Protein AF-Q4UBQ5-F1 (afdb_monomer)

Solvent-accessible surface area (backbone atoms only — not comparable to full-atom values): 33338 Å² total; per-residue (Å²): 111,71,70,69,58,44,54,59,48,46,43,50,42,51,54,50,47,61,62,54,50,38,52,46,79,70,47,57,80,75,54,29,54,58,49,48,63,65,44,46,60,53,50,52,50,40,49,52,53,52,52,53,50,48,53,51,49,54,51,48,48,61,56,44,58,67,47,55,79,75,51,99,67,92,69,70,68,85,67,97,66,90,63,73,48,82,46,76,47,86,49,82,57,59,68,60,49,52,52,36,54,78,65,44,68,40,85,83,70,77,50,64,59,63,55,51,54,50,33,51,55,45,49,49,44,37,62,67,40,49,91,51,44,47,53,35,33,31,62,78,92,48,93,88,54,70,97,55,51,46,35,43,36,41,39,43,70,68,67,48,69,69,46,53,54,34,38,51,52,40,54,48,43,49,49,52,21,48,25,67,76,72,67,48,68,88,84,73,72,75,85,62,82,67,49,80,83,36,41,87,58,29,54,59,56,60,50,48,50,54,43,70,61,68,42,59,76,62,93,77,67,82,68,86,74,79,72,89,68,94,63,95,60,73,65,72,42,66,73,50,63,68,57,42,29,53,50,37,53,49,53,67,70,47,91,63,55,53,62,63,45,51,50,52,46,49,42,47,38,38,30,50,48,53,52,60,72,75,40,96,82,75,56,68,72,58,54,51,50,51,53,55,46,48,52,50,46,52,72,56,38,73,67,75,56,48,67,52,53,40,51,39,50,40,46,69,74,60,63,84,43,71,62,57,57,46,48,50,50,51,47,68,70,63,69,61,61,73,63,56,48,54,56,52,49,54,37,52,52,34,50,54,42,51,75,67,65,48,99,52,33,69,57,39,47,50,39,31,48,54,47,45,35,70,75,42,51,71,81,43,67,65,48,53,57,55,47,41,56,47,48,57,47,50,58,71,64,67,44,70,71,53,55,48,53,46,51,76,48,45,60,55,29,44,76,50,35,45,72,84,50,69,66,53,46,50,54,50,47,45,48,41,48,54,42,40,43,64,67,41,71,68,47,30,50,51,35,40,50,37,48,36,58,50,57,74,55,48,63,78,80,64,57,78,50,48,64,44,54,53,57,48,50,49,51,49,36,62,49,61,67,50,89,65,89,78,50,68,70,44,56,73,37,49,69,63,31,66,73,52,72,68,34,88,58,73,81,65,74,68,97,76,71,77,77,61,88,69,56,73,67,60,44,50,49,48,53,51,37,56,48,48,36,50,51,53,51,29,70,67,62,34,65,68,54,47,51,52,51,53,49,48,54,53,50,55,48,72,70,35,90,60,57,43,76,70,53,52,53,49,55,51,52,53,53,57,75,69,54,134

Secondary structure (DSSP, 8-state):
-HHHHHHHHHHHHHHHHHHHHHHHTTS-HHHHHHHHHHHHHHHHHHHHHHHHHHHHHHHHHHHHHHHHTT--------------EEEEE----HHHHHHHHHHS-HHHHTS-THHHHHHHHHHHHHHHS-TTEEEEEE----TTS-TT-EEEEEEE----HHHHHHHHHHHHHHHHHHHHHHT--TT-----TTHHHHHHHHHHHHHHHHHHHHSPPPTT-----------SSSSEE---HHHHHHHHHHHTTSSSPPHHHHHHHHHHHHHHHHHHHH-S---HHHHHHHHHHHHHHHHHHTTTTHHHHHHHHHHHHH---HHHHHHHHHHHHTT-HHHHHHHHHHHHHHHHHHHTT-TTHHHHHHHHHHHHHHH--TT-HHHHHHHHHHHHHHHHH--HHHHHHHHHHHHHHHHHS----HHHHHHHHHHHHHHHHT--HHHHHHHHHHHHHHHHTS-GGGGGGHHHHHHHHHHHIIIII---TT-HHHHHHHTTSHHHHT-SSPP---TTPPPP---HHHHHHHHHHHHHHHHHHHHHH-HHHHHHHHHHHHHHHHT-TT--HHHHHHHHHHHHHT--

Sequence (580 aa):
MELQNLIPEINLNLVHLLYTLVEIDTEDSTSNQKLKDRNISIFNNLHENLVILNFHKLRIQNEYYKILKSLDSNEPVINNKNDYITKVINCNYKVLFTEASDRLPEVEFNYNVHAPLYNNIVLFLQYLSPNDFIWHYHTPNNPDYDEKILICCCKFSETSINDLLSHYHVASVIFMSISQLYGYNDDYLLNLGELSRYLEKVVPKINGIITLINLPLKNNMRLDTSKSHNCSLENSKQIDVDLYNKSNSHYNLYPTPSKLALTGCRVICKCYMNLLSLVENISLKLYNHLISTLLIIYNKTCGMILDDIYDLVMYISNNRTEGILRELKNFLALKDNSNLLLFKEVANKMAEDVNNYNSSVLKCLECYIRLTSLVYNDKDIKSYELVETLIDRIILMNKAEINEKFMENYKLYLKNAPLVCAATMLQTMELTFGCIDSLEPKIVMISLKFLEDLFEYLPNDCMYYFQDCYSRFILIYVKYLSNEGNFEDSLNNLEKLNLYNNLIVKLLVTPHQKRHVLDDVQRNQIIYLMKNVLEIIKKQLGESTLNDLIFKINSDVKNDPNSSDRTLAIFEKISILFQP

Structure (mmCIF, N/CA/C/O backbone):
data_AF-Q4UBQ5-F1
#
_entry.id   AF-Q4UBQ5-F1
#
loop_
_atom_site.group_PDB
_atom_site.id
_atom_site.type_symbol
_atom_site.label_atom_id
_atom_site.label_alt_id
_atom_site.label_comp_id
_atom_site.label_asym_id
_atom_site.label_entity_id
_atom_site.label_seq_id
_atom_site.pdbx_PDB_ins_code
_atom_site.Cartn_x
_atom_site.Cartn_y
_atom_site.Cartn_z
_atom_site.occupancy
_atom_site.B_iso_or_equiv
_atom_site.auth_seq_id
_atom_site.auth_comp_id
_atom_site.auth_asym_id
_atom_site.auth_atom_id
_atom_site.pdbx_PDB_model_num
ATOM 1 N N . MET A 1 1 ? 33.548 12.146 -26.052 1.00 43.31 1 MET A N 1
ATOM 2 C CA . MET A 1 1 ? 33.866 10.717 -26.233 1.00 43.31 1 MET A CA 1
ATOM 3 C C . MET A 1 1 ? 33.560 9.879 -24.990 1.00 43.31 1 MET A C 1
ATOM 5 O O . MET A 1 1 ? 32.732 8.994 -25.117 1.00 43.31 1 MET A O 1
ATOM 9 N N . GLU A 1 2 ? 34.101 10.159 -23.793 1.00 59.66 2 GLU A N 1
ATOM 10 C CA . GLU A 1 2 ? 33.831 9.325 -22.589 1.00 59.66 2 GLU A CA 1
ATOM 11 C C . GLU A 1 2 ? 32.352 9.324 -22.142 1.00 59.66 2 GLU A C 1
ATOM 13 O O . GLU A 1 2 ? 31.730 8.268 -22.096 1.00 59.66 2 GLU A O 1
ATOM 18 N N . LEU A 1 3 ? 31.737 10.497 -21.933 1.00 61.09 3 LEU A N 1
ATOM 19 C CA . LEU A 1 3 ? 30.310 10.627 -21.561 1.00 61.09 3 LEU A CA 1
ATOM 20 C C . LEU A 1 3 ? 29.338 10.015 -22.587 1.00 61.09 3 LEU A C 1
ATOM 22 O O . LEU A 1 3 ? 28.284 9.498 -22.230 1.00 61.09 3 LEU A O 1
ATOM 26 N N . GLN A 1 4 ? 29.708 10.075 -23.865 1.00 60.72 4 GLN A N 1
ATOM 27 C CA . GLN A 1 4 ? 28.888 9.608 -24.984 1.00 60.72 4 GLN A CA 1
ATOM 28 C C . GLN A 1 4 ? 28.801 8.078 -25.033 1.00 60.72 4 GLN A C 1
ATOM 30 O O . GLN A 1 4 ? 27.753 7.549 -25.378 1.00 60.72 4 GLN A O 1
ATOM 35 N N . ASN A 1 5 ? 29.859 7.372 -24.618 1.00 69.19 5 ASN A N 1
ATOM 36 C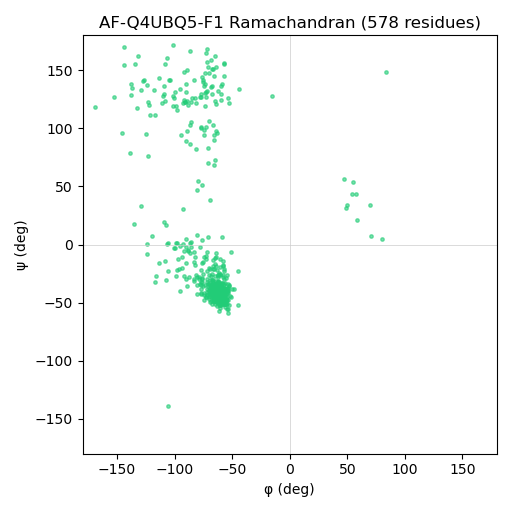 CA . ASN A 1 5 ? 29.857 5.912 -24.460 1.00 69.19 5 ASN A CA 1
ATOM 37 C C . ASN A 1 5 ? 29.173 5.446 -23.173 1.00 69.19 5 ASN A C 1
ATOM 39 O O . ASN A 1 5 ? 28.615 4.344 -23.137 1.00 69.19 5 ASN A O 1
ATOM 43 N N . LEU A 1 6 ? 29.197 6.304 -22.153 1.00 75.00 6 LEU A N 1
ATOM 44 C CA . LEU A 1 6 ? 28.699 6.022 -20.815 1.00 75.00 6 LEU A CA 1
ATOM 45 C C . LEU A 1 6 ? 27.167 5.961 -20.752 1.00 75.00 6 LEU A C 1
ATOM 47 O O . LEU A 1 6 ? 26.620 5.044 -20.153 1.00 75.00 6 LEU A O 1
ATOM 51 N N . ILE A 1 7 ? 26.457 6.886 -21.409 1.00 79.69 7 ILE A N 1
ATOM 52 C CA . ILE A 1 7 ? 24.979 6.940 -21.372 1.00 79.69 7 ILE A CA 1
ATOM 53 C C . ILE A 1 7 ? 24.337 5.699 -22.012 1.00 79.69 7 ILE A C 1
ATOM 55 O O . ILE A 1 7 ? 23.488 5.080 -21.368 1.00 79.69 7 ILE A O 1
ATOM 59 N N . PRO A 1 8 ? 24.738 5.266 -23.229 1.00 80.75 8 PRO A N 1
ATOM 60 C CA . PRO A 1 8 ? 24.271 3.999 -23.771 1.00 80.75 8 PRO A CA 1
ATOM 61 C C . PRO A 1 8 ? 24.594 2.825 -22.848 1.00 80.75 8 PRO A C 1
ATOM 63 O O . PRO A 1 8 ? 23.762 1.942 -22.711 1.00 80.75 8 PRO A O 1
ATOM 66 N N . GLU A 1 9 ? 25.755 2.812 -22.182 1.00 80.56 9 GLU A N 1
ATOM 67 C CA . GLU A 1 9 ? 26.113 1.739 -21.241 1.00 80.56 9 GLU A CA 1
ATOM 68 C C . GLU A 1 9 ? 25.189 1.678 -20.031 1.00 80.56 9 GLU A C 1
ATOM 70 O O . GLU A 1 9 ? 24.690 0.608 -19.696 1.00 80.56 9 GLU A O 1
ATOM 75 N N . ILE A 1 10 ? 24.918 2.831 -19.420 1.00 85.44 10 ILE A N 1
ATOM 76 C CA . ILE A 1 10 ? 24.001 2.954 -18.289 1.00 85.44 10 ILE A CA 1
ATOM 77 C C . ILE A 1 10 ? 22.615 2.454 -18.696 1.00 85.44 10 ILE A C 1
ATOM 79 O O . ILE A 1 10 ? 22.058 1.600 -18.014 1.00 85.44 10 ILE A O 1
ATOM 83 N N . ASN A 1 11 ? 22.079 2.921 -19.828 1.00 87.56 11 ASN A N 1
ATOM 84 C CA . ASN A 1 11 ? 20.763 2.497 -20.313 1.00 87.56 11 ASN A CA 1
ATOM 85 C C . ASN A 1 11 ? 20.701 0.998 -20.598 1.00 87.56 11 ASN A C 1
ATOM 87 O O . ASN A 1 11 ? 19.746 0.338 -20.192 1.00 87.56 11 ASN A O 1
ATOM 91 N N . LEU A 1 12 ? 21.722 0.458 -21.266 1.00 85.81 12 LEU A N 1
ATOM 92 C CA . LEU A 1 12 ? 21.799 -0.963 -21.588 1.00 85.81 12 LEU A CA 1
ATOM 93 C C . LEU A 1 12 ? 21.855 -1.812 -20.330 1.00 85.81 12 LEU A C 1
ATOM 95 O O . LEU A 1 12 ? 21.049 -2.725 -20.200 1.00 85.81 12 LEU A O 1
ATOM 99 N N . ASN A 1 13 ? 22.741 -1.488 -19.390 1.00 86.06 13 ASN A N 1
ATOM 100 C CA . ASN A 1 13 ? 22.872 -2.241 -18.148 1.00 86.06 13 ASN A CA 1
ATOM 101 C C . ASN A 1 13 ? 21.610 -2.139 -17.292 1.00 86.06 13 ASN A C 1
ATOM 103 O O . ASN A 1 13 ? 21.218 -3.122 -16.678 1.00 86.06 13 ASN A O 1
ATOM 107 N N . LEU A 1 14 ? 20.942 -0.986 -17.278 1.00 88.25 14 LEU A N 1
ATOM 108 C CA . LEU A 1 14 ? 19.734 -0.768 -16.489 1.00 88.25 14 LEU A CA 1
ATOM 109 C C . LEU A 1 14 ? 18.527 -1.512 -17.081 1.00 88.25 14 LEU A C 1
ATOM 111 O O . LEU A 1 14 ? 17.825 -2.200 -16.344 1.00 88.25 14 LEU A O 1
ATOM 115 N N . VAL A 1 15 ? 18.316 -1.460 -18.402 1.00 88.38 15 VAL A N 1
ATOM 116 C CA . VAL A 1 15 ? 17.282 -2.272 -19.074 1.00 88.38 15 VAL A CA 1
ATOM 117 C C . VAL A 1 15 ? 17.603 -3.757 -18.961 1.00 88.38 15 VAL A C 1
ATOM 119 O O . VAL A 1 15 ? 16.717 -4.550 -18.654 1.00 88.38 15 VAL A O 1
ATOM 122 N N . HIS A 1 16 ? 18.866 -4.137 -19.154 1.00 84.62 16 HIS A N 1
ATOM 123 C CA . HIS A 1 16 ? 19.290 -5.522 -19.023 1.00 84.62 16 HIS A CA 1
ATOM 124 C C . HIS A 1 16 ? 19.006 -6.053 -17.615 1.00 84.62 16 HIS A C 1
ATOM 126 O O . HIS A 1 16 ? 18.370 -7.095 -17.474 1.00 84.62 16 HIS A O 1
ATOM 132 N N . LEU A 1 17 ? 19.381 -5.288 -16.589 1.00 85.62 17 LEU A N 1
ATOM 133 C CA . LEU A 1 17 ? 19.114 -5.614 -15.197 1.00 85.62 17 LEU A CA 1
ATOM 134 C C . LEU A 1 17 ? 17.608 -5.735 -14.932 1.00 85.62 17 LEU A C 1
ATOM 136 O O . LEU A 1 17 ? 17.177 -6.740 -14.387 1.00 85.62 17 LEU A O 1
ATOM 140 N N . LEU A 1 18 ? 16.780 -4.783 -15.380 1.00 86.31 18 LEU A N 1
ATOM 141 C CA . LEU A 1 18 ? 15.318 -4.877 -15.229 1.00 86.31 18 LEU A CA 1
ATOM 142 C C . LEU A 1 18 ? 14.744 -6.183 -15.797 1.00 86.31 18 LEU A C 1
ATOM 144 O O . LEU A 1 18 ? 13.861 -6.777 -15.186 1.00 86.31 18 LEU A O 1
ATOM 148 N N . TYR A 1 19 ? 15.253 -6.637 -16.942 1.00 85.06 19 TYR A N 1
ATOM 149 C CA . TYR A 1 19 ? 14.770 -7.845 -17.609 1.00 85.06 19 TYR A CA 1
ATOM 150 C C . TYR A 1 19 ? 15.312 -9.134 -16.972 1.00 85.06 19 TYR A C 1
ATOM 152 O O . TYR A 1 19 ? 14.613 -10.144 -16.992 1.00 85.06 19 TYR A O 1
ATOM 160 N N . THR A 1 20 ? 16.510 -9.126 -16.375 1.00 81.31 20 THR A N 1
ATOM 161 C CA . THR A 1 20 ? 17.038 -10.298 -15.648 1.00 81.31 20 THR A CA 1
ATOM 162 C C . THR A 1 20 ? 16.489 -10.421 -14.230 1.00 81.31 20 THR A C 1
ATOM 164 O O . THR A 1 20 ? 16.385 -11.531 -13.713 1.00 81.31 20 THR A O 1
ATOM 167 N N . LEU A 1 21 ? 16.084 -9.316 -13.596 1.00 84.69 21 LEU A N 1
ATOM 168 C CA . LEU A 1 21 ? 15.419 -9.337 -12.286 1.00 84.69 21 LEU A CA 1
ATOM 169 C C . LEU A 1 21 ? 14.084 -10.095 -12.318 1.00 84.69 21 LEU A C 1
ATOM 171 O O . LEU A 1 21 ? 13.696 -10.681 -11.310 1.00 84.69 21 LEU A O 1
ATOM 175 N N . VAL A 1 22 ? 13.428 -10.155 -13.482 1.00 84.56 22 VAL A N 1
ATOM 176 C CA . VAL A 1 22 ? 12.215 -10.959 -13.689 1.00 84.56 22 VAL A CA 1
ATOM 177 C C . VAL A 1 22 ? 12.450 -12.436 -13.359 1.00 84.56 22 VAL A C 1
ATOM 179 O O . VAL A 1 22 ? 11.556 -13.105 -12.847 1.00 84.56 22 VAL A O 1
ATOM 182 N N . GLU A 1 23 ? 13.653 -12.957 -13.616 1.00 76.69 23 GLU A N 1
ATOM 183 C CA . GLU A 1 23 ? 13.987 -14.349 -13.300 1.00 76.69 23 GLU A CA 1
ATOM 184 C C . GLU A 1 23 ? 14.061 -14.563 -11.779 1.00 76.69 23 GLU A C 1
ATOM 186 O O . GLU A 1 23 ? 13.520 -15.545 -11.275 1.00 76.69 23 GLU A O 1
ATOM 191 N N . ILE A 1 24 ? 14.616 -13.595 -11.036 1.00 74.06 24 ILE A N 1
ATOM 192 C CA . ILE A 1 24 ? 14.757 -13.643 -9.568 1.00 74.06 24 ILE A CA 1
ATOM 193 C C . ILE A 1 24 ? 13.397 -13.621 -8.863 1.00 74.06 24 ILE A C 1
ATOM 195 O O . ILE A 1 24 ? 13.212 -14.304 -7.861 1.00 74.06 24 ILE A O 1
ATOM 199 N N . ASP A 1 25 ? 12.431 -12.857 -9.371 1.00 68.81 25 ASP A N 1
ATOM 200 C CA . ASP A 1 25 ? 11.096 -12.778 -8.762 1.00 68.81 25 ASP A CA 1
ATOM 201 C C . ASP A 1 25 ? 10.259 -14.056 -8.959 1.00 68.81 25 ASP A C 1
ATOM 203 O O . ASP A 1 25 ? 9.157 -14.157 -8.419 1.00 68.81 25 ASP A O 1
ATOM 207 N N . THR A 1 26 ? 10.741 -15.022 -9.751 1.00 62.56 26 THR A N 1
ATOM 208 C CA . THR A 1 26 ? 9.931 -16.169 -10.195 1.00 62.56 26 THR A CA 1
ATOM 209 C C . THR A 1 26 ? 10.512 -17.534 -9.859 1.00 62.56 26 THR A C 1
ATOM 211 O O . THR A 1 26 ? 9.817 -18.531 -10.045 1.00 62.56 26 THR A O 1
ATOM 214 N N . GLU A 1 27 ? 11.747 -17.594 -9.362 1.00 60.16 27 GLU A N 1
ATOM 215 C CA . GLU A 1 27 ? 12.402 -18.837 -8.958 1.00 60.16 27 GLU A CA 1
ATOM 216 C C . GLU A 1 27 ? 12.491 -18.976 -7.422 1.00 60.16 27 GLU A C 1
ATOM 218 O O . GLU A 1 27 ? 12.370 -18.009 -6.664 1.00 60.16 27 GLU A O 1
ATOM 223 N N . ASP A 1 28 ? 12.691 -20.210 -6.945 1.00 54.38 28 ASP A N 1
ATOM 224 C CA . ASP A 1 28 ? 12.786 -20.534 -5.517 1.00 54.38 28 ASP A CA 1
ATOM 225 C C . ASP A 1 28 ? 14.019 -19.887 -4.850 1.00 54.38 28 ASP A C 1
ATOM 227 O O . ASP A 1 28 ? 15.005 -19.511 -5.492 1.00 54.38 28 ASP A O 1
ATOM 231 N N . SER A 1 29 ? 14.009 -19.811 -3.517 1.00 55.69 29 SER A N 1
ATOM 232 C CA . SER A 1 29 ? 15.001 -19.078 -2.710 1.00 55.69 29 SER A CA 1
ATOM 233 C C . SER A 1 29 ? 16.474 -19.459 -2.946 1.00 55.69 29 SER A C 1
ATOM 235 O O . SER A 1 29 ? 17.354 -18.612 -2.796 1.00 55.69 29 SER A O 1
ATOM 237 N N . THR A 1 30 ? 16.774 -20.700 -3.346 1.00 57.09 30 THR A N 1
ATOM 238 C CA . THR A 1 30 ? 18.151 -21.161 -3.625 1.00 57.09 30 THR A CA 1
ATOM 239 C C . THR A 1 30 ? 18.640 -20.810 -5.035 1.00 57.09 30 THR A C 1
ATOM 241 O O . THR A 1 30 ? 19.829 -20.543 -5.226 1.00 57.09 30 THR A O 1
ATOM 244 N N . SER A 1 31 ? 17.742 -20.760 -6.018 1.00 60.06 31 SER A N 1
ATOM 245 C CA . SER A 1 31 ? 17.981 -20.226 -7.370 1.00 60.06 31 SER A CA 1
ATOM 246 C C . SER A 1 31 ? 18.230 -18.719 -7.341 1.00 60.06 31 SER A C 1
ATOM 248 O O . SER A 1 31 ? 19.130 -18.227 -8.027 1.00 60.06 31 SER A O 1
ATOM 250 N N . ASN A 1 32 ? 17.521 -18.003 -6.463 1.00 64.81 32 ASN A N 1
ATOM 251 C CA . ASN A 1 32 ? 17.607 -16.547 -6.353 1.00 64.81 32 ASN A CA 1
ATOM 252 C C . ASN A 1 32 ? 19.005 -16.062 -5.985 1.00 64.81 32 ASN A C 1
ATOM 254 O O . ASN A 1 32 ? 19.460 -15.068 -6.543 1.00 64.81 32 ASN A O 1
ATOM 258 N N . GLN A 1 33 ? 19.733 -16.779 -5.123 1.00 67.12 33 GLN A N 1
ATOM 259 C CA . GLN A 1 33 ? 21.105 -16.395 -4.785 1.00 67.12 33 GLN A CA 1
ATOM 260 C C . GLN A 1 33 ? 22.047 -16.518 -5.993 1.00 67.12 33 GLN A C 1
ATOM 262 O O . GLN A 1 33 ? 22.807 -15.599 -6.274 1.00 67.12 33 GLN A O 1
ATOM 267 N N . LYS A 1 34 ? 21.944 -17.603 -6.773 1.00 67.19 34 LYS A N 1
ATOM 268 C CA . LYS A 1 34 ? 22.769 -17.799 -7.979 1.00 67.19 34 LYS A CA 1
ATOM 269 C C . LYS A 1 34 ? 22.458 -16.776 -9.071 1.00 67.19 34 LYS A C 1
ATOM 271 O O . LYS A 1 34 ? 23.362 -16.351 -9.786 1.00 67.19 34 LYS A O 1
ATOM 276 N N . LEU A 1 35 ? 21.188 -16.405 -9.231 1.00 69.69 35 LEU A N 1
ATOM 277 C CA . LEU A 1 35 ? 20.772 -15.368 -10.176 1.00 69.69 35 LEU A CA 1
ATOM 278 C C . LEU A 1 35 ? 21.231 -13.977 -9.727 1.00 69.69 35 LEU A C 1
ATOM 280 O O . LEU A 1 35 ? 21.724 -13.210 -10.553 1.00 69.69 35 LEU A O 1
ATOM 284 N N . LYS A 1 36 ? 21.156 -13.676 -8.423 1.00 71.06 36 LYS A N 1
ATOM 285 C CA . LYS A 1 36 ? 21.761 -12.466 -7.851 1.00 71.06 36 LYS A CA 1
ATOM 286 C C . LYS A 1 36 ? 23.255 -12.420 -8.147 1.00 71.06 36 LYS A C 1
ATOM 288 O O . LYS A 1 36 ? 23.703 -11.447 -8.740 1.00 71.06 36 LYS A O 1
ATOM 293 N N . ASP A 1 37 ? 23.993 -13.492 -7.860 1.00 71.00 37 ASP A N 1
ATOM 294 C CA . ASP A 1 37 ? 25.440 -13.567 -8.105 1.00 71.00 37 ASP A CA 1
ATOM 295 C C . ASP A 1 37 ? 25.801 -13.319 -9.581 1.00 71.00 37 ASP A C 1
ATOM 297 O O . ASP A 1 37 ? 26.778 -12.632 -9.882 1.00 71.00 37 ASP A O 1
ATOM 301 N N . ARG A 1 38 ? 24.983 -13.816 -10.521 1.00 72.44 38 ARG A N 1
ATOM 302 C CA . ARG A 1 38 ? 25.147 -13.552 -11.963 1.00 72.44 38 ARG A CA 1
ATOM 303 C C . ARG A 1 38 ? 24.938 -12.082 -12.326 1.00 72.44 38 ARG A C 1
ATOM 305 O O . ARG A 1 38 ? 25.652 -11.569 -13.185 1.00 72.44 38 ARG A O 1
ATOM 312 N N . ASN A 1 39 ? 23.993 -11.413 -11.670 1.00 80.19 39 ASN A N 1
ATOM 313 C CA . ASN A 1 39 ? 23.652 -10.015 -11.921 1.00 80.19 39 ASN A CA 1
ATOM 314 C C . ASN A 1 39 ? 24.577 -9.015 -11.202 1.00 80.19 39 ASN A C 1
ATOM 316 O O . ASN A 1 39 ? 24.611 -7.849 -11.597 1.00 80.19 39 ASN A O 1
ATOM 320 N N . ILE A 1 40 ? 25.372 -9.445 -10.209 1.00 81.44 40 ILE A N 1
ATOM 321 C CA . ILE A 1 40 ? 26.312 -8.573 -9.474 1.00 81.44 40 ILE A CA 1
ATOM 322 C C . ILE A 1 40 ? 27.291 -7.861 -10.418 1.00 81.44 40 ILE A C 1
ATOM 324 O O . ILE A 1 40 ? 27.594 -6.692 -10.209 1.00 81.44 40 ILE A O 1
ATOM 328 N N . SER A 1 41 ? 27.782 -8.521 -11.471 1.00 80.81 41 SER A N 1
ATOM 329 C CA . SER A 1 41 ? 28.740 -7.901 -12.402 1.00 80.81 41 SER A CA 1
ATOM 330 C C . SER A 1 41 ? 28.124 -6.734 -13.186 1.00 80.81 41 SER A C 1
ATOM 332 O O . SER A 1 41 ? 28.731 -5.669 -13.287 1.00 80.81 41 SER A O 1
ATOM 334 N N . ILE A 1 42 ? 26.894 -6.911 -13.679 1.00 80.44 42 ILE A N 1
ATOM 335 C CA . ILE A 1 42 ? 26.107 -5.880 -14.371 1.00 80.44 42 ILE A CA 1
ATOM 336 C C . ILE A 1 42 ? 25.793 -4.739 -13.405 1.00 80.44 42 ILE A C 1
ATOM 338 O O . ILE A 1 42 ? 25.932 -3.568 -13.756 1.00 80.44 42 ILE A O 1
ATOM 342 N N . PHE A 1 43 ? 25.410 -5.085 -12.175 1.00 83.00 43 PHE A N 1
ATOM 343 C CA . PHE A 1 43 ? 25.109 -4.130 -11.120 1.00 83.00 43 PHE A CA 1
ATOM 344 C C . PHE A 1 43 ? 26.330 -3.270 -10.753 1.00 83.00 43 PHE A C 1
ATOM 346 O O . PHE A 1 43 ? 26.232 -2.044 -10.724 1.00 83.00 43 PHE A O 1
ATOM 353 N N . ASN A 1 44 ? 27.495 -3.888 -10.543 1.00 82.75 44 ASN A N 1
ATOM 354 C CA . ASN A 1 44 ? 28.739 -3.190 -10.212 1.00 82.75 44 ASN A CA 1
ATOM 355 C C . ASN A 1 44 ? 29.206 -2.287 -11.356 1.00 82.75 44 ASN A C 1
ATOM 357 O O . ASN A 1 44 ? 29.570 -1.139 -11.113 1.00 82.75 44 ASN A O 1
ATOM 361 N N . ASN A 1 45 ? 29.132 -2.762 -12.603 1.00 81.94 45 ASN A N 1
ATOM 362 C CA . ASN A 1 45 ? 29.450 -1.942 -13.771 1.00 81.94 45 ASN A CA 1
ATOM 363 C C . ASN A 1 45 ? 28.499 -0.729 -13.865 1.00 81.94 45 ASN A C 1
ATOM 365 O O . ASN A 1 45 ? 28.942 0.404 -14.054 1.00 81.94 45 ASN A O 1
ATOM 369 N N . LEU A 1 46 ? 27.191 -0.932 -13.664 1.00 82.19 46 LEU A N 1
ATOM 370 C CA . LEU A 1 46 ? 26.220 0.162 -13.628 1.00 82.19 46 LEU A CA 1
ATOM 371 C C . LEU A 1 46 ? 26.547 1.180 -12.522 1.00 82.19 46 LEU A C 1
ATOM 373 O O . LEU A 1 46 ? 26.514 2.383 -12.781 1.00 82.19 46 LEU A O 1
ATOM 377 N N . HIS A 1 47 ? 26.909 0.714 -11.325 1.00 83.25 47 HIS A N 1
ATOM 378 C CA . HIS A 1 47 ? 27.334 1.579 -10.227 1.00 83.25 47 HIS A CA 1
ATOM 379 C C . HIS A 1 47 ? 28.570 2.413 -10.593 1.00 83.25 47 HIS A C 1
ATOM 381 O O . HIS A 1 47 ? 28.545 3.636 -10.468 1.00 83.25 47 HIS A O 1
ATOM 387 N N . GLU A 1 48 ? 29.636 1.775 -11.082 1.00 83.44 48 GLU A N 1
ATOM 388 C CA . GLU A 1 48 ? 30.867 2.454 -11.505 1.00 83.44 48 GLU A CA 1
ATOM 389 C C . GLU A 1 48 ? 30.580 3.518 -12.568 1.00 83.44 48 GLU A C 1
ATOM 391 O O . GLU A 1 48 ? 31.031 4.660 -12.449 1.00 83.44 48 GLU A O 1
ATOM 396 N N . ASN A 1 49 ? 29.745 3.187 -13.553 1.00 81.56 49 ASN A N 1
ATOM 397 C CA . ASN A 1 49 ? 29.357 4.117 -14.604 1.00 81.56 49 ASN A CA 1
ATOM 398 C C . ASN A 1 49 ? 28.556 5.314 -14.073 1.00 81.56 49 ASN A C 1
ATOM 400 O O . ASN A 1 49 ? 28.777 6.446 -14.509 1.00 81.56 49 ASN A O 1
ATOM 404 N N . LEU A 1 50 ? 27.666 5.103 -13.099 1.00 79.75 50 LEU A N 1
ATOM 405 C CA . LEU A 1 50 ? 26.943 6.189 -12.431 1.00 79.75 50 LEU A CA 1
ATOM 406 C C . LEU A 1 50 ? 27.877 7.063 -11.581 1.00 79.75 50 LEU A C 1
ATOM 408 O O . LEU A 1 50 ? 27.732 8.286 -11.588 1.00 79.75 50 LEU A O 1
ATOM 412 N N . VAL A 1 51 ? 28.872 6.478 -10.908 1.00 81.06 51 VAL A N 1
ATOM 413 C CA . VAL A 1 51 ? 29.894 7.226 -10.156 1.00 81.06 51 VAL A CA 1
ATOM 414 C C . VAL A 1 51 ? 30.743 8.089 -11.088 1.00 81.06 51 VAL A C 1
ATOM 416 O O . VAL A 1 51 ? 30.948 9.274 -10.809 1.00 81.06 51 VAL A O 1
ATOM 419 N N . ILE A 1 52 ? 31.191 7.537 -12.218 1.00 78.00 52 ILE A N 1
ATOM 420 C CA . ILE A 1 52 ? 31.930 8.283 -13.246 1.00 78.00 52 ILE A CA 1
ATOM 421 C C . ILE A 1 52 ? 31.064 9.432 -13.778 1.00 78.00 52 ILE A C 1
ATOM 423 O O . ILE A 1 52 ? 31.519 10.578 -13.838 1.00 78.00 52 ILE A O 1
ATOM 427 N N . LEU A 1 53 ? 29.792 9.164 -14.093 1.00 74.44 53 LEU A N 1
ATOM 428 C CA . LEU A 1 53 ? 28.854 10.184 -14.563 1.00 74.44 53 LEU A CA 1
ATOM 429 C C . LEU A 1 53 ? 28.660 11.302 -13.523 1.00 74.44 53 LEU A C 1
ATOM 431 O O . LEU A 1 53 ? 28.650 12.480 -13.884 1.00 74.44 53 LEU A O 1
ATOM 435 N N . ASN A 1 54 ? 28.583 10.958 -12.235 1.00 73.00 54 ASN A N 1
ATOM 436 C CA . ASN A 1 54 ? 28.499 11.925 -11.141 1.00 73.00 54 ASN A CA 1
ATOM 437 C C . ASN A 1 54 ? 29.772 12.783 -11.016 1.00 73.00 54 ASN A C 1
ATOM 439 O O . ASN A 1 54 ? 29.694 13.999 -10.839 1.00 73.00 54 ASN A O 1
ATOM 443 N N . PHE A 1 55 ? 30.957 12.183 -11.158 1.00 68.75 55 PHE A N 1
ATOM 444 C CA . PHE A 1 55 ? 32.220 12.926 -11.164 1.00 68.75 55 PHE A CA 1
ATOM 445 C C . PHE A 1 55 ? 32.275 13.936 -12.319 1.00 68.75 55 PHE A C 1
ATOM 447 O O . PHE A 1 55 ? 32.625 15.103 -12.115 1.00 68.75 55 PHE A O 1
ATOM 454 N N . HIS A 1 56 ? 31.862 13.528 -13.524 1.00 67.62 56 HIS A N 1
ATOM 455 C CA . HIS A 1 56 ? 31.748 14.446 -14.656 1.00 67.62 56 HIS A CA 1
ATOM 456 C C . HIS A 1 56 ? 30.703 15.537 -14.409 1.00 67.62 56 HIS A C 1
ATOM 458 O O . HIS A 1 56 ? 30.984 16.693 -14.717 1.00 67.62 56 HIS A O 1
ATOM 464 N N . LYS A 1 57 ? 29.550 15.216 -13.802 1.00 67.88 57 LYS A N 1
ATOM 465 C CA . LYS A 1 57 ? 28.560 16.213 -13.362 1.00 67.88 57 LYS A CA 1
ATOM 466 C C . LYS A 1 57 ? 29.202 17.261 -12.453 1.00 67.88 57 LYS A C 1
ATOM 468 O O . LYS A 1 57 ? 29.073 18.446 -12.737 1.00 67.88 57 LYS A O 1
ATOM 473 N N . LEU A 1 58 ? 29.923 16.849 -11.410 1.00 61.12 58 LEU A N 1
ATOM 474 C CA . LEU A 1 58 ? 30.577 17.769 -10.471 1.00 61.12 58 LEU A CA 1
ATOM 475 C C . LEU A 1 58 ? 31.637 18.637 -11.158 1.00 61.12 58 LEU A C 1
ATOM 477 O O . LEU A 1 58 ? 31.739 19.834 -10.888 1.00 61.12 58 LEU A O 1
ATOM 481 N N . ARG A 1 59 ? 32.413 18.062 -12.082 1.00 63.94 59 ARG A N 1
ATOM 482 C CA . ARG A 1 59 ? 33.406 18.809 -12.862 1.00 63.94 59 ARG A CA 1
ATOM 483 C C . ARG A 1 59 ? 32.751 19.827 -13.794 1.00 63.94 59 ARG A C 1
ATOM 485 O O . ARG A 1 59 ? 33.171 20.982 -13.802 1.00 63.94 59 ARG A O 1
ATOM 492 N N . ILE A 1 60 ? 31.716 19.414 -14.529 1.00 60.97 60 ILE A N 1
ATOM 493 C CA . ILE A 1 60 ? 30.933 20.294 -15.399 1.00 60.97 60 ILE A CA 1
ATOM 494 C C . ILE A 1 60 ? 30.329 21.407 -14.554 1.00 60.97 60 ILE A C 1
ATOM 496 O O . ILE A 1 60 ? 30.538 22.556 -14.889 1.00 60.97 60 ILE A O 1
ATOM 500 N N . GLN A 1 61 ? 29.691 21.112 -13.421 1.00 60.31 61 GLN A N 1
ATOM 501 C CA . GLN A 1 61 ? 29.137 22.127 -12.522 1.00 60.31 61 GLN A CA 1
ATOM 502 C C . GLN A 1 61 ? 30.194 23.111 -12.016 1.00 60.31 61 GLN A C 1
ATOM 504 O O . GLN A 1 61 ? 29.931 24.305 -12.013 1.00 60.31 61 GLN A O 1
ATOM 509 N N . ASN A 1 62 ? 31.395 22.662 -11.650 1.00 58.03 62 ASN A N 1
ATOM 510 C CA . ASN A 1 62 ? 32.468 23.551 -11.192 1.00 58.03 62 ASN A CA 1
ATOM 511 C C . ASN A 1 62 ? 33.016 24.469 -12.299 1.00 58.03 62 ASN A C 1
ATOM 513 O O . ASN A 1 62 ? 33.387 25.614 -12.025 1.00 58.03 62 ASN A O 1
ATOM 517 N N . GLU A 1 63 ? 33.069 23.997 -13.545 1.00 54.38 63 GLU A N 1
ATOM 518 C CA . GLU A 1 63 ? 33.435 24.828 -14.699 1.00 54.38 63 GLU A CA 1
ATOM 519 C C . GLU A 1 63 ? 32.270 25.730 -15.141 1.00 54.38 63 GLU A C 1
ATOM 521 O O . GLU A 1 63 ? 32.471 26.912 -15.412 1.00 54.38 63 GLU A O 1
ATOM 526 N N . TYR A 1 64 ? 31.037 25.229 -15.090 1.00 46.34 64 TYR A N 1
ATOM 527 C CA . TYR A 1 64 ? 29.815 25.963 -15.410 1.00 46.34 64 TYR A CA 1
ATOM 528 C C . TYR A 1 64 ? 29.497 27.027 -14.357 1.00 46.34 64 TYR A C 1
ATOM 530 O O . TYR A 1 64 ? 29.046 28.094 -14.723 1.00 46.34 64 TYR A O 1
ATOM 538 N N . TYR A 1 65 ? 29.809 26.834 -13.071 1.00 49.12 65 TYR A N 1
ATOM 539 C CA . TYR A 1 65 ? 29.684 27.872 -12.034 1.00 49.12 65 TYR A CA 1
ATOM 540 C C . TYR A 1 65 ? 30.633 29.056 -12.278 1.00 49.12 65 TYR A C 1
ATOM 542 O O . TYR A 1 65 ? 30.319 30.187 -11.898 1.00 49.12 65 TYR A O 1
ATOM 550 N N . LYS A 1 66 ? 31.773 28.833 -12.950 1.00 47.81 66 LYS A N 1
ATOM 551 C CA . LYS A 1 66 ? 32.644 29.924 -13.419 1.00 47.81 66 LYS A CA 1
ATOM 552 C C . LYS A 1 66 ? 32.025 30.683 -14.602 1.00 47.81 66 LYS A C 1
ATOM 554 O O . LYS A 1 66 ? 32.259 31.881 -14.713 1.00 47.81 66 LYS A O 1
ATOM 559 N N . ILE A 1 67 ? 31.211 30.015 -15.424 1.00 42.28 67 ILE A N 1
ATOM 560 C CA . ILE A 1 67 ? 30.535 30.564 -16.617 1.00 42.28 67 ILE A CA 1
ATOM 561 C C . ILE A 1 67 ? 29.142 31.154 -16.288 1.00 42.28 67 ILE A C 1
ATOM 563 O O . ILE A 1 67 ? 28.729 32.142 -16.889 1.00 42.28 67 ILE A O 1
ATOM 567 N N . LEU A 1 68 ? 28.436 30.641 -15.277 1.00 39.53 68 LEU A N 1
ATOM 568 C CA . LEU A 1 68 ? 27.128 31.110 -14.786 1.00 39.53 68 LEU A CA 1
ATOM 569 C C . LEU A 1 68 ? 27.219 32.461 -14.076 1.00 39.53 68 LEU A C 1
ATOM 571 O O . LEU A 1 68 ? 26.234 33.187 -14.017 1.00 39.53 68 LEU A O 1
ATOM 575 N N . LYS A 1 69 ? 28.409 32.861 -13.606 1.00 44.41 69 LYS A N 1
ATOM 576 C CA . LYS A 1 69 ? 28.660 34.270 -13.263 1.00 44.41 69 LYS A CA 1
ATOM 577 C C . LYS A 1 69 ? 28.572 35.206 -14.475 1.00 44.41 69 LYS A C 1
ATOM 579 O O . LYS A 1 69 ? 28.566 36.416 -14.273 1.00 44.41 69 LYS A O 1
ATOM 584 N N . SER A 1 70 ? 28.503 34.674 -15.697 1.00 38.28 70 SER A N 1
ATOM 585 C CA . SER A 1 70 ? 28.359 35.461 -16.920 1.00 38.28 70 SER A CA 1
ATOM 586 C C . SER A 1 70 ? 27.073 35.230 -17.717 1.00 38.28 70 SER A C 1
ATOM 588 O O . SER A 1 70 ? 26.624 36.214 -18.291 1.00 38.28 70 SER A O 1
ATOM 590 N N . LEU A 1 71 ? 26.436 34.049 -17.768 1.00 37.12 71 LEU A N 1
ATOM 591 C CA . LEU A 1 71 ? 25.274 33.856 -18.661 1.00 37.12 71 LEU A CA 1
ATOM 592 C C . LEU A 1 71 ? 24.258 32.793 -18.197 1.00 37.12 71 LEU A C 1
ATOM 594 O O . LEU A 1 71 ? 24.587 31.624 -18.010 1.00 37.12 71 LEU A O 1
ATOM 598 N N . ASP A 1 72 ? 22.998 33.221 -18.139 1.00 43.34 72 ASP A N 1
ATOM 599 C CA . ASP A 1 72 ? 21.749 32.481 -17.893 1.00 43.34 72 ASP A CA 1
ATOM 600 C C . ASP A 1 72 ? 21.305 31.680 -19.147 1.00 43.34 72 ASP A C 1
ATOM 602 O O . ASP A 1 72 ? 20.205 31.851 -19.674 1.00 43.34 72 ASP A O 1
ATOM 606 N N . SER A 1 73 ? 22.205 30.884 -19.739 1.00 40.91 73 SER A N 1
ATOM 607 C CA . SER A 1 73 ? 22.045 30.431 -21.131 1.00 40.91 73 SER A CA 1
ATOM 608 C C . SER A 1 73 ? 21.736 28.936 -21.304 1.00 40.91 73 SER A C 1
ATOM 610 O O . SER A 1 73 ? 22.459 28.050 -20.845 1.00 40.91 73 SER A O 1
ATOM 612 N N . ASN A 1 74 ? 20.660 28.676 -22.058 1.00 45.94 74 ASN A N 1
ATOM 613 C CA . ASN A 1 74 ? 20.298 27.415 -22.720 1.00 45.94 74 ASN A CA 1
ATOM 614 C C . ASN A 1 74 ? 21.256 27.079 -23.890 1.00 45.94 74 ASN A C 1
ATOM 616 O O . ASN A 1 74 ? 20.809 26.642 -24.951 1.00 45.94 74 ASN A O 1
ATOM 620 N N . GLU A 1 75 ? 22.557 27.337 -23.755 1.00 42.88 75 GLU A N 1
ATOM 621 C CA . GLU A 1 75 ? 23.490 27.123 -24.861 1.00 42.88 75 GLU A CA 1
ATOM 622 C C . GLU A 1 75 ? 23.829 25.629 -25.035 1.00 42.88 75 GLU A C 1
ATOM 624 O O . GLU A 1 75 ? 24.174 24.944 -24.065 1.00 42.88 75 GLU A O 1
ATOM 629 N N . PRO A 1 76 ? 23.714 25.089 -26.263 1.00 40.09 76 PRO A N 1
ATOM 630 C CA . PRO A 1 76 ? 24.102 23.719 -26.556 1.00 40.09 76 PRO A CA 1
ATOM 631 C C . PRO A 1 76 ? 25.623 23.575 -26.448 1.00 40.09 76 PRO A C 1
ATOM 633 O O . PRO A 1 76 ? 26.386 24.392 -26.966 1.00 40.09 76 PRO A O 1
ATOM 636 N N . VAL A 1 77 ? 26.081 22.501 -25.805 1.00 45.25 77 VAL A N 1
ATOM 637 C CA . VAL A 1 77 ? 27.492 22.108 -25.864 1.00 45.25 77 VAL A CA 1
ATOM 638 C C . VAL A 1 77 ? 27.731 21.499 -27.242 1.00 45.25 77 VAL A C 1
ATOM 640 O O . VAL A 1 77 ? 27.471 20.317 -27.461 1.00 45.25 77 VAL A O 1
ATOM 643 N N . ILE A 1 78 ? 28.188 22.333 -28.176 1.00 38.56 78 ILE A N 1
ATOM 644 C CA . ILE A 1 78 ? 28.490 21.929 -29.550 1.00 38.56 78 ILE A CA 1
ATOM 645 C C . ILE A 1 78 ? 29.646 20.932 -29.532 1.00 38.56 78 ILE A C 1
ATOM 647 O O . ILE A 1 78 ? 30.743 21.241 -29.059 1.00 38.56 78 ILE A O 1
ATOM 651 N N . ASN A 1 79 ? 29.427 19.745 -30.096 1.00 38.41 79 ASN A N 1
ATOM 652 C CA . ASN A 1 79 ? 30.528 18.863 -30.461 1.00 38.41 79 ASN A CA 1
ATOM 653 C C . ASN A 1 79 ? 30.181 18.095 -31.739 1.00 38.41 79 ASN A C 1
ATOM 655 O O . ASN A 1 79 ? 29.515 17.062 -31.731 1.00 38.41 79 ASN A O 1
ATOM 659 N N . ASN A 1 80 ? 30.660 18.641 -32.855 1.00 34.53 80 ASN A N 1
ATOM 660 C CA . ASN A 1 80 ? 30.533 18.079 -34.191 1.00 34.53 80 ASN A CA 1
ATOM 661 C C . ASN A 1 80 ? 31.281 16.743 -34.297 1.00 34.53 80 ASN A C 1
ATOM 663 O O . ASN A 1 80 ? 32.488 16.746 -34.540 1.00 34.53 80 ASN A O 1
ATOM 667 N N . LYS A 1 81 ? 30.567 15.619 -34.163 1.00 44.00 81 LYS A N 1
ATOM 668 C CA . LYS A 1 81 ? 30.863 14.330 -34.817 1.00 44.00 81 LYS A CA 1
ATOM 669 C C . LYS A 1 81 ? 29.683 13.368 -34.629 1.00 44.00 81 LYS A C 1
ATOM 671 O O . LYS A 1 81 ? 29.329 13.024 -33.507 1.00 44.00 81 LYS A O 1
ATOM 676 N N . ASN A 1 82 ? 29.074 12.948 -35.741 1.00 46.56 82 ASN A N 1
ATOM 677 C CA . ASN A 1 82 ? 28.074 11.875 -35.797 1.00 46.56 82 ASN A CA 1
ATOM 678 C C . ASN A 1 82 ? 28.758 10.516 -35.546 1.00 46.56 82 ASN A C 1
ATOM 680 O O . ASN A 1 82 ? 28.912 9.726 -36.479 1.00 46.56 82 ASN A O 1
ATOM 684 N N . ASP A 1 83 ? 29.207 10.259 -34.320 1.00 53.53 83 ASP A N 1
ATOM 685 C CA . ASP A 1 83 ? 29.861 8.999 -33.964 1.00 53.53 83 ASP A CA 1
ATOM 686 C C . ASP A 1 83 ? 28.806 7.974 -33.503 1.00 53.53 83 ASP A C 1
ATOM 688 O O . ASP A 1 83 ? 28.003 8.225 -32.606 1.00 53.53 83 ASP A O 1
ATOM 692 N N . TYR A 1 84 ? 28.777 6.812 -34.160 1.00 52.72 84 TYR A N 1
ATOM 693 C CA . TYR A 1 84 ? 27.898 5.690 -33.820 1.00 52.72 84 TYR A CA 1
ATOM 694 C C . TYR A 1 84 ? 28.507 4.862 -32.690 1.00 52.72 84 TYR A C 1
ATOM 696 O O . TYR A 1 84 ? 29.708 4.589 -32.702 1.00 52.72 84 TYR A O 1
ATOM 704 N N . ILE A 1 85 ? 27.674 4.371 -31.769 1.00 56.97 85 ILE A N 1
ATOM 705 C CA . ILE A 1 85 ? 28.099 3.400 -30.758 1.00 56.97 85 ILE A CA 1
ATOM 706 C C . ILE A 1 85 ? 27.314 2.109 -30.977 1.00 56.97 85 ILE A C 1
ATOM 708 O O . ILE A 1 85 ? 26.101 2.041 -30.772 1.00 56.97 85 ILE A O 1
ATOM 712 N N . THR A 1 86 ? 28.028 1.070 -31.405 1.00 52.19 86 THR A N 1
ATOM 713 C CA . THR A 1 86 ? 27.505 -0.299 -31.498 1.00 52.19 86 THR A CA 1
ATOM 714 C C . THR A 1 86 ? 27.796 -1.013 -30.184 1.00 52.19 86 THR A C 1
ATOM 716 O O . THR A 1 86 ? 28.960 -1.098 -29.791 1.00 52.19 86 THR A O 1
ATOM 719 N N . LYS A 1 87 ? 26.770 -1.536 -29.502 1.00 60.94 87 LYS A N 1
ATOM 720 C CA . LYS A 1 87 ? 26.955 -2.382 -28.316 1.00 60.94 87 LYS A CA 1
ATOM 721 C C . LYS A 1 87 ? 26.153 -3.675 -28.445 1.00 60.94 87 LYS A C 1
ATOM 723 O O . LYS A 1 87 ? 24.985 -3.693 -28.810 1.00 60.94 87 LYS A O 1
ATOM 728 N N . VAL A 1 88 ? 26.799 -4.795 -28.156 1.00 54.75 88 VAL A N 1
ATOM 729 C CA . VAL A 1 88 ? 26.154 -6.110 -28.191 1.00 54.75 88 VAL A CA 1
ATOM 730 C C . VAL A 1 88 ? 25.589 -6.396 -26.805 1.00 54.75 88 VAL A C 1
ATOM 732 O O . VAL A 1 88 ? 26.346 -6.407 -25.838 1.00 54.75 88 VAL A O 1
ATOM 735 N N . ILE A 1 89 ? 24.280 -6.641 -26.706 1.00 55.62 89 ILE A N 1
ATOM 736 C CA . ILE A 1 89 ? 23.665 -7.159 -25.481 1.00 55.62 89 ILE A CA 1
ATOM 737 C C . ILE A 1 89 ? 23.586 -8.682 -25.619 1.00 55.62 89 ILE A C 1
ATOM 739 O O . ILE A 1 89 ? 22.656 -9.228 -26.209 1.00 55.62 89 ILE A O 1
ATOM 743 N N . ASN A 1 90 ? 24.584 -9.396 -25.106 1.00 53.12 90 ASN A N 1
ATOM 744 C CA . ASN A 1 90 ? 24.551 -10.857 -25.130 1.00 53.12 90 ASN A CA 1
ATOM 745 C C . ASN A 1 90 ? 23.803 -11.392 -23.906 1.00 53.12 90 ASN A C 1
ATOM 747 O O . ASN A 1 90 ? 24.420 -11.646 -22.871 1.00 53.12 90 ASN A O 1
ATOM 751 N N . CYS A 1 91 ? 22.479 -11.513 -24.003 1.00 57.12 91 CYS A N 1
ATOM 752 C CA . CYS A 1 91 ? 21.657 -11.814 -22.837 1.00 57.12 91 CYS A CA 1
ATOM 753 C C . CYS A 1 91 ? 20.569 -12.840 -23.146 1.00 57.12 91 CYS A C 1
ATOM 755 O O . CYS A 1 91 ? 19.788 -12.690 -24.079 1.00 57.12 91 CYS A O 1
ATOM 757 N N . ASN A 1 92 ? 20.515 -13.880 -22.315 1.00 61.44 92 ASN A N 1
ATOM 758 C CA . ASN A 1 92 ? 19.571 -14.983 -22.420 1.00 61.44 92 ASN A CA 1
ATOM 759 C C . ASN A 1 92 ? 18.292 -14.665 -21.623 1.00 61.44 92 ASN A C 1
ATOM 761 O O . ASN A 1 92 ? 18.214 -1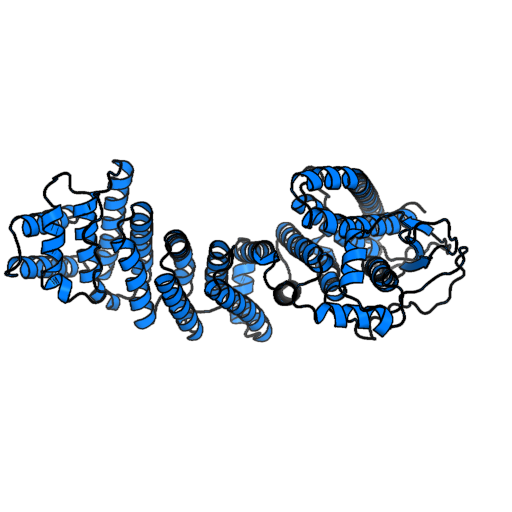4.996 -20.446 1.00 61.44 92 ASN A O 1
ATOM 765 N N . TYR A 1 93 ? 17.298 -14.025 -22.248 1.00 72.56 93 TYR A N 1
ATOM 766 C CA . TYR A 1 93 ? 16.009 -13.664 -21.624 1.00 72.56 93 TYR A CA 1
ATOM 767 C C . TYR A 1 93 ? 15.014 -14.835 -21.576 1.00 72.56 93 TYR A C 1
ATOM 769 O O . TYR A 1 93 ? 13.853 -14.699 -21.969 1.00 72.56 93 TYR A O 1
ATOM 777 N N . LYS A 1 94 ? 15.471 -16.016 -21.148 1.00 73.06 94 LYS A N 1
ATOM 778 C CA . LYS A 1 94 ? 14.731 -17.277 -21.297 1.00 73.06 94 LYS A CA 1
ATOM 779 C C . LYS A 1 94 ? 13.328 -17.205 -20.693 1.00 73.06 94 LYS A C 1
ATOM 781 O O . LYS A 1 94 ? 12.376 -17.597 -21.358 1.00 73.06 94 LYS A O 1
ATOM 786 N N . VAL A 1 95 ? 13.194 -16.687 -19.469 1.00 75.12 95 VAL A N 1
ATOM 787 C CA . VAL A 1 95 ? 11.897 -16.615 -18.770 1.00 75.12 95 VAL A CA 1
ATOM 788 C C . VAL A 1 95 ? 10.891 -15.738 -19.518 1.00 75.12 95 VAL A C 1
ATOM 790 O O . VAL A 1 95 ? 9.727 -16.112 -19.641 1.00 75.12 95 VAL A O 1
ATOM 793 N N . LEU A 1 96 ? 11.342 -14.597 -20.040 1.00 78.12 96 LEU A N 1
ATOM 794 C CA . LEU A 1 96 ? 10.492 -13.653 -20.766 1.00 78.12 96 LEU A CA 1
ATOM 795 C C . LEU A 1 96 ? 10.118 -14.161 -22.156 1.00 78.12 96 LEU A C 1
ATOM 797 O O . LEU A 1 96 ? 9.002 -13.922 -22.605 1.00 78.12 96 LEU A O 1
ATOM 801 N N . PHE A 1 97 ? 11.020 -14.880 -22.826 1.00 79.06 97 PHE A N 1
ATOM 802 C CA . PHE A 1 97 ? 10.688 -15.537 -24.086 1.00 79.06 97 PHE A CA 1
ATOM 803 C C . PHE A 1 97 ? 9.637 -16.623 -23.893 1.00 79.06 97 PHE A C 1
ATOM 805 O O . PHE A 1 97 ? 8.661 -16.623 -24.632 1.00 79.06 97 PHE A O 1
ATOM 812 N N . THR A 1 98 ? 9.782 -17.481 -22.877 1.00 80.38 98 THR A N 1
ATOM 813 C CA . THR A 1 98 ? 8.759 -18.483 -22.549 1.00 80.38 98 THR A CA 1
ATOM 814 C C . THR A 1 98 ? 7.417 -17.819 -22.246 1.00 80.38 98 THR A C 1
ATOM 816 O O . THR A 1 98 ? 6.404 -18.191 -22.824 1.00 80.38 98 THR A O 1
ATOM 819 N N . GLU A 1 99 ? 7.407 -16.787 -21.396 1.00 82.88 99 GLU A N 1
ATOM 820 C CA . GLU A 1 99 ? 6.173 -16.073 -21.062 1.00 82.88 99 GLU A CA 1
ATOM 821 C C . GLU A 1 99 ? 5.523 -15.417 -22.290 1.00 82.88 99 GLU A C 1
ATOM 823 O O . GLU A 1 99 ? 4.299 -15.430 -22.417 1.00 82.88 99 GLU A O 1
ATOM 828 N N . ALA A 1 100 ? 6.322 -14.854 -23.199 1.00 82.06 100 ALA A N 1
ATOM 829 C CA . ALA A 1 100 ? 5.816 -14.289 -24.440 1.00 82.06 100 ALA A CA 1
ATOM 830 C C . ALA A 1 100 ? 5.217 -15.377 -25.344 1.00 82.06 100 ALA A C 1
ATOM 832 O O . ALA A 1 100 ? 4.118 -15.178 -25.853 1.00 82.06 100 ALA A O 1
ATOM 833 N N . SER A 1 101 ? 5.886 -16.526 -25.502 1.00 80.69 101 SER A N 1
ATOM 834 C CA . SER A 1 101 ? 5.383 -17.684 -26.260 1.00 80.69 101 SER A CA 1
ATOM 835 C C . SER A 1 101 ? 4.045 -18.193 -25.732 1.00 80.69 101 SER A C 1
ATOM 837 O O . SER A 1 101 ? 3.147 -18.482 -26.517 1.00 80.69 101 SER A O 1
ATOM 839 N N . ASP A 1 102 ? 3.888 -18.254 -24.410 1.00 81.00 102 ASP A N 1
ATOM 840 C CA . ASP A 1 102 ? 2.655 -18.723 -23.771 1.00 81.00 102 ASP A CA 1
ATOM 841 C C . ASP A 1 102 ? 1.489 -17.737 -23.942 1.00 81.00 102 ASP A C 1
ATOM 843 O O . ASP A 1 102 ? 0.316 -18.119 -23.882 1.00 81.00 102 ASP A O 1
ATOM 847 N N . ARG A 1 103 ? 1.807 -16.449 -24.114 1.00 81.94 103 ARG A N 1
ATOM 848 C CA . ARG A 1 103 ? 0.824 -15.363 -24.098 1.00 81.94 103 ARG A CA 1
ATOM 849 C C . ARG A 1 103 ? 0.540 -14.740 -25.454 1.00 81.94 103 ARG A C 1
ATOM 851 O O . ARG A 1 103 ? -0.407 -13.978 -25.554 1.00 81.94 103 ARG A O 1
ATOM 858 N N . LEU A 1 104 ? 1.354 -14.981 -26.476 1.00 81.88 104 LEU A N 1
ATOM 859 C CA . LEU A 1 104 ? 1.212 -14.347 -27.784 1.00 81.88 104 LEU A CA 1
ATOM 860 C C . LEU A 1 104 ? 1.032 -15.422 -28.864 1.00 81.88 104 LEU A C 1
ATOM 862 O O . LEU A 1 104 ? 1.980 -16.146 -29.167 1.00 81.88 104 LEU A O 1
ATOM 866 N N . PRO A 1 105 ? -0.157 -15.538 -29.482 1.00 71.25 105 PRO A N 1
ATOM 867 C CA . PRO A 1 105 ? -0.397 -16.540 -30.514 1.00 71.25 105 PRO A CA 1
ATOM 868 C C . PRO A 1 105 ? 0.329 -16.166 -31.818 1.00 71.25 105 PRO A C 1
ATOM 870 O O . PRO A 1 105 ? -0.148 -15.347 -32.602 1.00 71.25 105 PRO A O 1
ATOM 873 N N . GLU A 1 106 ? 1.483 -16.793 -32.077 1.00 67.56 106 GLU A N 1
ATOM 874 C CA . GLU A 1 106 ? 2.343 -16.510 -33.245 1.00 67.56 106 GLU A CA 1
ATOM 875 C C . GLU A 1 106 ? 1.597 -16.597 -34.587 1.00 67.56 106 GLU A C 1
ATOM 877 O O . GLU A 1 106 ? 1.772 -15.760 -35.477 1.00 67.56 106 GLU A O 1
ATOM 882 N N . VAL A 1 107 ? 0.712 -17.591 -34.715 1.00 65.94 107 VAL A N 1
ATOM 883 C CA . VAL A 1 107 ? -0.056 -17.873 -35.940 1.00 65.94 107 VAL A CA 1
ATOM 884 C C . VAL A 1 107 ? -1.078 -16.773 -36.245 1.00 65.94 107 VAL A C 1
ATOM 886 O O . VAL A 1 107 ? -1.365 -16.511 -37.410 1.00 65.94 107 VAL A O 1
ATOM 889 N N . GLU A 1 108 ? -1.613 -16.103 -35.221 1.00 64.06 108 GLU A N 1
ATOM 890 C CA . GLU A 1 108 ? -2.657 -15.082 -35.383 1.00 64.06 108 GLU A CA 1
ATOM 891 C C . GLU A 1 108 ? -2.097 -13.764 -35.941 1.00 64.06 108 GLU A C 1
ATOM 893 O O . GLU A 1 108 ? -2.803 -13.011 -36.612 1.00 64.06 108 GLU A O 1
ATOM 898 N N . PHE A 1 109 ? -0.807 -13.498 -35.721 1.00 62.19 109 PHE A N 1
ATOM 899 C CA . PHE A 1 109 ? -0.204 -12.202 -36.028 1.00 62.19 109 PHE A CA 1
ATOM 900 C C . PHE A 1 109 ? 1.006 -12.252 -36.970 1.00 62.19 109 PHE A C 1
ATOM 902 O O . PHE A 1 109 ? 1.548 -11.197 -37.306 1.00 62.19 109 PHE A O 1
ATOM 909 N N . ASN A 1 110 ? 1.395 -13.445 -37.434 1.00 67.94 110 ASN A N 1
ATOM 910 C CA . ASN A 1 110 ? 2.451 -13.664 -38.426 1.00 67.94 110 ASN A CA 1
ATOM 911 C C . ASN A 1 110 ? 3.798 -13.012 -38.047 1.00 67.94 110 ASN A C 1
ATOM 913 O O . ASN A 1 110 ? 4.456 -12.377 -38.874 1.00 67.94 110 ASN A O 1
ATOM 917 N N . TYR A 1 111 ? 4.197 -13.147 -36.779 1.00 70.12 111 TYR A N 1
ATOM 918 C CA . TYR A 1 111 ? 5.497 -12.709 -36.270 1.00 70.12 111 TYR A CA 1
ATOM 919 C C . TYR A 1 111 ? 6.135 -13.790 -35.391 1.00 70.12 111 TYR A C 1
ATOM 921 O O . TYR A 1 111 ? 5.440 -14.597 -34.782 1.00 70.12 111 TYR A O 1
ATOM 929 N N . ASN A 1 112 ? 7.466 -13.765 -35.287 1.00 74.31 112 ASN A N 1
ATOM 930 C CA . ASN A 1 112 ? 8.208 -14.548 -34.295 1.00 74.31 112 ASN A CA 1
ATOM 931 C C . ASN A 1 112 ? 8.024 -13.910 -32.908 1.00 74.31 112 ASN A C 1
ATOM 933 O O . ASN A 1 112 ? 8.225 -12.698 -32.771 1.00 74.31 112 ASN A O 1
ATOM 937 N N . VAL A 1 113 ? 7.668 -14.695 -31.888 1.00 72.31 113 VAL A N 1
ATOM 938 C CA . VAL A 1 113 ? 7.377 -14.207 -30.528 1.00 72.31 113 VAL A CA 1
ATOM 939 C C . VAL A 1 113 ? 8.517 -13.440 -29.844 1.00 72.31 113 VAL A C 1
ATOM 941 O O . VAL A 1 113 ? 8.282 -12.641 -28.934 1.00 72.31 113 VAL A O 1
ATOM 944 N N . HIS A 1 114 ? 9.753 -13.588 -30.321 1.00 78.44 114 HIS A N 1
ATOM 945 C CA . HIS A 1 114 ? 10.896 -12.792 -29.879 1.00 78.44 114 HIS A CA 1
ATOM 946 C C . HIS A 1 114 ? 10.810 -11.325 -30.333 1.00 78.44 114 HIS A C 1
ATOM 948 O O . HIS A 1 114 ? 11.272 -10.431 -29.622 1.00 78.44 114 HIS A O 1
ATOM 954 N N . ALA A 1 115 ? 10.188 -11.043 -31.484 1.00 80.00 115 ALA A N 1
ATOM 955 C CA . ALA A 1 115 ? 10.116 -9.695 -32.048 1.00 80.00 115 ALA A CA 1
ATOM 956 C C . ALA A 1 115 ? 9.343 -8.699 -31.156 1.00 80.00 115 ALA A C 1
ATOM 958 O O . ALA A 1 115 ? 9.858 -7.599 -30.941 1.00 80.00 115 ALA A O 1
ATOM 959 N N . PRO A 1 116 ? 8.170 -9.027 -30.576 1.00 82.56 116 PRO A N 1
ATOM 960 C CA . PRO A 1 116 ? 7.534 -8.183 -29.562 1.00 82.56 116 PRO A CA 1
ATOM 961 C C . PRO A 1 116 ? 8.436 -7.868 -28.362 1.00 82.56 116 PRO A C 1
ATOM 963 O O . PRO A 1 116 ? 8.507 -6.716 -27.934 1.00 82.56 116 PRO A O 1
ATOM 966 N N . LEU A 1 117 ? 9.174 -8.860 -27.845 1.00 83.56 117 LEU A N 1
ATOM 967 C CA . LEU A 1 117 ? 10.069 -8.647 -26.705 1.00 83.56 117 LEU A CA 1
ATOM 968 C C . LEU A 1 117 ? 11.238 -7.722 -27.068 1.00 83.56 117 LEU A C 1
ATOM 970 O O . LEU A 1 117 ? 11.582 -6.829 -26.296 1.00 83.56 117 LEU A O 1
ATOM 974 N N . TYR A 1 118 ? 11.817 -7.879 -28.258 1.00 84.81 118 TYR A N 1
ATOM 975 C CA . TYR A 1 118 ? 12.862 -6.980 -28.746 1.00 84.81 118 TYR A CA 1
ATOM 976 C C . TYR A 1 118 ? 12.358 -5.554 -28.941 1.00 84.81 118 TYR A C 1
ATOM 978 O O . TYR A 1 118 ? 13.037 -4.613 -28.535 1.00 84.81 118 TYR A O 1
ATOM 986 N N . ASN A 1 119 ? 11.148 -5.383 -29.480 1.00 85.06 119 ASN A N 1
ATOM 987 C CA . ASN A 1 119 ? 10.514 -4.070 -29.567 1.00 85.06 119 ASN A CA 1
ATOM 988 C C . ASN A 1 119 ? 10.341 -3.437 -28.181 1.00 85.06 119 ASN A C 1
ATOM 990 O O . ASN A 1 119 ? 10.682 -2.268 -28.021 1.00 85.06 119 ASN A O 1
ATOM 994 N N . ASN A 1 120 ? 9.907 -4.204 -27.174 1.00 86.25 120 ASN A N 1
ATOM 995 C CA . ASN A 1 120 ? 9.827 -3.727 -25.791 1.00 86.25 120 ASN A CA 1
ATOM 996 C C . ASN A 1 120 ? 11.196 -3.265 -25.265 1.00 86.25 120 ASN A C 1
ATOM 998 O O . ASN A 1 120 ? 11.312 -2.137 -24.792 1.00 86.25 120 ASN A O 1
ATOM 1002 N N . ILE A 1 121 ? 12.248 -4.082 -25.388 1.00 87.12 121 ILE A N 1
ATOM 1003 C CA . ILE A 1 121 ? 13.604 -3.740 -24.912 1.00 87.12 121 ILE A CA 1
ATOM 1004 C C . ILE A 1 121 ? 14.102 -2.442 -25.556 1.00 87.12 121 ILE A C 1
ATOM 1006 O O . ILE A 1 121 ? 14.561 -1.530 -24.868 1.00 87.12 121 ILE A O 1
ATOM 1010 N N . VAL A 1 122 ? 13.997 -2.342 -26.880 1.00 87.19 122 VAL A N 1
ATOM 1011 C CA . VAL A 1 122 ? 14.505 -1.190 -27.635 1.00 87.19 122 VAL A CA 1
ATOM 1012 C C . VAL A 1 122 ? 13.674 0.057 -27.346 1.00 87.19 122 VAL A C 1
ATOM 1014 O O . VAL A 1 122 ? 14.232 1.143 -27.216 1.00 87.19 122 VAL A O 1
ATOM 1017 N N . LEU A 1 123 ? 12.364 -0.087 -27.144 1.00 87.56 123 LEU A N 1
ATOM 1018 C CA . LEU A 1 123 ? 11.494 1.005 -26.724 1.00 87.56 123 LEU A CA 1
ATOM 1019 C C . LEU A 1 123 ? 11.827 1.509 -25.314 1.00 87.56 123 LEU A C 1
ATOM 1021 O O . LEU A 1 123 ? 11.831 2.716 -25.081 1.00 87.56 123 LEU A O 1
ATOM 1025 N N . PHE A 1 124 ? 12.160 0.613 -24.385 1.00 88.19 124 PHE A N 1
ATOM 1026 C CA . PHE A 1 124 ? 12.651 0.979 -23.057 1.00 88.19 124 PHE A CA 1
ATOM 1027 C C . PHE A 1 124 ? 13.980 1.735 -23.120 1.00 88.19 124 PHE A C 1
ATOM 1029 O O . PHE A 1 124 ? 14.126 2.762 -22.456 1.00 88.19 124 PHE A O 1
ATOM 1036 N N . LEU A 1 125 ? 14.928 1.273 -23.944 1.00 88.38 125 LEU A N 1
ATOM 1037 C CA . LEU A 1 125 ? 16.200 1.966 -24.177 1.00 88.38 125 LEU A CA 1
ATOM 1038 C C . LEU A 1 125 ? 15.966 3.363 -24.753 1.00 88.38 125 LEU A C 1
ATOM 1040 O O . LEU A 1 125 ? 16.493 4.350 -24.234 1.00 88.38 125 LEU A O 1
ATOM 1044 N N . GLN A 1 126 ? 15.126 3.450 -25.782 1.00 86.50 126 GLN A N 1
ATOM 1045 C CA . GLN A 1 126 ? 14.732 4.698 -26.419 1.00 86.50 126 GLN A CA 1
ATOM 1046 C C . GLN A 1 126 ? 14.083 5.659 -25.425 1.00 86.50 126 GLN A C 1
ATOM 1048 O O . GLN A 1 126 ? 14.397 6.846 -25.407 1.00 86.50 126 GLN A O 1
ATOM 1053 N N . TYR A 1 127 ? 13.198 5.146 -24.575 1.00 87.56 127 TYR A N 1
ATOM 1054 C CA . TYR A 1 127 ? 12.522 5.953 -23.584 1.00 87.56 127 TYR A CA 1
ATOM 1055 C C . TYR A 1 127 ? 13.464 6.419 -22.482 1.00 87.56 127 TYR A C 1
ATOM 1057 O O . TYR A 1 127 ? 13.439 7.598 -22.176 1.00 87.56 127 TYR A O 1
ATOM 1065 N N . LEU A 1 128 ? 14.303 5.572 -21.884 1.00 87.25 128 LEU A N 1
ATOM 1066 C CA . LEU A 1 128 ? 15.198 5.982 -20.788 1.00 87.25 128 LEU A CA 1
ATOM 1067 C C . LEU A 1 128 ? 16.328 6.920 -21.236 1.00 87.25 128 LEU A C 1
ATOM 1069 O O . LEU A 1 128 ? 16.875 7.672 -20.421 1.00 87.25 128 LEU A O 1
ATOM 1073 N N . SER A 1 129 ? 16.640 6.911 -22.530 1.00 85.06 129 SER A N 1
ATOM 1074 C CA . SER A 1 129 ? 17.660 7.776 -23.107 1.00 85.06 129 SER A CA 1
ATOM 1075 C C . SER A 1 129 ? 17.234 9.251 -23.176 1.00 85.06 129 SER A C 1
ATOM 1077 O O . SER A 1 129 ? 16.037 9.570 -23.188 1.00 85.06 129 SER A O 1
ATOM 1079 N N . PRO A 1 130 ? 18.207 10.179 -23.240 1.00 81.31 130 PRO A N 1
ATOM 1080 C CA . PRO A 1 130 ? 17.949 11.558 -23.653 1.00 81.31 130 PRO A CA 1
ATOM 1081 C C . PRO A 1 130 ? 17.310 11.620 -25.053 1.00 81.31 130 PRO A C 1
ATOM 1083 O O . PRO A 1 130 ? 17.494 10.709 -25.857 1.00 81.31 130 PRO A O 1
ATOM 1086 N N . ASN A 1 131 ? 16.575 12.697 -25.354 1.00 73.88 131 ASN A N 1
ATOM 1087 C CA . ASN A 1 131 ? 15.713 12.791 -26.546 1.00 73.88 131 ASN A CA 1
ATOM 1088 C C . ASN A 1 131 ? 16.439 12.570 -27.887 1.00 73.88 131 ASN A C 1
ATOM 1090 O O . ASN A 1 131 ? 15.829 12.074 -28.828 1.00 73.88 131 ASN A O 1
ATOM 1094 N N . ASP A 1 132 ? 17.725 12.913 -27.966 1.00 74.81 132 ASP A N 1
ATOM 1095 C CA . ASP A 1 132 ? 18.519 12.857 -29.200 1.00 74.81 132 ASP A CA 1
ATOM 1096 C C . ASP A 1 132 ? 19.170 11.490 -29.465 1.00 74.81 132 ASP A C 1
ATOM 1098 O O . ASP A 1 132 ? 19.898 11.324 -30.443 1.00 74.81 132 ASP A O 1
ATOM 1102 N N . PHE A 1 133 ? 18.930 10.506 -28.595 1.00 78.94 133 PHE A N 1
ATOM 1103 C CA . PHE A 1 133 ? 19.417 9.138 -28.750 1.00 78.94 133 PHE A CA 1
ATOM 1104 C C . PHE A 1 133 ? 18.386 8.323 -29.524 1.00 78.94 133 PHE A C 1
ATOM 1106 O O . PHE A 1 133 ? 17.210 8.333 -29.184 1.00 78.94 133 PHE A O 1
ATOM 1113 N N . ILE A 1 134 ? 18.827 7.592 -30.542 1.00 79.69 134 ILE A N 1
ATOM 1114 C CA . ILE A 1 134 ? 17.997 6.750 -31.401 1.00 79.69 134 ILE A CA 1
ATOM 1115 C C . ILE A 1 134 ? 18.530 5.323 -31.342 1.00 79.69 134 ILE A C 1
ATOM 1117 O O . ILE A 1 134 ? 19.678 5.061 -31.722 1.00 79.69 134 ILE A O 1
ATOM 1121 N N . TRP A 1 135 ? 17.677 4.404 -30.899 1.00 83.62 135 TRP A N 1
ATOM 1122 C CA . TRP A 1 135 ? 17.994 2.988 -30.764 1.00 83.62 135 TRP A CA 1
ATOM 1123 C C . TRP A 1 135 ? 17.366 2.148 -31.867 1.00 83.62 135 TRP A C 1
ATOM 1125 O O . TRP A 1 135 ? 16.223 2.352 -32.264 1.00 83.62 135 TRP A O 1
ATOM 1135 N N . HIS A 1 136 ? 18.119 1.157 -32.323 1.00 82.69 136 HIS A N 1
ATOM 1136 C CA . HIS A 1 136 ? 17.639 0.094 -33.197 1.00 82.69 136 HIS A CA 1
ATOM 1137 C C . HIS A 1 136 ? 18.338 -1.213 -32.838 1.00 82.69 136 HIS A C 1
ATOM 1139 O O . HIS A 1 136 ? 19.296 -1.220 -32.058 1.00 82.69 136 HIS A O 1
ATOM 1145 N N . TYR A 1 137 ? 17.867 -2.322 -33.399 1.00 82.88 137 TYR A N 1
ATOM 1146 C CA . TYR A 1 137 ? 18.442 -3.630 -33.118 1.00 82.88 137 TYR A CA 1
ATOM 1147 C C . TYR A 1 137 ? 18.715 -4.437 -34.378 1.00 82.88 137 TYR A C 1
ATOM 1149 O O . TYR A 1 137 ? 18.185 -4.152 -35.449 1.00 82.88 137 TYR A O 1
ATOM 1157 N N . HIS A 1 138 ? 19.552 -5.456 -34.237 1.00 78.88 138 HIS A N 1
ATOM 1158 C CA . HIS A 1 138 ? 19.860 -6.415 -35.286 1.00 78.88 138 HIS A CA 1
ATOM 1159 C C . HIS A 1 138 ? 19.559 -7.818 -34.778 1.00 78.88 138 HIS A C 1
ATOM 1161 O O . HIS A 1 138 ? 19.905 -8.169 -33.647 1.00 78.88 138 HIS A O 1
ATOM 1167 N N . THR A 1 139 ? 18.935 -8.617 -35.638 1.00 71.69 139 THR A N 1
ATOM 1168 C CA . THR A 1 139 ? 18.811 -10.063 -35.448 1.00 71.69 139 THR A CA 1
ATOM 1169 C C . THR A 1 139 ? 19.867 -10.743 -36.318 1.00 71.69 139 THR A C 1
ATOM 1171 O O . THR A 1 139 ? 19.915 -10.432 -37.512 1.00 71.69 139 THR A O 1
ATOM 1174 N N . PRO A 1 140 ? 20.732 -11.615 -35.773 1.00 61.28 140 PRO A N 1
ATOM 1175 C CA . PRO A 1 140 ? 21.741 -12.289 -36.583 1.00 61.28 140 PRO A CA 1
ATOM 1176 C C . PRO A 1 140 ? 21.074 -13.174 -37.650 1.00 61.28 140 PRO A C 1
ATOM 1178 O O . PRO A 1 140 ? 20.182 -13.954 -37.344 1.00 61.28 140 PRO A O 1
ATOM 1181 N N . ASN A 1 141 ? 21.526 -13.066 -38.904 1.00 54.47 141 ASN A N 1
ATOM 1182 C CA . ASN A 1 141 ? 21.082 -13.914 -40.027 1.00 54.47 141 ASN A CA 1
ATOM 1183 C C . ASN A 1 141 ? 21.779 -15.289 -40.057 1.00 54.47 141 ASN A C 1
ATOM 1185 O O . ASN A 1 141 ? 21.680 -16.012 -41.047 1.00 54.47 141 ASN A O 1
ATOM 1189 N N . ASN A 1 142 ? 22.551 -15.628 -39.023 1.00 48.97 142 ASN A N 1
ATOM 1190 C CA . ASN A 1 142 ? 23.416 -16.797 -39.033 1.00 48.97 142 ASN A CA 1
ATOM 1191 C C . ASN A 1 142 ? 22.735 -17.967 -38.295 1.00 48.97 142 ASN A C 1
ATOM 1193 O O . ASN A 1 142 ? 22.474 -17.815 -37.102 1.00 48.97 142 ASN A O 1
ATOM 1197 N N . PRO A 1 143 ? 22.473 -19.116 -38.951 1.00 45.91 143 PRO A N 1
ATOM 1198 C CA . PRO A 1 143 ? 21.857 -20.290 -38.321 1.00 45.91 143 PRO A CA 1
ATOM 1199 C C . PRO A 1 143 ? 22.664 -20.888 -37.152 1.00 45.91 143 PRO A C 1
ATOM 1201 O O . PRO A 1 143 ? 22.119 -21.688 -36.399 1.00 45.91 143 PRO A O 1
ATOM 1204 N N . ASP A 1 144 ? 23.928 -20.485 -36.971 1.00 42.56 144 ASP A N 1
ATOM 1205 C CA . ASP A 1 144 ? 24.782 -20.904 -35.848 1.00 42.56 144 ASP A CA 1
ATOM 1206 C C . ASP A 1 144 ? 24.668 -20.005 -34.594 1.00 42.56 144 ASP A C 1
ATOM 1208 O O . ASP A 1 144 ? 25.269 -20.303 -33.560 1.00 42.56 144 ASP A O 1
ATOM 1212 N N . TYR A 1 145 ? 23.928 -18.891 -34.658 1.00 50.44 145 TYR A N 1
ATOM 1213 C CA . TYR A 1 145 ? 23.660 -18.039 -33.495 1.00 50.44 145 TYR A CA 1
ATOM 1214 C C . TYR A 1 145 ? 22.357 -18.478 -32.810 1.00 50.44 145 TYR A C 1
ATOM 1216 O O . TYR A 1 145 ? 21.308 -18.513 -33.444 1.00 50.44 145 TYR A O 1
ATOM 1224 N N . ASP A 1 146 ? 22.418 -18.779 -31.505 1.00 53.81 146 ASP A N 1
ATOM 1225 C CA . ASP A 1 146 ? 21.232 -19.046 -30.672 1.00 53.81 146 ASP A CA 1
ATOM 1226 C C . ASP A 1 146 ? 20.273 -17.847 -30.828 1.00 53.81 146 ASP A C 1
ATOM 1228 O O . ASP A 1 146 ? 20.693 -16.702 -30.623 1.00 53.81 146 ASP A O 1
ATOM 1232 N N . GLU A 1 147 ? 19.004 -18.087 -31.193 1.00 55.28 147 GLU A N 1
ATOM 1233 C CA . GLU A 1 147 ? 17.961 -17.080 -31.520 1.00 55.28 147 GLU A CA 1
ATOM 1234 C C . GLU A 1 147 ? 17.662 -16.081 -30.378 1.00 55.28 147 GLU A C 1
ATOM 1236 O O . GLU A 1 147 ? 16.754 -15.263 -30.453 1.00 55.28 147 GLU A O 1
ATOM 1241 N N . LYS A 1 148 ? 18.442 -16.131 -29.300 1.00 59.53 148 LYS A N 1
ATOM 1242 C CA . LYS A 1 148 ? 18.309 -15.381 -28.055 1.00 59.53 148 LYS A CA 1
ATOM 1243 C C . LYS A 1 148 ? 19.255 -14.181 -27.964 1.00 59.53 148 LYS A C 1
ATOM 1245 O O . LYS A 1 148 ? 19.185 -13.456 -26.979 1.00 59.53 148 LYS A O 1
ATOM 1250 N N . ILE A 1 149 ? 20.133 -13.952 -28.945 1.00 67.25 149 ILE A N 1
ATOM 1251 C CA . ILE A 1 149 ? 21.125 -12.862 -28.908 1.00 67.25 149 ILE A CA 1
ATOM 1252 C C . ILE A 1 149 ? 20.579 -11.602 -29.599 1.00 67.25 149 ILE A C 1
ATOM 1254 O O . ILE A 1 149 ? 20.270 -11.621 -30.789 1.00 67.25 149 ILE A O 1
ATOM 1258 N N . LEU A 1 150 ? 20.519 -10.484 -28.862 1.00 74.06 150 LEU A N 1
ATOM 1259 C CA . LEU A 1 150 ? 20.042 -9.184 -29.348 1.00 74.06 150 LEU A CA 1
ATOM 1260 C C . LEU A 1 150 ? 21.190 -8.170 -29.446 1.00 74.06 150 LEU A C 1
ATOM 1262 O O . LEU A 1 150 ? 21.827 -7.825 -28.454 1.00 74.06 150 LEU A O 1
ATOM 1266 N N . ILE A 1 151 ? 21.434 -7.620 -30.633 1.00 77.69 151 ILE A N 1
ATOM 1267 C CA . ILE A 1 151 ? 22.445 -6.568 -30.810 1.00 77.69 151 ILE A CA 1
ATOM 1268 C C . ILE A 1 151 ? 21.739 -5.215 -30.883 1.00 77.69 151 ILE A C 1
ATOM 1270 O O . ILE A 1 151 ? 20.951 -5.003 -31.800 1.00 77.69 151 ILE A O 1
ATOM 1274 N N . CYS A 1 152 ? 22.038 -4.295 -29.960 1.00 80.94 152 CYS A N 1
ATOM 1275 C CA . CYS A 1 152 ? 21.413 -2.971 -29.896 1.00 80.94 152 CYS A CA 1
ATOM 1276 C C . CYS A 1 152 ? 22.396 -1.872 -30.313 1.00 80.94 152 CYS A C 1
ATOM 1278 O O . CYS A 1 152 ? 23.456 -1.685 -29.721 1.00 80.94 152 CYS A O 1
ATOM 1280 N N . CYS A 1 153 ? 22.026 -1.082 -31.309 1.00 77.88 153 CYS A N 1
ATOM 1281 C CA . CYS A 1 153 ? 22.846 0.020 -31.791 1.00 77.88 153 CYS A CA 1
ATOM 1282 C C . CYS A 1 153 ? 22.214 1.356 -31.416 1.00 77.88 153 CYS A C 1
ATOM 1284 O O . CYS A 1 153 ? 21.008 1.550 -31.579 1.00 77.88 153 CYS A O 1
ATOM 1286 N N . CYS A 1 154 ? 23.048 2.285 -30.948 1.00 79.00 154 CYS A N 1
ATOM 1287 C CA . CYS A 1 154 ? 22.627 3.625 -30.580 1.00 79.00 154 CYS A CA 1
ATOM 1288 C C . CYS A 1 154 ? 23.326 4.663 -31.453 1.00 79.00 154 CYS A C 1
ATOM 1290 O O . CYS A 1 154 ? 24.551 4.666 -31.610 1.00 79.00 154 CYS A O 1
ATOM 1292 N N . LYS A 1 155 ? 22.534 5.595 -31.969 1.00 76.38 155 LYS A N 1
ATOM 1293 C CA . LYS A 1 155 ? 23.012 6.828 -32.585 1.00 76.38 155 LYS A CA 1
ATOM 1294 C C . LYS A 1 155 ? 22.568 7.998 -31.725 1.00 76.38 155 LYS A C 1
ATOM 1296 O O . LYS A 1 155 ? 21.465 7.968 -31.201 1.00 76.38 155 LYS A O 1
ATOM 1301 N N . PHE A 1 156 ? 23.388 9.026 -31.596 1.00 71.19 156 PHE A N 1
ATOM 1302 C CA . PHE A 1 156 ? 23.000 10.248 -30.903 1.00 71.19 156 PHE A CA 1
ATOM 1303 C C . PHE A 1 156 ? 23.624 11.458 -31.605 1.00 71.19 156 PHE A C 1
ATOM 1305 O O . PHE A 1 156 ? 24.625 11.322 -32.312 1.00 71.19 156 PHE A O 1
ATOM 1312 N N . SER A 1 157 ? 22.993 12.621 -31.464 1.00 67.00 157 SER A N 1
ATOM 1313 C CA . SER A 1 157 ? 23.521 13.907 -31.937 1.00 67.00 157 SER A CA 1
ATOM 1314 C C . SER A 1 157 ? 24.024 14.751 -30.759 1.00 67.00 157 SER A C 1
ATOM 1316 O O . SER A 1 157 ? 24.667 14.230 -29.850 1.00 67.00 157 SER A O 1
ATOM 1318 N N . GLU A 1 158 ? 23.761 16.056 -30.754 1.00 66.62 158 GLU A N 1
ATOM 1319 C CA . GLU A 1 158 ? 24.017 16.909 -29.592 1.00 66.62 158 GLU A CA 1
ATOM 1320 C C . GLU A 1 158 ? 22.978 16.642 -28.498 1.00 66.62 158 GLU A C 1
ATOM 1322 O O . GLU A 1 158 ? 21.845 16.291 -28.803 1.00 66.62 158 GLU A O 1
ATOM 1327 N N . THR A 1 159 ? 23.361 16.769 -27.225 1.00 68.12 159 THR A N 1
ATOM 1328 C CA . THR A 1 159 ? 22.458 16.589 -26.075 1.00 68.12 159 THR A CA 1
ATOM 1329 C C . THR A 1 159 ? 22.717 17.690 -25.058 1.00 68.12 159 THR A C 1
ATOM 1331 O O . THR A 1 159 ? 23.870 17.986 -24.736 1.00 68.12 159 THR A O 1
ATOM 1334 N N . SER A 1 160 ? 21.653 18.301 -24.535 1.00 71.25 160 SER A N 1
ATOM 1335 C CA . SER A 1 160 ? 21.782 19.385 -23.559 1.00 71.25 160 SER A CA 1
ATOM 1336 C C . SER A 1 160 ? 22.294 18.880 -22.203 1.00 71.25 160 SER A C 1
ATOM 1338 O O . SER A 1 160 ? 21.950 17.779 -21.763 1.00 71.25 160 SER A O 1
ATOM 1340 N N . ILE A 1 161 ? 23.064 19.707 -21.483 1.00 72.88 161 ILE A N 1
ATOM 1341 C CA . ILE A 1 161 ? 23.522 19.388 -20.116 1.00 72.88 161 ILE A CA 1
ATOM 1342 C C . ILE A 1 161 ? 22.325 19.084 -19.202 1.00 72.88 161 ILE A C 1
ATOM 1344 O O . ILE A 1 161 ? 22.366 18.138 -18.419 1.00 72.88 161 ILE A O 1
ATOM 1348 N N . ASN A 1 162 ? 21.232 19.839 -19.331 1.00 74.12 162 ASN A N 1
ATOM 1349 C CA . ASN A 1 162 ? 20.030 19.639 -18.523 1.00 74.12 162 ASN A CA 1
ATOM 1350 C C . ASN A 1 162 ? 19.392 18.261 -18.746 1.00 74.12 162 ASN A C 1
ATOM 1352 O O . ASN A 1 162 ? 18.859 17.676 -17.799 1.00 74.12 162 ASN A O 1
ATOM 1356 N N . ASP A 1 163 ? 19.437 17.729 -19.966 1.00 76.56 163 ASP A N 1
ATOM 1357 C CA . ASP A 1 163 ? 18.895 16.402 -20.266 1.00 76.56 163 ASP A CA 1
ATOM 1358 C C . ASP A 1 163 ? 19.837 15.289 -19.799 1.00 76.56 163 ASP A C 1
ATOM 1360 O O . ASP A 1 163 ? 19.364 14.279 -19.278 1.00 76.56 163 ASP A O 1
ATOM 1364 N N . LEU A 1 164 ? 21.155 15.511 -19.854 1.00 77.44 164 LEU A N 1
ATOM 1365 C CA . LEU A 1 164 ? 22.150 14.614 -19.254 1.00 77.44 164 LEU A CA 1
ATOM 1366 C C . LEU A 1 164 ? 21.996 14.509 -17.732 1.00 77.44 164 LEU A C 1
ATOM 1368 O O . LEU A 1 164 ? 21.996 13.408 -17.181 1.00 77.44 164 LEU A O 1
ATOM 1372 N N . LEU A 1 165 ? 21.822 15.643 -17.049 1.00 77.56 165 LEU A N 1
ATOM 1373 C CA . LEU A 1 165 ? 21.621 15.680 -15.599 1.00 77.56 165 LEU A CA 1
ATOM 1374 C C . LEU A 1 165 ? 20.291 15.037 -15.201 1.00 77.56 165 LEU A C 1
ATOM 1376 O O . LEU A 1 165 ? 20.241 14.265 -14.243 1.00 77.56 165 LEU A O 1
ATOM 1380 N N . SER A 1 166 ? 19.230 15.282 -15.972 1.00 82.81 166 SER A N 1
ATOM 1381 C CA . SER A 1 166 ? 17.938 14.617 -15.765 1.00 82.81 166 SER A CA 1
ATOM 1382 C C . SER A 1 166 ? 18.058 13.101 -15.937 1.00 82.81 166 SER A C 1
ATOM 1384 O O . SER A 1 166 ? 17.546 12.354 -15.106 1.00 82.81 166 SER A O 1
ATOM 1386 N N . HIS A 1 167 ? 18.774 12.641 -16.969 1.00 86.38 167 HIS A N 1
ATOM 1387 C CA . HIS A 1 167 ? 19.041 11.223 -17.196 1.00 86.38 167 HIS A CA 1
ATOM 1388 C C . HIS A 1 167 ? 19.833 10.593 -16.038 1.00 86.38 167 HIS A C 1
ATOM 1390 O O . HIS A 1 167 ? 19.411 9.559 -15.526 1.00 86.38 167 HIS A O 1
ATOM 1396 N N . TYR A 1 168 ? 20.903 11.242 -15.557 1.00 85.19 168 TYR A N 1
ATOM 1397 C CA . TYR A 1 168 ? 21.653 10.787 -14.376 1.00 85.19 168 TYR A CA 1
ATOM 1398 C C . TYR A 1 168 ? 20.733 10.581 -13.170 1.00 85.19 168 TYR A C 1
ATOM 1400 O O . TYR A 1 168 ? 20.780 9.531 -12.532 1.00 85.19 168 TYR A O 1
ATOM 1408 N N . HIS A 1 169 ? 19.864 11.552 -12.874 1.00 87.50 169 HIS A N 1
ATOM 1409 C CA . HIS A 1 169 ? 18.938 11.449 -11.748 1.00 87.50 169 HIS A CA 1
ATOM 1410 C C . HIS A 1 169 ? 17.912 10.321 -11.934 1.00 87.50 169 HIS A C 1
ATOM 1412 O O . HIS A 1 169 ? 17.680 9.568 -10.992 1.00 87.50 169 HIS A O 1
ATOM 1418 N N . VAL A 1 170 ? 17.347 10.148 -13.136 1.00 91.00 170 VAL A N 1
ATOM 1419 C CA . VAL A 1 170 ? 16.430 9.031 -13.437 1.00 91.00 170 VAL A CA 1
ATOM 1420 C C . VAL A 1 170 ? 17.129 7.683 -13.258 1.00 91.00 170 VAL A C 1
ATOM 1422 O O . VAL A 1 170 ? 16.630 6.831 -12.526 1.00 91.00 170 VAL A O 1
ATOM 1425 N N . ALA A 1 171 ? 18.295 7.500 -13.882 1.00 90.06 171 ALA A N 1
ATOM 1426 C CA . ALA A 1 171 ? 19.043 6.248 -13.822 1.00 90.06 171 ALA A CA 1
ATOM 1427 C C . ALA A 1 171 ? 19.482 5.917 -12.390 1.00 90.06 171 ALA A C 1
ATOM 1429 O O . ALA A 1 171 ? 19.347 4.778 -11.953 1.00 90.06 171 ALA A O 1
ATOM 1430 N N . SER A 1 172 ? 19.927 6.923 -11.634 1.00 89.00 172 SER A N 1
ATOM 1431 C CA . SER A 1 172 ? 20.354 6.744 -10.246 1.00 89.00 172 SER A CA 1
ATOM 1432 C C . SER A 1 172 ? 19.201 6.362 -9.320 1.00 89.00 172 SER A C 1
ATOM 1434 O O . SER A 1 172 ? 19.362 5.479 -8.484 1.00 89.00 172 SER A O 1
ATOM 1436 N N . VAL A 1 173 ? 18.022 6.980 -9.476 1.00 91.00 173 VAL A N 1
ATOM 1437 C CA . VAL A 1 173 ? 16.836 6.627 -8.677 1.00 91.00 173 VAL A CA 1
ATOM 1438 C C . VAL A 1 173 ? 16.391 5.195 -8.973 1.00 91.00 173 VAL A C 1
ATOM 1440 O O . VAL A 1 173 ? 16.083 4.453 -8.039 1.00 91.00 173 VAL A O 1
ATOM 1443 N N . ILE A 1 174 ? 16.398 4.775 -10.243 1.00 91.81 174 ILE A N 1
ATOM 1444 C CA . ILE A 1 174 ? 16.064 3.391 -10.608 1.00 91.81 174 ILE A CA 1
ATOM 1445 C C . ILE A 1 174 ? 17.107 2.419 -10.042 1.00 91.81 174 ILE A C 1
ATOM 1447 O O . ILE A 1 174 ? 16.735 1.428 -9.417 1.00 91.81 174 ILE A O 1
ATOM 1451 N N . PHE A 1 175 ? 18.398 2.728 -10.185 1.00 89.56 175 PHE A N 1
ATOM 1452 C CA . PHE A 1 175 ? 19.495 1.920 -9.652 1.00 89.56 175 PHE A CA 1
ATOM 1453 C C . PHE A 1 175 ? 19.391 1.725 -8.133 1.00 89.56 175 PHE A C 1
ATOM 1455 O O . PHE A 1 175 ? 19.385 0.589 -7.664 1.00 89.56 175 PHE A O 1
ATOM 1462 N N . MET A 1 176 ? 19.224 2.808 -7.365 1.00 87.69 176 MET A N 1
ATOM 1463 C CA . MET A 1 176 ? 19.058 2.738 -5.906 1.00 87.69 176 MET A CA 1
ATOM 1464 C C . MET A 1 176 ? 17.836 1.903 -5.510 1.00 87.69 176 MET A C 1
ATOM 1466 O O . MET A 1 176 ? 17.873 1.147 -4.541 1.00 87.69 176 MET A O 1
ATOM 1470 N N . SER A 1 177 ? 16.752 2.013 -6.277 1.00 90.69 177 SER A N 1
ATOM 1471 C CA . SER A 1 177 ? 15.519 1.267 -6.026 1.00 90.69 177 SER A CA 1
ATOM 1472 C C . SER A 1 177 ? 15.698 -0.230 -6.266 1.00 90.69 177 SER A C 1
ATOM 1474 O O . SER A 1 177 ? 15.267 -1.034 -5.442 1.00 90.69 177 SER A O 1
ATOM 1476 N N . ILE A 1 178 ? 16.405 -0.606 -7.334 1.00 89.06 178 ILE A N 1
ATOM 1477 C CA . ILE A 1 178 ? 16.800 -1.994 -7.592 1.00 89.06 178 ILE A CA 1
ATOM 1478 C C . ILE A 1 178 ? 17.737 -2.508 -6.488 1.00 89.06 178 ILE A C 1
ATOM 1480 O O . ILE A 1 178 ? 17.530 -3.610 -5.983 1.00 89.06 178 ILE A O 1
ATOM 1484 N N . SER A 1 179 ? 18.726 -1.708 -6.077 1.00 85.81 179 SER A N 1
ATOM 1485 C CA . SER A 1 179 ? 19.673 -2.057 -5.008 1.00 85.81 179 SER A CA 1
ATOM 1486 C C . SER A 1 179 ? 18.941 -2.483 -3.738 1.00 85.81 179 SER A C 1
ATOM 1488 O O . SER A 1 179 ? 19.154 -3.580 -3.229 1.00 85.81 179 SER A O 1
ATOM 1490 N N . GLN A 1 180 ? 18.002 -1.647 -3.290 1.00 86.25 180 GLN A N 1
ATOM 1491 C CA . GLN A 1 180 ? 17.243 -1.866 -2.063 1.00 86.25 180 GLN A CA 1
ATOM 1492 C C . GLN A 1 180 ? 16.224 -3.008 -2.171 1.00 86.25 180 GLN A C 1
ATOM 1494 O O . GLN A 1 180 ? 16.003 -3.706 -1.188 1.00 86.25 180 GLN A O 1
ATOM 1499 N N . LEU A 1 181 ? 15.578 -3.201 -3.329 1.00 86.25 181 LEU A N 1
ATOM 1500 C CA . LEU A 1 181 ? 14.613 -4.297 -3.507 1.00 86.25 181 LEU A CA 1
ATOM 1501 C C . LEU A 1 181 ? 15.288 -5.668 -3.478 1.00 86.25 181 LEU A C 1
ATOM 1503 O O . LEU A 1 181 ? 14.746 -6.614 -2.913 1.00 86.25 181 LEU A O 1
ATOM 1507 N N . TYR A 1 182 ? 16.471 -5.779 -4.082 1.00 82.75 182 TYR A N 1
ATOM 1508 C CA . TYR A 1 182 ? 17.136 -7.067 -4.274 1.00 82.75 182 TYR A CA 1
ATOM 1509 C C . TYR A 1 182 ? 18.334 -7.283 -3.340 1.00 82.75 182 TYR A C 1
ATOM 1511 O O . TYR A 1 182 ? 18.937 -8.360 -3.373 1.00 82.75 182 TYR A O 1
ATOM 1519 N N . GLY A 1 183 ? 18.627 -6.327 -2.455 1.00 76.75 183 GLY A N 1
ATOM 1520 C CA . GLY A 1 183 ? 19.678 -6.429 -1.443 1.00 76.75 183 GLY A CA 1
ATOM 1521 C C . GLY A 1 183 ? 21.088 -6.407 -2.033 1.00 76.75 183 GLY A C 1
ATOM 1522 O O . GLY A 1 183 ? 21.967 -7.105 -1.534 1.00 76.75 183 GLY A O 1
ATOM 1523 N N . TYR A 1 184 ? 21.300 -5.653 -3.114 1.00 73.19 184 TYR A N 1
ATOM 1524 C CA . TYR A 1 184 ? 22.653 -5.310 -3.551 1.00 73.19 184 TYR A CA 1
ATOM 1525 C C . TYR A 1 184 ? 23.161 -4.189 -2.627 1.00 73.19 184 TYR A C 1
ATOM 1527 O O . TYR A 1 184 ? 22.437 -3.216 -2.438 1.00 73.19 184 TYR A O 1
ATOM 1535 N N . ASN A 1 185 ? 24.339 -4.380 -2.012 1.00 62.94 185 ASN A N 1
ATOM 1536 C CA . ASN A 1 185 ? 24.954 -3.577 -0.930 1.00 62.94 185 ASN A CA 1
ATOM 1537 C C . ASN A 1 185 ? 24.369 -2.171 -0.669 1.00 62.94 185 ASN A C 1
ATOM 1539 O O . ASN A 1 185 ? 24.380 -1.309 -1.548 1.00 62.94 185 ASN A O 1
ATOM 1543 N N . ASP A 1 186 ? 24.020 -1.897 0.593 1.00 55.31 186 ASP A N 1
ATOM 1544 C CA . ASP A 1 186 ? 23.519 -0.592 1.059 1.00 55.31 186 ASP A CA 1
ATOM 1545 C C . ASP A 1 186 ? 24.565 0.545 0.998 1.00 55.31 186 ASP A C 1
ATOM 1547 O O . ASP A 1 186 ? 24.210 1.722 1.072 1.00 55.31 186 ASP A O 1
ATOM 1551 N N . ASP A 1 187 ? 25.849 0.216 0.812 1.00 55.22 187 ASP A N 1
ATOM 1552 C CA . ASP A 1 187 ? 26.955 1.185 0.753 1.00 55.22 187 ASP A CA 1
ATOM 1553 C C . ASP A 1 187 ? 27.009 1.985 -0.564 1.00 55.22 187 ASP A C 1
ATOM 1555 O O . ASP A 1 187 ? 27.738 2.977 -0.665 1.00 55.22 187 ASP A O 1
ATOM 1559 N N . TYR A 1 188 ? 26.228 1.604 -1.582 1.00 61.88 188 TYR A N 1
ATOM 1560 C CA . TYR A 1 188 ? 26.148 2.306 -2.868 1.00 61.88 188 TYR A CA 1
ATOM 1561 C C . TYR A 1 188 ? 25.241 3.548 -2.809 1.00 61.88 188 TYR A C 1
ATOM 1563 O O . TYR A 1 188 ? 24.300 3.714 -3.591 1.00 61.88 188 TYR A O 1
ATOM 1571 N N . LEU A 1 189 ? 25.528 4.455 -1.872 1.00 61.34 189 LEU A N 1
ATOM 1572 C CA . LEU A 1 189 ? 24.836 5.736 -1.756 1.00 61.34 189 LEU A CA 1
ATOM 1573 C C . LEU A 1 189 ? 25.344 6.716 -2.817 1.00 61.34 189 LEU A C 1
ATOM 1575 O O . LEU A 1 189 ? 26.387 7.358 -2.672 1.00 61.34 189 LEU A O 1
ATOM 1579 N N . LEU A 1 190 ? 24.567 6.876 -3.887 1.00 65.56 190 LEU A N 1
ATOM 1580 C CA . LEU A 1 190 ? 24.797 7.939 -4.858 1.00 65.56 190 LEU A CA 1
ATOM 1581 C C . LEU A 1 190 ? 24.399 9.285 -4.248 1.00 65.56 190 LEU A C 1
ATOM 1583 O O . LEU A 1 190 ? 23.275 9.477 -3.783 1.00 65.56 190 LEU A O 1
ATOM 1587 N N . ASN A 1 191 ? 25.311 10.256 -4.291 1.00 67.44 191 ASN A N 1
ATOM 1588 C CA . ASN A 1 191 ? 24.971 11.627 -3.935 1.00 67.44 191 ASN A CA 1
ATOM 1589 C C . ASN A 1 191 ? 24.063 12.217 -5.027 1.00 67.44 191 ASN A C 1
ATOM 1591 O O . ASN A 1 191 ? 24.510 12.548 -6.129 1.00 67.44 191 ASN A O 1
ATOM 1595 N N . LEU A 1 192 ? 22.776 12.349 -4.707 1.00 72.75 192 LEU A N 1
ATOM 1596 C CA . LEU A 1 192 ? 21.760 12.938 -5.578 1.00 72.75 192 LEU A CA 1
ATOM 1597 C C . LEU A 1 192 ? 21.564 14.438 -5.330 1.00 72.75 192 LEU A C 1
ATOM 1599 O O . LEU A 1 192 ? 20.481 14.967 -5.573 1.00 72.75 192 LEU A O 1
ATOM 1603 N N . GLY A 1 193 ? 22.617 15.143 -4.904 1.00 64.25 193 GLY A N 1
ATOM 1604 C CA . GLY A 1 193 ? 22.624 16.598 -4.776 1.00 64.25 193 GLY A CA 1
ATOM 1605 C C . GLY A 1 193 ? 21.992 17.293 -5.991 1.00 64.25 193 GLY A C 1
ATOM 1606 O O . GLY A 1 193 ? 22.267 16.939 -7.142 1.00 64.25 193 GLY A O 1
ATOM 1607 N N . GLU A 1 194 ? 21.121 18.266 -5.709 1.00 71.19 194 GLU A N 1
ATOM 1608 C CA . GLU A 1 194 ? 20.275 19.009 -6.661 1.00 71.19 194 GLU A CA 1
ATOM 1609 C C . GLU A 1 194 ? 19.110 18.244 -7.317 1.00 71.19 194 GLU A C 1
ATOM 1611 O O . GLU A 1 194 ? 18.433 18.827 -8.164 1.00 71.19 194 GLU A O 1
ATOM 1616 N N . LEU A 1 195 ? 18.800 17.002 -6.912 1.00 80.31 195 LEU A N 1
ATOM 1617 C CA . LEU A 1 195 ? 17.641 16.247 -7.426 1.00 80.31 195 LEU A CA 1
ATOM 1618 C C . LEU A 1 195 ? 16.344 17.071 -7.417 1.00 80.31 195 LEU A C 1
ATOM 1620 O O . LEU A 1 195 ? 15.578 17.013 -8.378 1.00 80.31 195 LEU A O 1
ATOM 1624 N N . SER A 1 196 ? 16.134 17.886 -6.378 1.00 78.94 196 SER A N 1
ATOM 1625 C CA . SER A 1 196 ? 14.963 18.758 -6.233 1.00 78.94 196 SER A CA 1
ATOM 1626 C C . SER A 1 196 ? 14.726 19.684 -7.432 1.00 78.94 196 SER A C 1
ATOM 1628 O O . SER A 1 196 ? 13.576 19.903 -7.804 1.00 78.94 196 SER A O 1
ATOM 1630 N N . ARG A 1 197 ? 15.786 20.164 -8.099 1.00 79.12 197 ARG A N 1
ATOM 1631 C CA . ARG A 1 197 ? 15.682 21.020 -9.297 1.00 79.12 197 ARG A CA 1
ATOM 1632 C C . ARG A 1 197 ? 15.205 20.266 -10.541 1.00 79.12 197 ARG A C 1
ATOM 1634 O O . ARG A 1 197 ? 14.684 20.888 -11.460 1.00 79.12 197 ARG A O 1
ATOM 1641 N N . TYR A 1 198 ? 15.378 18.945 -10.580 1.00 83.31 198 TYR A N 1
ATOM 1642 C CA . TYR A 1 198 ? 15.082 18.107 -11.748 1.00 83.31 198 TYR A CA 1
ATOM 1643 C C . TYR A 1 198 ? 13.821 17.253 -11.585 1.00 83.31 198 TYR A C 1
ATOM 1645 O O . TYR A 1 198 ? 13.456 16.525 -12.510 1.00 83.31 198 TYR A O 1
ATOM 1653 N N . LEU A 1 199 ? 13.120 17.339 -10.451 1.00 83.88 199 LEU A N 1
ATOM 1654 C CA . LEU A 1 199 ? 11.955 16.496 -10.156 1.00 83.88 199 LEU A CA 1
ATOM 1655 C C . LEU A 1 199 ? 10.860 16.557 -11.214 1.00 83.88 199 LEU A C 1
ATOM 1657 O O . LEU A 1 199 ? 10.287 15.523 -11.557 1.00 83.88 199 LEU A O 1
ATOM 1661 N N . GLU A 1 200 ? 10.606 17.741 -11.772 1.00 84.31 200 GLU A N 1
ATOM 1662 C CA . GLU A 1 200 ? 9.598 17.925 -12.818 1.00 84.31 200 GLU A CA 1
ATOM 1663 C C . GLU A 1 200 ? 9.911 17.156 -14.106 1.00 84.31 200 GLU A C 1
ATOM 1665 O O . GLU A 1 200 ? 8.997 16.856 -14.868 1.00 84.31 200 GLU A O 1
ATOM 1670 N N . LYS A 1 201 ? 11.180 16.796 -14.338 1.00 85.62 201 LYS A N 1
ATOM 1671 C CA . LYS A 1 201 ? 11.600 15.917 -15.436 1.00 85.62 201 LYS A CA 1
ATOM 1672 C C . LYS A 1 201 ? 11.713 14.456 -14.989 1.00 85.62 201 LYS A C 1
ATOM 1674 O O . LYS A 1 201 ? 11.303 13.563 -15.726 1.00 85.62 201 LYS A O 1
ATOM 1679 N N . VAL A 1 202 ? 12.232 14.204 -13.786 1.00 88.12 202 VAL A N 1
ATOM 1680 C CA . VAL A 1 202 ? 12.509 12.853 -13.263 1.00 88.12 202 VAL A CA 1
ATOM 1681 C C . VAL A 1 202 ? 11.222 12.070 -12.982 1.00 88.12 202 VAL A C 1
ATOM 1683 O O . VAL A 1 202 ? 11.087 10.932 -13.431 1.00 88.12 202 VAL A O 1
ATOM 1686 N N . VAL A 1 203 ? 10.250 12.672 -12.289 1.00 88.06 203 VAL A N 1
ATOM 1687 C CA . VAL A 1 203 ? 9.004 11.995 -11.883 1.00 88.06 203 VAL A CA 1
ATOM 1688 C C . VAL A 1 203 ? 8.161 11.562 -13.088 1.00 88.06 203 VAL A C 1
ATOM 1690 O O . VAL A 1 203 ? 7.766 10.393 -13.119 1.00 88.06 203 VAL A O 1
ATOM 1693 N N . PRO A 1 204 ? 7.896 12.412 -14.106 1.00 85.81 204 PRO A N 1
ATOM 1694 C CA . PRO A 1 204 ? 7.181 11.960 -15.298 1.00 85.81 204 PRO A CA 1
ATOM 1695 C C . PRO A 1 204 ? 7.938 10.876 -16.061 1.00 85.81 204 PRO A C 1
ATOM 1697 O O . PRO A 1 204 ? 7.308 9.973 -16.607 1.00 85.81 204 PRO A O 1
ATOM 1700 N N . LYS A 1 205 ? 9.279 10.926 -16.068 1.00 87.50 205 LYS A N 1
ATOM 1701 C CA . LYS A 1 205 ? 10.092 9.901 -16.725 1.00 87.50 205 LYS A CA 1
ATOM 1702 C C . LYS A 1 205 ? 9.935 8.544 -16.039 1.00 87.50 205 LYS A C 1
ATOM 1704 O O . LYS A 1 205 ? 9.675 7.561 -16.722 1.00 87.50 205 LYS A O 1
ATOM 1709 N N . ILE A 1 206 ? 9.994 8.490 -14.710 1.00 89.50 206 ILE A N 1
ATOM 1710 C CA . ILE A 1 206 ? 9.733 7.260 -13.945 1.00 89.50 206 ILE A CA 1
ATOM 1711 C C . ILE A 1 206 ? 8.287 6.783 -14.147 1.00 89.50 206 ILE A C 1
ATOM 1713 O O . ILE A 1 206 ? 8.066 5.601 -14.391 1.00 89.50 206 ILE A O 1
ATOM 1717 N N . ASN A 1 207 ? 7.311 7.696 -14.135 1.00 84.81 207 ASN A N 1
ATOM 1718 C CA . ASN A 1 207 ? 5.901 7.375 -14.379 1.00 84.81 207 ASN A CA 1
ATOM 1719 C C . ASN A 1 207 ? 5.686 6.710 -15.750 1.00 84.81 207 ASN A C 1
ATOM 1721 O O . ASN A 1 207 ? 5.074 5.648 -15.846 1.00 84.81 207 ASN A O 1
ATOM 1725 N N . GLY A 1 208 ? 6.222 7.291 -16.827 1.00 83.62 208 GLY A N 1
ATOM 1726 C CA . GLY A 1 208 ? 5.975 6.765 -18.170 1.00 83.62 208 GLY A CA 1
ATOM 1727 C C . GLY A 1 208 ? 6.550 5.365 -18.418 1.00 83.62 208 GLY A C 1
ATOM 1728 O O . GLY A 1 208 ? 6.115 4.720 -19.367 1.00 83.62 208 GLY A O 1
ATOM 1729 N N . ILE A 1 209 ? 7.404 4.829 -17.533 1.00 86.50 209 ILE A N 1
ATOM 1730 C CA . ILE A 1 209 ? 7.777 3.405 -17.551 1.00 86.50 209 ILE A CA 1
ATOM 1731 C C . ILE A 1 209 ? 6.529 2.515 -17.406 1.00 86.50 209 ILE A C 1
ATOM 1733 O O . ILE A 1 209 ? 6.380 1.545 -18.140 1.00 86.50 209 ILE A O 1
ATOM 1737 N N . ILE A 1 210 ? 5.569 2.873 -16.547 1.00 84.50 210 ILE A N 1
ATOM 1738 C CA . ILE A 1 210 ? 4.301 2.129 -16.425 1.00 84.50 210 ILE A CA 1
ATOM 1739 C C . ILE A 1 210 ? 3.457 2.205 -17.680 1.00 84.50 210 ILE A C 1
ATOM 1741 O O . ILE A 1 210 ? 2.783 1.233 -18.015 1.00 84.50 210 ILE A O 1
ATOM 1745 N N . THR A 1 211 ? 3.507 3.331 -18.390 1.00 79.94 211 THR A N 1
ATOM 1746 C CA . THR A 1 211 ? 2.836 3.434 -19.687 1.00 79.94 211 THR A CA 1
ATOM 1747 C C . THR A 1 211 ? 3.447 2.442 -20.674 1.00 79.94 211 THR A C 1
ATOM 1749 O O . THR A 1 211 ? 2.696 1.761 -21.359 1.00 79.94 211 THR A O 1
ATOM 1752 N N . LEU A 1 212 ? 4.776 2.289 -20.694 1.00 84.00 212 LEU A N 1
ATOM 1753 C CA . LEU A 1 212 ? 5.450 1.318 -21.566 1.00 84.00 212 LEU A CA 1
ATOM 1754 C C . LEU A 1 212 ? 5.169 -0.145 -21.202 1.00 84.00 212 LEU A C 1
ATOM 1756 O O . LEU A 1 212 ? 5.162 -1.027 -22.052 1.00 84.00 212 LEU A O 1
ATOM 1760 N N . ILE A 1 213 ? 4.943 -0.419 -19.924 1.00 82.50 213 ILE A N 1
ATOM 1761 C CA . ILE A 1 213 ? 4.680 -1.781 -19.459 1.00 82.50 213 ILE A CA 1
ATOM 1762 C C . ILE A 1 213 ? 3.224 -2.179 -19.702 1.00 82.50 213 ILE A C 1
ATOM 1764 O O . ILE A 1 213 ? 2.945 -3.308 -20.090 1.00 82.50 213 ILE A O 1
ATOM 1768 N N . ASN A 1 214 ? 2.287 -1.269 -19.428 1.00 78.75 214 ASN A N 1
ATOM 1769 C CA . ASN A 1 214 ? 0.882 -1.630 -19.255 1.00 78.75 214 ASN A CA 1
ATOM 1770 C C . ASN A 1 214 ? -0.047 -1.077 -20.335 1.00 78.75 214 ASN A C 1
ATOM 1772 O O . ASN A 1 214 ? -1.200 -1.509 -20.413 1.00 78.75 214 ASN A O 1
ATOM 1776 N N . LEU A 1 215 ? 0.381 -0.087 -21.121 1.00 78.56 215 LEU A N 1
ATOM 1777 C CA . LEU A 1 215 ? -0.512 0.660 -22.002 1.00 78.56 215 LEU A CA 1
ATOM 1778 C C . LEU A 1 215 ? -0.007 0.664 -23.454 1.00 78.56 215 LEU A C 1
ATOM 1780 O O . LEU A 1 215 ? 1.194 0.792 -23.713 1.00 78.56 215 LEU A O 1
ATOM 1784 N N . PRO A 1 216 ? -0.922 0.568 -24.434 1.00 80.25 216 PRO A N 1
ATOM 1785 C CA . PRO A 1 216 ? -0.598 0.904 -25.810 1.00 80.25 216 PRO A CA 1
ATOM 1786 C C . PRO A 1 216 ? -0.128 2.359 -25.907 1.00 80.25 216 PRO A C 1
ATOM 1788 O O . PRO A 1 216 ? -0.703 3.270 -25.299 1.00 80.25 216 PRO A O 1
ATOM 1791 N N . LEU A 1 217 ? 0.907 2.589 -26.705 1.00 80.38 217 LEU A N 1
ATOM 1792 C CA . LEU A 1 217 ? 1.349 3.920 -27.072 1.00 80.38 217 LEU A CA 1
ATOM 1793 C C . LEU A 1 217 ? 0.297 4.586 -27.957 1.00 80.38 217 LEU A C 1
ATOM 1795 O O . LEU A 1 217 ? -0.117 4.049 -28.983 1.00 80.38 217 LEU A O 1
ATOM 1799 N N . LYS A 1 218 ? -0.095 5.811 -27.599 1.00 68.62 218 LYS A N 1
ATOM 1800 C CA . LYS A 1 218 ? -0.825 6.681 -28.527 1.00 68.62 218 LYS A CA 1
ATOM 1801 C C . LYS A 1 218 ? 0.136 7.075 -29.655 1.00 68.62 218 LYS A C 1
ATOM 1803 O O . LYS A 1 218 ? 1.253 7.491 -29.352 1.00 68.62 218 LYS A O 1
ATOM 1808 N N . ASN A 1 219 ? -0.321 7.054 -30.912 1.00 49.78 219 ASN A N 1
ATOM 1809 C CA . ASN A 1 219 ? 0.448 7.391 -32.133 1.00 49.78 219 ASN A CA 1
ATOM 1810 C C . ASN A 1 219 ? 1.194 8.751 -32.109 1.00 49.78 219 ASN A C 1
ATOM 1812 O O . ASN A 1 219 ? 1.946 9.061 -33.025 1.00 49.78 219 ASN A O 1
ATOM 1816 N N . ASN A 1 220 ? 0.998 9.569 -31.069 1.00 35.66 220 ASN A N 1
ATOM 1817 C CA . ASN A 1 220 ? 1.615 10.879 -30.876 1.00 35.66 220 ASN A CA 1
ATOM 1818 C C . ASN A 1 220 ? 2.887 10.868 -30.014 1.00 35.66 220 ASN A C 1
ATOM 1820 O O . ASN A 1 220 ? 3.475 11.938 -29.836 1.00 35.66 220 ASN A O 1
ATOM 1824 N N . MET A 1 221 ? 3.343 9.726 -29.474 1.00 50.03 221 MET A N 1
ATOM 1825 C CA . MET A 1 221 ? 4.753 9.648 -29.079 1.00 50.03 221 MET A CA 1
ATOM 1826 C C . MET A 1 221 ? 5.562 9.745 -30.370 1.00 50.03 221 MET A C 1
ATOM 1828 O O . MET A 1 221 ? 5.746 8.752 -31.066 1.00 50.03 221 MET A O 1
ATOM 1832 N N . ARG A 1 222 ? 5.994 10.964 -30.717 1.00 46.34 222 ARG A N 1
ATOM 1833 C CA . ARG A 1 222 ? 6.981 11.226 -31.767 1.00 46.34 222 ARG A CA 1
ATOM 1834 C C . ARG A 1 222 ? 8.320 10.635 -31.327 1.00 46.34 222 ARG A C 1
ATOM 1836 O O . ARG A 1 222 ? 9.250 11.350 -30.979 1.00 46.34 222 ARG A O 1
ATOM 1843 N N . LEU A 1 223 ? 8.387 9.314 -31.277 1.00 54.34 223 LEU A N 1
ATOM 1844 C CA . LEU A 1 223 ? 9.629 8.587 -31.384 1.00 54.34 223 LEU A CA 1
ATOM 1845 C C . LEU A 1 223 ? 9.969 8.702 -32.863 1.00 54.34 223 LEU A C 1
ATOM 1847 O O . LEU A 1 223 ? 9.355 8.024 -33.687 1.00 54.34 223 LEU A O 1
ATOM 1851 N N . ASP A 1 224 ? 10.844 9.647 -33.200 1.00 50.84 224 ASP A N 1
ATOM 1852 C CA . ASP A 1 224 ? 11.374 9.846 -34.552 1.00 50.84 224 ASP A CA 1
ATOM 1853 C C . ASP A 1 224 ? 12.205 8.601 -34.935 1.00 50.84 224 ASP A C 1
ATOM 1855 O O . ASP A 1 224 ? 13.430 8.587 -34.939 1.00 50.84 224 ASP A O 1
ATOM 1859 N N . THR A 1 225 ? 11.504 7.501 -35.204 1.00 50.41 225 THR A N 1
ATOM 1860 C CA . THR A 1 225 ? 12.015 6.170 -35.575 1.00 50.41 225 THR A CA 1
ATOM 1861 C C . THR A 1 225 ? 12.206 6.046 -37.088 1.00 50.41 225 THR A C 1
ATOM 1863 O O . THR A 1 225 ? 12.706 5.044 -37.589 1.00 50.41 225 THR A O 1
ATOM 1866 N N . SER A 1 226 ? 11.798 7.076 -37.836 1.00 42.94 226 SER A N 1
ATOM 1867 C CA . SER A 1 226 ? 11.562 7.041 -39.281 1.00 42.94 226 SER A CA 1
ATOM 1868 C C . SER A 1 226 ? 12.762 7.432 -40.142 1.00 42.94 226 SER A C 1
ATOM 1870 O O . SER A 1 226 ? 12.696 7.316 -41.366 1.00 42.94 226 SER A O 1
ATOM 1872 N N . LYS A 1 227 ? 13.878 7.886 -39.561 1.00 49.28 227 LYS A N 1
ATOM 1873 C CA . LYS A 1 227 ? 15.054 8.231 -40.364 1.00 49.28 227 LYS A CA 1
ATOM 1874 C C . LYS A 1 227 ? 15.908 6.985 -40.593 1.00 49.28 227 LYS A C 1
ATOM 1876 O O . LYS A 1 227 ? 16.663 6.564 -39.722 1.00 49.28 227 LYS A O 1
ATOM 1881 N N . SER A 1 228 ? 15.811 6.417 -41.796 1.00 45.22 228 SER A N 1
ATOM 1882 C CA . SER A 1 228 ? 16.736 5.390 -42.281 1.00 45.22 228 SER A CA 1
ATOM 1883 C C . SER A 1 228 ? 18.173 5.891 -42.130 1.00 45.22 228 SER A C 1
ATOM 1885 O O . SER A 1 228 ? 18.538 6.949 -42.658 1.00 45.22 228 SER A O 1
ATOM 1887 N N . HIS A 1 229 ? 18.990 5.161 -41.383 1.00 54.50 229 HIS A N 1
ATOM 1888 C CA . HIS A 1 229 ? 20.357 5.553 -41.079 1.00 54.50 229 HIS A CA 1
ATOM 1889 C C . HIS A 1 229 ? 21.317 4.420 -41.429 1.00 54.50 229 HIS A C 1
ATOM 1891 O O . HIS A 1 229 ? 21.012 3.254 -41.200 1.00 54.50 229 HIS A O 1
ATOM 1897 N N . ASN A 1 230 ? 22.477 4.782 -41.982 1.00 54.22 230 ASN A N 1
ATOM 1898 C CA . ASN A 1 230 ? 23.523 3.849 -42.395 1.00 54.22 230 ASN A CA 1
ATOM 1899 C C . ASN A 1 230 ? 24.204 3.234 -41.157 1.00 54.22 230 ASN A C 1
ATOM 1901 O O . ASN A 1 230 ? 25.240 3.729 -40.715 1.00 54.22 230 ASN A O 1
ATOM 1905 N N . CYS A 1 231 ? 23.606 2.190 -40.579 1.00 65.50 231 CYS A N 1
ATOM 1906 C CA . CYS A 1 231 ? 24.296 1.282 -39.665 1.00 65.50 231 CYS A CA 1
ATOM 1907 C C . CYS A 1 231 ? 25.207 0.351 -40.480 1.00 65.50 231 CYS A C 1
ATOM 1909 O O . CYS A 1 231 ? 24.837 -0.070 -41.574 1.00 65.50 231 CYS A O 1
ATOM 1911 N N . SER A 1 232 ? 26.402 0.044 -39.971 1.00 62.69 232 SER A N 1
ATOM 1912 C CA . SER A 1 232 ? 27.356 -0.855 -40.638 1.00 62.69 232 SER A CA 1
ATOM 1913 C C . SER A 1 232 ? 26.975 -2.335 -40.538 1.00 62.69 232 SER A C 1
ATOM 1915 O O . SER A 1 232 ? 27.540 -3.151 -41.261 1.00 62.69 232 SER A O 1
ATOM 1917 N N . LEU A 1 233 ? 26.045 -2.687 -39.646 1.00 67.19 233 LEU A N 1
ATOM 1918 C CA . LEU A 1 233 ? 25.547 -4.048 -39.467 1.00 67.19 233 LEU A CA 1
ATOM 1919 C C . LEU A 1 233 ? 24.327 -4.307 -40.361 1.00 67.19 233 LEU A C 1
ATOM 1921 O O . LEU A 1 233 ? 23.421 -3.478 -40.461 1.00 67.19 233 LEU A O 1
ATOM 1925 N N . GLU A 1 234 ? 24.280 -5.486 -40.979 1.00 67.19 234 GLU A N 1
ATOM 1926 C CA . GLU A 1 234 ? 23.154 -5.914 -41.814 1.00 67.19 234 GLU A CA 1
ATOM 1927 C C . GLU A 1 234 ? 21.874 -6.155 -40.981 1.00 67.19 234 GLU A C 1
ATOM 1929 O O . GLU A 1 234 ? 21.927 -6.387 -39.771 1.00 67.19 234 GLU A O 1
ATOM 1934 N N . ASN A 1 235 ? 20.705 -6.117 -41.632 1.00 72.44 235 ASN A N 1
ATOM 1935 C CA . ASN A 1 235 ? 19.385 -6.419 -41.043 1.00 72.44 235 ASN A CA 1
ATOM 1936 C C . ASN A 1 235 ? 18.994 -5.558 -39.834 1.00 72.44 235 ASN A C 1
ATOM 1938 O O . ASN A 1 235 ? 18.452 -6.061 -38.847 1.00 72.44 235 ASN A O 1
ATOM 1942 N N . SER A 1 236 ? 19.244 -4.250 -39.907 1.00 75.06 236 SER A N 1
ATOM 1943 C CA . SER A 1 236 ? 18.725 -3.315 -38.909 1.00 75.06 236 SER A CA 1
ATOM 1944 C C . SER A 1 236 ? 17.195 -3.365 -38.866 1.00 75.06 236 SER A C 1
ATOM 1946 O O . SER A 1 236 ? 16.535 -3.121 -39.880 1.00 75.06 236 SER A O 1
ATOM 1948 N N . LYS A 1 237 ? 16.636 -3.614 -37.686 1.00 79.44 237 LYS A N 1
ATOM 1949 C CA . LYS A 1 237 ? 15.208 -3.524 -37.391 1.00 79.44 237 LYS A CA 1
ATOM 1950 C C . LYS A 1 237 ? 14.951 -2.314 -36.497 1.00 79.44 237 LYS A C 1
ATOM 1952 O O . LYS A 1 237 ? 15.626 -2.108 -35.488 1.00 79.44 237 LYS A O 1
ATOM 1957 N N . GLN A 1 238 ? 13.984 -1.497 -36.904 1.00 79.00 238 GLN A N 1
ATOM 1958 C CA . GLN A 1 238 ? 13.468 -0.387 -36.102 1.00 79.00 238 GLN A CA 1
ATOM 1959 C C . GLN A 1 238 ? 12.354 -0.881 -35.175 1.00 79.00 238 GLN A C 1
ATOM 1961 O O . GLN A 1 238 ? 11.849 -1.993 -35.345 1.00 79.00 238 GLN A O 1
ATOM 1966 N N . ILE A 1 239 ? 11.979 -0.049 -34.200 1.00 82.06 239 ILE A N 1
ATOM 1967 C CA . ILE A 1 239 ? 10.827 -0.326 -33.340 1.00 82.06 239 ILE A CA 1
ATOM 1968 C C . ILE A 1 239 ? 9.555 -0.330 -34.199 1.00 82.06 239 ILE A C 1
ATOM 1970 O O . ILE A 1 239 ? 9.208 0.681 -34.809 1.00 82.06 239 ILE A O 1
ATOM 1974 N N . ASP A 1 240 ? 8.842 -1.450 -34.204 1.00 83.94 240 ASP A N 1
ATOM 1975 C CA . ASP A 1 240 ? 7.504 -1.576 -34.770 1.00 83.94 240 ASP A CA 1
ATOM 1976 C C . ASP A 1 240 ? 6.463 -1.250 -33.685 1.00 83.94 240 ASP A C 1
ATOM 1978 O O . ASP A 1 240 ? 6.135 -2.072 -32.825 1.00 83.94 240 ASP A O 1
ATOM 1982 N N . VAL A 1 241 ? 5.977 -0.004 -33.703 1.00 83.00 241 VAL A N 1
ATOM 1983 C CA . VAL A 1 241 ? 5.005 0.514 -32.724 1.00 83.00 241 VAL A CA 1
ATOM 1984 C C . VAL A 1 241 ? 3.645 -0.174 -32.857 1.00 83.00 241 VAL A C 1
ATOM 1986 O O . VAL A 1 241 ? 2.970 -0.389 -31.849 1.00 83.00 241 VAL A O 1
ATOM 1989 N N . ASP A 1 242 ? 3.246 -0.555 -34.071 1.00 83.62 242 ASP A N 1
ATOM 1990 C CA . ASP A 1 242 ? 1.978 -1.248 -34.302 1.00 83.62 242 ASP A CA 1
ATOM 1991 C C . ASP A 1 242 ? 2.031 -2.658 -33.718 1.00 83.62 242 ASP A C 1
ATOM 1993 O O . ASP A 1 242 ? 1.098 -3.082 -33.028 1.00 83.62 242 ASP A O 1
ATOM 1997 N N . LEU A 1 243 ? 3.137 -3.371 -33.941 1.00 83.38 243 LEU A N 1
ATOM 1998 C CA . LEU A 1 243 ? 3.382 -4.677 -33.338 1.00 83.38 243 LEU A CA 1
ATOM 1999 C C . LEU A 1 243 ? 3.424 -4.587 -31.810 1.00 83.38 243 LEU A C 1
ATOM 2001 O O . LEU A 1 243 ? 2.736 -5.357 -31.140 1.00 83.38 243 LEU A O 1
ATOM 2005 N N . TYR A 1 244 ? 4.155 -3.614 -31.263 1.00 85.44 244 TYR A N 1
ATOM 2006 C CA . TYR A 1 244 ? 4.191 -3.347 -29.825 1.00 85.44 244 TYR A CA 1
ATOM 2007 C C . TYR A 1 244 ? 2.782 -3.112 -29.250 1.00 85.44 244 TYR A C 1
ATOM 2009 O O . TYR A 1 244 ? 2.390 -3.731 -28.256 1.00 85.44 244 TYR A O 1
ATOM 2017 N N . ASN A 1 245 ? 1.982 -2.258 -29.897 1.00 86.12 245 ASN A N 1
ATOM 2018 C CA . ASN A 1 245 ? 0.632 -1.922 -29.445 1.00 86.12 245 ASN A CA 1
ATOM 2019 C C . ASN A 1 245 ? -0.305 -3.128 -29.495 1.00 86.12 245 ASN A C 1
ATOM 2021 O O . ASN A 1 245 ? -1.104 -3.318 -28.572 1.00 86.12 245 ASN A O 1
ATOM 2025 N N . LYS A 1 246 ? -0.191 -3.962 -30.535 1.00 84.12 246 LYS A N 1
ATOM 2026 C CA . LYS A 1 246 ? -0.916 -5.233 -30.630 1.00 84.12 246 LYS A CA 1
ATOM 2027 C C . LYS A 1 246 ? -0.517 -6.173 -29.494 1.00 84.12 246 LYS 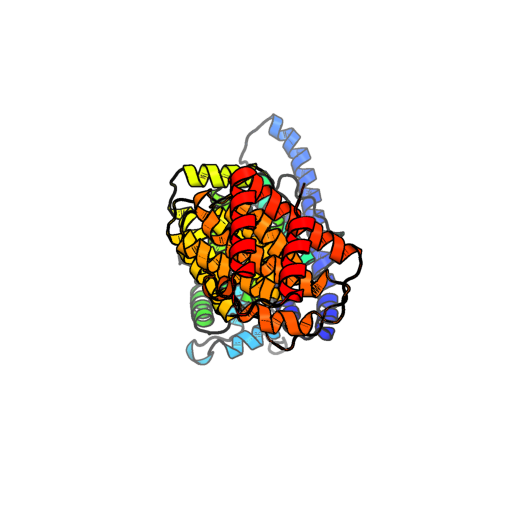A C 1
ATOM 2029 O O . LYS A 1 246 ? -1.404 -6.649 -28.787 1.00 84.12 246 LYS A O 1
ATOM 2034 N N . SER A 1 247 ? 0.784 -6.371 -29.251 1.00 83.12 247 SER A N 1
ATOM 2035 C CA . SER A 1 247 ? 1.252 -7.243 -28.167 1.00 83.12 247 SER A CA 1
ATOM 2036 C C . SER A 1 247 ? 0.805 -6.751 -26.791 1.00 83.12 247 SER A C 1
ATOM 2038 O O . SER A 1 247 ? 0.266 -7.534 -26.018 1.00 83.12 247 SER A O 1
ATOM 2040 N N . ASN A 1 248 ? 0.924 -5.453 -26.494 1.00 82.81 248 ASN A N 1
ATOM 2041 C CA . ASN A 1 248 ? 0.509 -4.903 -25.200 1.00 82.81 248 ASN A CA 1
ATOM 2042 C C . ASN A 1 248 ? -1.004 -4.937 -24.994 1.00 82.81 248 ASN A C 1
ATOM 2044 O O . ASN A 1 248 ? -1.476 -5.162 -23.879 1.00 82.81 248 ASN A O 1
ATOM 2048 N N . SER A 1 249 ? -1.788 -4.731 -26.053 1.00 83.00 249 SER A N 1
ATOM 2049 C CA . SER A 1 249 ? -3.242 -4.898 -25.974 1.00 83.00 249 SER A CA 1
ATOM 2050 C C . SER A 1 249 ? -3.602 -6.340 -25.624 1.00 83.00 249 SER A C 1
ATOM 2052 O O . SER A 1 249 ? -4.488 -6.560 -24.807 1.00 83.00 249 SER A O 1
ATOM 2054 N N . HIS A 1 250 ? -2.873 -7.305 -26.183 1.00 82.25 250 HIS A N 1
ATOM 2055 C CA . HIS A 1 250 ? -3.090 -8.719 -25.921 1.00 82.25 250 HIS A CA 1
ATOM 2056 C C . HIS A 1 250 ? -2.635 -9.136 -24.513 1.00 82.25 250 HIS A C 1
ATOM 2058 O O . HIS A 1 250 ? -3.404 -9.773 -23.802 1.00 82.25 250 HIS A O 1
ATOM 2064 N N . TYR A 1 251 ? -1.465 -8.683 -24.042 1.00 79.69 251 TYR A N 1
ATOM 2065 C CA . TYR A 1 251 ? -1.030 -8.882 -22.649 1.00 79.69 251 TYR A CA 1
ATOM 2066 C C . TYR A 1 251 ? -2.079 -8.405 -21.635 1.00 79.69 251 TYR A C 1
ATOM 2068 O O . TYR A 1 251 ? -2.273 -9.043 -20.605 1.00 79.69 251 TYR A O 1
ATOM 2076 N N . ASN A 1 252 ? -2.792 -7.320 -21.946 1.00 75.88 252 ASN A N 1
ATOM 2077 C CA . ASN A 1 252 ? -3.858 -6.777 -21.106 1.00 75.88 252 ASN A CA 1
ATOM 2078 C C . ASN A 1 252 ? -5.159 -7.600 -21.098 1.00 75.88 252 ASN A C 1
ATOM 2080 O O . ASN A 1 252 ? -6.018 -7.326 -20.263 1.00 75.88 252 ASN A O 1
ATOM 2084 N N . LEU A 1 253 ? -5.330 -8.564 -22.010 1.00 80.88 253 LEU A N 1
ATOM 2085 C CA . LEU A 1 253 ? -6.461 -9.499 -21.997 1.00 80.88 253 LEU A CA 1
ATOM 2086 C C . LEU A 1 253 ? -6.236 -10.668 -21.029 1.00 80.88 253 LEU A C 1
ATOM 2088 O O . LEU A 1 253 ? -7.196 -11.347 -20.665 1.00 80.88 253 LEU A O 1
ATOM 2092 N N . TYR A 1 254 ? -4.991 -10.913 -20.609 1.00 80.00 254 TYR A N 1
ATOM 2093 C CA . TYR A 1 254 ? -4.686 -11.993 -19.678 1.00 80.00 254 TYR A CA 1
ATOM 2094 C C . TYR A 1 254 ? -5.149 -11.641 -18.258 1.00 80.00 254 TYR A C 1
ATOM 2096 O O . TYR A 1 254 ? -4.917 -10.522 -17.798 1.00 80.00 254 TYR A O 1
ATOM 2104 N N . PRO A 1 255 ? -5.752 -12.599 -17.527 1.00 79.31 255 PRO A N 1
ATOM 2105 C CA . PRO A 1 255 ? -6.209 -12.374 -16.155 1.00 79.31 255 PRO A CA 1
ATOM 2106 C C . PRO A 1 255 ? -5.043 -12.191 -15.176 1.00 79.31 255 PRO A C 1
ATOM 2108 O O . PRO A 1 255 ? -5.188 -11.529 -14.154 1.00 79.31 255 PRO A O 1
ATOM 2111 N N . THR A 1 256 ? -3.886 -12.778 -15.485 1.00 84.19 256 THR A N 1
ATOM 2112 C CA . THR A 1 256 ? -2.655 -12.637 -14.708 1.00 84.19 256 THR A CA 1
ATOM 2113 C C . THR A 1 256 ? -1.715 -11.643 -15.395 1.00 84.19 256 THR A C 1
ATOM 2115 O O . THR A 1 256 ? -1.398 -11.848 -16.572 1.00 84.19 256 THR A O 1
ATOM 2118 N N . PRO A 1 257 ? -1.199 -10.620 -14.696 1.00 87.19 257 PRO A N 1
ATOM 2119 C CA . PRO A 1 257 ? -0.205 -9.686 -15.234 1.00 87.19 257 PRO A CA 1
ATOM 2120 C C . PRO A 1 257 ? 1.060 -10.404 -15.725 1.00 87.19 257 PRO A C 1
ATOM 2122 O O . PRO A 1 257 ? 1.350 -11.521 -15.289 1.00 87.19 257 PRO A O 1
ATOM 2125 N N . SER A 1 258 ? 1.816 -9.798 -16.647 1.00 86.56 258 SER A N 1
ATOM 2126 C CA . SER A 1 258 ? 3.113 -10.354 -17.064 1.00 86.56 258 SER A CA 1
ATOM 2127 C C . SER A 1 258 ? 4.160 -10.210 -15.959 1.00 86.56 258 SER A C 1
ATOM 2129 O O . SER A 1 258 ? 4.098 -9.276 -15.155 1.00 86.56 258 SER A O 1
ATOM 2131 N N . LYS A 1 259 ? 5.152 -11.103 -15.920 1.00 87.69 259 LYS A N 1
ATOM 2132 C CA . LYS A 1 259 ? 6.220 -11.050 -14.912 1.00 87.69 259 LYS A CA 1
ATOM 2133 C C . LYS A 1 259 ? 7.017 -9.746 -15.014 1.00 87.69 259 LYS A C 1
ATOM 2135 O O . LYS A 1 259 ? 7.288 -9.115 -13.996 1.00 87.69 259 LYS A O 1
ATOM 2140 N N . LEU A 1 260 ? 7.286 -9.276 -16.239 1.00 87.25 260 LEU A N 1
ATOM 2141 C CA . LEU A 1 260 ? 7.885 -7.955 -16.479 1.00 87.25 260 LEU A CA 1
ATOM 2142 C C . LEU A 1 260 ? 7.045 -6.822 -15.874 1.00 87.25 260 LEU A C 1
ATOM 2144 O O . LEU A 1 260 ? 7.602 -5.878 -15.311 1.00 87.25 260 LEU A O 1
ATOM 2148 N N . ALA A 1 261 ? 5.713 -6.910 -15.969 1.00 88.50 261 ALA A N 1
ATOM 2149 C CA . ALA A 1 261 ? 4.835 -5.898 -15.403 1.00 88.50 261 ALA A CA 1
ATOM 2150 C C . ALA A 1 261 ? 4.869 -5.877 -13.878 1.00 88.50 261 ALA A C 1
ATOM 2152 O O . ALA A 1 261 ? 4.940 -4.793 -13.297 1.00 88.50 261 ALA A O 1
ATOM 2153 N N . LEU A 1 262 ? 4.889 -7.047 -13.239 1.00 90.00 262 LEU A N 1
ATOM 2154 C CA . LEU A 1 262 ? 5.035 -7.153 -11.789 1.00 90.00 262 LEU A CA 1
ATOM 2155 C C . LEU A 1 262 ? 6.370 -6.551 -11.332 1.00 90.00 262 LEU A C 1
ATOM 2157 O O . LEU A 1 262 ? 6.362 -5.585 -10.570 1.00 90.00 262 LEU A O 1
ATOM 2161 N N . THR A 1 263 ? 7.500 -7.036 -11.855 1.00 89.75 263 THR A N 1
ATOM 2162 C CA . THR A 1 263 ? 8.844 -6.546 -11.496 1.00 89.75 263 THR A CA 1
ATOM 2163 C C . THR A 1 263 ? 8.985 -5.041 -11.744 1.00 89.75 263 THR A C 1
ATOM 2165 O O . THR A 1 263 ? 9.427 -4.299 -10.865 1.00 89.75 263 THR A O 1
ATOM 2168 N N . GLY A 1 264 ? 8.543 -4.546 -12.905 1.00 90.75 264 GLY A N 1
ATOM 2169 C CA . GLY A 1 264 ? 8.613 -3.122 -13.229 1.00 90.75 264 GLY A CA 1
ATOM 2170 C C . GLY A 1 264 ? 7.761 -2.243 -12.307 1.00 90.75 264 GLY A C 1
ATOM 2171 O O . GLY A 1 264 ? 8.217 -1.181 -11.883 1.00 90.75 264 GLY A O 1
ATOM 2172 N N . CYS A 1 265 ? 6.558 -2.688 -11.932 1.00 92.81 265 CYS A N 1
ATOM 2173 C CA . CYS A 1 265 ? 5.716 -1.954 -10.987 1.00 92.81 265 CYS A CA 1
ATOM 2174 C C . CYS A 1 265 ? 6.337 -1.887 -9.582 1.00 92.81 265 CYS A C 1
ATOM 2176 O O . CYS A 1 265 ? 6.305 -0.822 -8.966 1.00 92.81 265 CYS A O 1
ATOM 2178 N N . ARG A 1 266 ? 6.966 -2.972 -9.103 1.00 92.38 266 ARG A N 1
ATOM 2179 C CA . ARG A 1 266 ? 7.681 -2.990 -7.810 1.00 92.38 266 ARG A CA 1
ATOM 2180 C C . ARG A 1 266 ? 8.834 -1.993 -7.794 1.00 92.38 266 ARG A C 1
ATOM 2182 O O . ARG A 1 266 ? 8.935 -1.176 -6.876 1.00 92.38 266 ARG A O 1
ATOM 2189 N N . VAL A 1 267 ? 9.649 -1.987 -8.854 1.00 92.00 267 VAL A N 1
ATOM 2190 C CA . VAL A 1 267 ? 10.741 -1.013 -9.020 1.00 92.00 267 VAL A CA 1
ATOM 2191 C C . VAL A 1 267 ? 10.205 0.416 -8.984 1.00 92.00 267 VAL A C 1
ATOM 2193 O O . VAL A 1 267 ? 10.788 1.261 -8.312 1.00 92.00 267 VAL A O 1
ATOM 2196 N N . ILE A 1 268 ? 9.075 0.700 -9.636 1.00 93.44 268 ILE A N 1
ATOM 2197 C CA . ILE A 1 268 ? 8.502 2.052 -9.654 1.00 93.44 268 ILE A CA 1
ATOM 2198 C C . ILE A 1 268 ? 7.938 2.462 -8.293 1.00 93.44 268 ILE A C 1
ATOM 2200 O O . ILE A 1 268 ? 8.180 3.596 -7.873 1.00 93.44 268 ILE A O 1
ATOM 2204 N N . CYS A 1 269 ? 7.254 1.566 -7.572 1.00 92.38 269 CYS A N 1
ATOM 2205 C CA . CYS A 1 269 ? 6.845 1.845 -6.194 1.00 92.38 269 CYS A CA 1
ATOM 2206 C C . CYS A 1 269 ? 8.060 2.236 -5.343 1.00 92.38 269 CYS A C 1
ATOM 2208 O O . CYS A 1 269 ? 8.040 3.259 -4.656 1.00 92.38 269 CYS A O 1
ATOM 2210 N N . LYS A 1 270 ? 9.163 1.490 -5.466 1.00 92.06 270 LYS A N 1
ATOM 2211 C CA . LYS A 1 270 ? 10.406 1.786 -4.749 1.00 92.06 270 LYS A CA 1
ATOM 2212 C C . LYS A 1 270 ? 11.089 3.078 -5.215 1.00 92.06 270 LYS A C 1
ATOM 2214 O O . LYS A 1 270 ? 11.594 3.826 -4.378 1.00 92.06 270 LYS A O 1
ATOM 2219 N N . CYS A 1 271 ? 11.040 3.401 -6.507 1.00 92.06 271 CYS A N 1
ATOM 2220 C CA . CYS A 1 271 ? 11.487 4.696 -7.023 1.00 92.06 271 CYS A CA 1
ATOM 2221 C C . CYS A 1 271 ? 10.737 5.842 -6.349 1.00 92.06 271 CYS A C 1
ATOM 2223 O O . CYS A 1 271 ? 11.364 6.807 -5.920 1.00 92.06 271 CYS A O 1
ATOM 2225 N N . TYR A 1 272 ? 9.413 5.740 -6.209 1.00 90.56 272 TYR A N 1
ATOM 2226 C CA . TYR A 1 272 ? 8.636 6.770 -5.525 1.00 90.56 272 TYR A CA 1
ATOM 2227 C C . TYR A 1 272 ? 8.976 6.882 -4.042 1.00 90.56 272 TYR A C 1
ATOM 2229 O O . TYR A 1 272 ? 9.137 8.000 -3.561 1.00 90.56 272 TYR A O 1
ATOM 2237 N N . MET A 1 273 ? 9.169 5.761 -3.346 1.00 87.44 273 MET A N 1
ATOM 2238 C CA . MET A 1 273 ? 9.659 5.758 -1.962 1.00 87.44 273 MET A CA 1
ATOM 2239 C C . MET A 1 273 ? 10.978 6.527 -1.826 1.00 87.44 273 MET A C 1
ATOM 2241 O O . MET A 1 273 ? 11.108 7.393 -0.966 1.00 87.44 273 MET A O 1
ATOM 2245 N N . ASN A 1 274 ? 11.940 6.249 -2.709 1.00 87.00 274 ASN A N 1
ATOM 2246 C CA . ASN A 1 274 ? 13.248 6.905 -2.704 1.00 87.00 274 ASN A CA 1
ATOM 2247 C C . ASN A 1 274 ? 13.170 8.388 -3.083 1.00 87.00 274 ASN A C 1
ATOM 2249 O O . ASN A 1 274 ? 13.877 9.215 -2.521 1.00 87.00 274 ASN A O 1
ATOM 2253 N N . LEU A 1 275 ? 12.294 8.765 -4.012 1.00 87.00 275 LEU A N 1
ATOM 2254 C CA . LEU A 1 275 ? 12.078 10.175 -4.339 1.00 87.00 275 LEU A CA 1
ATOM 2255 C C . LEU A 1 275 ? 11.469 10.942 -3.162 1.00 87.00 275 LEU A C 1
ATOM 2257 O O . LEU A 1 275 ? 11.916 12.045 -2.856 1.00 87.00 275 LEU A O 1
ATOM 2261 N N . LEU A 1 276 ? 10.472 10.349 -2.501 1.00 80.94 276 LEU A N 1
ATOM 2262 C CA . LEU A 1 276 ? 9.799 10.924 -1.339 1.00 80.94 276 LEU A CA 1
ATOM 2263 C C . LEU A 1 276 ? 10.725 11.011 -0.113 1.00 80.94 276 LEU A C 1
ATOM 2265 O O . LEU A 1 276 ? 10.498 11.856 0.745 1.00 80.94 276 LEU A O 1
ATOM 2269 N N . SER A 1 277 ? 11.753 10.160 -0.017 1.00 80.25 277 SER A N 1
ATOM 2270 C CA . SER A 1 277 ? 12.729 10.193 1.082 1.00 80.25 277 SER A CA 1
ATOM 2271 C C . SER A 1 277 ? 13.816 11.249 0.902 1.00 80.25 277 SER A C 1
ATOM 2273 O O . SER A 1 277 ? 14.357 11.756 1.881 1.00 80.25 277 SER A O 1
ATOM 2275 N N . LEU A 1 278 ? 14.134 11.590 -0.348 1.00 78.25 278 LEU A N 1
ATOM 2276 C CA . LEU A 1 278 ? 15.220 12.505 -0.697 1.00 78.25 278 LEU A CA 1
ATOM 2277 C C . LEU A 1 278 ? 14.768 13.961 -0.865 1.00 78.25 278 LEU A C 1
ATOM 2279 O O . LEU A 1 278 ? 15.612 14.847 -1.010 1.00 78.25 278 LEU A O 1
ATOM 2283 N N . VAL A 1 279 ? 13.459 14.221 -0.899 1.00 74.75 279 VAL A N 1
ATOM 2284 C CA . VAL A 1 279 ? 12.906 15.544 -1.205 1.00 74.75 279 VAL A CA 1
ATOM 2285 C C . VAL A 1 279 ? 11.828 15.921 -0.201 1.00 74.75 279 VAL A C 1
ATOM 2287 O O . VAL A 1 279 ? 10.760 15.322 -0.165 1.00 74.75 279 VAL A O 1
ATOM 2290 N N . GLU A 1 280 ? 12.080 16.994 0.546 1.00 65.06 280 GLU A N 1
ATOM 2291 C CA . GLU A 1 280 ? 11.173 17.470 1.596 1.00 65.06 280 GLU A CA 1
ATOM 2292 C C . GLU A 1 280 ? 9.928 18.202 1.059 1.00 65.06 280 GLU A C 1
ATOM 2294 O O . GLU A 1 280 ? 8.864 18.108 1.662 1.00 65.06 280 GLU A O 1
ATOM 2299 N N . ASN A 1 281 ? 10.034 18.905 -0.078 1.00 67.75 281 ASN A N 1
ATOM 2300 C CA . ASN A 1 281 ? 8.948 19.711 -0.655 1.00 67.75 281 ASN A CA 1
ATOM 2301 C C . ASN A 1 281 ? 8.671 19.296 -2.108 1.00 67.75 281 ASN A C 1
ATOM 2303 O O . ASN A 1 281 ? 9.334 19.760 -3.040 1.00 67.75 281 ASN A O 1
ATOM 2307 N N . ILE A 1 282 ? 7.696 18.410 -2.304 1.00 69.50 282 ILE A N 1
ATOM 2308 C CA . ILE A 1 282 ? 7.258 17.939 -3.625 1.00 69.50 282 ILE A CA 1
ATOM 2309 C C . ILE A 1 282 ? 5.999 18.702 -4.032 1.00 69.50 282 ILE A C 1
ATOM 2311 O O . ILE A 1 282 ? 5.047 18.785 -3.266 1.00 69.50 282 ILE A O 1
ATOM 2315 N N . SER A 1 283 ? 5.971 19.236 -5.254 1.00 72.62 283 SER A N 1
ATOM 2316 C CA . SER A 1 283 ? 4.807 19.982 -5.737 1.00 72.62 283 SER A CA 1
ATOM 2317 C C . SER A 1 283 ? 3.575 19.086 -5.912 1.00 72.62 283 SER A C 1
ATOM 2319 O O . SER A 1 283 ? 3.671 17.909 -6.268 1.00 72.62 283 SER A O 1
ATOM 2321 N N . LEU A 1 284 ? 2.386 19.671 -5.749 1.00 70.31 284 LEU A N 1
ATOM 2322 C CA . LEU A 1 284 ? 1.108 18.963 -5.885 1.00 70.31 284 LEU A CA 1
ATOM 2323 C C . LEU A 1 284 ? 0.965 18.211 -7.219 1.00 70.31 284 LEU A C 1
ATOM 2325 O O . LEU A 1 284 ? 0.479 17.082 -7.264 1.00 70.31 284 LEU A O 1
ATOM 2329 N N . LYS A 1 285 ? 1.434 18.813 -8.317 1.00 76.38 285 LYS A N 1
ATOM 2330 C CA . LYS A 1 285 ? 1.418 18.194 -9.648 1.00 76.38 285 LYS A CA 1
ATOM 2331 C C . LYS A 1 285 ? 2.140 16.840 -9.655 1.00 76.38 285 LYS A C 1
ATOM 2333 O O . LYS A 1 285 ? 1.694 15.909 -10.320 1.00 76.38 285 LYS A O 1
ATOM 2338 N N . LEU A 1 286 ? 3.239 16.720 -8.913 1.00 76.00 286 LEU A N 1
ATOM 2339 C CA . LEU A 1 286 ? 4.032 15.494 -8.834 1.00 76.00 286 LEU A CA 1
ATOM 2340 C C . LEU A 1 286 ? 3.348 14.430 -7.968 1.00 76.00 286 LEU A C 1
ATOM 2342 O O . LEU A 1 286 ? 3.372 13.257 -8.339 1.00 76.00 286 LEU A O 1
ATOM 2346 N N . TYR A 1 287 ? 2.659 14.828 -6.894 1.00 75.88 287 TYR A N 1
ATOM 2347 C CA . TYR A 1 287 ? 1.795 13.919 -6.132 1.00 75.88 287 TYR A CA 1
ATOM 2348 C C . TYR A 1 287 ? 0.653 13.361 -6.983 1.00 75.88 287 TYR A C 1
ATOM 2350 O O . TYR A 1 287 ? 0.409 12.157 -6.963 1.00 75.88 287 TYR A O 1
ATOM 2358 N N . ASN A 1 288 ? 0.007 14.195 -7.802 1.00 75.81 288 ASN A N 1
ATOM 2359 C CA . ASN A 1 288 ? -1.050 13.733 -8.706 1.00 75.81 288 ASN A CA 1
ATOM 2360 C C . ASN A 1 288 ? -0.530 12.699 -9.705 1.00 75.81 288 ASN A C 1
ATOM 2362 O O . ASN A 1 288 ? -1.204 11.703 -9.971 1.00 75.81 288 ASN A O 1
ATOM 2366 N N . HIS A 1 289 ? 0.678 12.914 -10.235 1.00 80.12 289 HIS A N 1
ATOM 2367 C CA . HIS A 1 289 ? 1.332 11.917 -11.072 1.00 80.12 289 HIS A CA 1
ATOM 2368 C C . HIS A 1 289 ? 1.539 10.614 -10.307 1.00 80.12 289 HIS A C 1
ATOM 2370 O O . HIS A 1 289 ? 1.121 9.583 -10.811 1.00 80.12 289 HIS A O 1
ATOM 2376 N N . LEU A 1 290 ? 2.104 10.659 -9.098 1.00 83.69 290 LEU A N 1
ATOM 2377 C CA . LEU A 1 290 ? 2.342 9.472 -8.277 1.00 83.69 290 LEU A CA 1
ATOM 2378 C C . LEU A 1 290 ? 1.054 8.682 -8.016 1.00 83.69 290 LEU A C 1
ATOM 2380 O O . LEU A 1 290 ? 1.018 7.483 -8.273 1.00 83.69 290 LEU A O 1
ATOM 2384 N N . ILE A 1 291 ? -0.011 9.336 -7.550 1.00 80.00 291 ILE A N 1
ATOM 2385 C CA . ILE A 1 291 ? -1.269 8.654 -7.208 1.00 80.00 291 ILE A CA 1
ATOM 2386 C C . ILE A 1 291 ? -1.966 8.098 -8.449 1.00 80.00 291 ILE A C 1
ATOM 2388 O O . ILE A 1 291 ? -2.459 6.973 -8.422 1.00 80.00 291 ILE A O 1
ATOM 2392 N N . SER A 1 292 ? -1.948 8.833 -9.564 1.00 83.50 292 SER A N 1
ATOM 2393 C CA . SER A 1 292 ? -2.470 8.319 -10.837 1.00 83.50 292 SER A CA 1
ATOM 2394 C C . SER A 1 292 ? -1.701 7.073 -11.282 1.00 83.50 292 SER A C 1
ATOM 2396 O O . SER A 1 292 ? -2.299 6.087 -11.706 1.00 83.50 292 SER A O 1
ATOM 2398 N N . THR A 1 293 ? -0.372 7.091 -11.144 1.00 86.56 293 THR A N 1
ATOM 2399 C CA . THR A 1 293 ? 0.480 5.932 -11.414 1.00 86.56 293 THR A CA 1
ATOM 2400 C C . THR A 1 293 ? 0.130 4.764 -10.501 1.00 86.56 293 THR A C 1
ATOM 2402 O O . THR A 1 293 ? -0.007 3.642 -10.979 1.00 86.56 293 THR A O 1
ATOM 2405 N N . LEU A 1 294 ? -0.062 5.020 -9.206 1.00 87.69 294 LEU A N 1
ATOM 2406 C CA . LEU A 1 294 ? -0.408 4.004 -8.218 1.00 87.69 294 LEU A CA 1
ATOM 2407 C C . LEU A 1 294 ? -1.727 3.304 -8.556 1.00 87.69 294 LEU A C 1
ATOM 2409 O O . LEU A 1 294 ? -1.793 2.083 -8.482 1.00 87.69 294 LEU A O 1
ATOM 2413 N N . LEU A 1 295 ? -2.746 4.050 -8.991 1.00 86.81 295 LEU A N 1
ATOM 2414 C CA . LEU A 1 295 ? -4.013 3.478 -9.456 1.00 86.81 295 LEU A CA 1
ATOM 2415 C C . LEU A 1 295 ? -3.827 2.587 -10.690 1.00 86.81 295 LEU A C 1
ATOM 2417 O O . LEU A 1 295 ? -4.436 1.522 -10.780 1.00 86.81 295 LEU A O 1
ATOM 2421 N N . ILE A 1 296 ? -2.960 2.981 -11.631 1.00 87.56 296 ILE A N 1
ATOM 2422 C CA . ILE A 1 296 ? -2.632 2.138 -12.789 1.00 87.56 296 ILE A CA 1
ATOM 2423 C C . ILE A 1 296 ? -1.944 0.850 -12.326 1.00 87.56 296 ILE A C 1
ATOM 2425 O O . ILE A 1 296 ? -2.375 -0.225 -12.734 1.00 87.56 296 ILE A O 1
ATOM 2429 N N . ILE A 1 297 ? -0.923 0.944 -11.464 1.00 90.25 297 ILE A N 1
ATOM 2430 C CA . ILE A 1 297 ? -0.225 -0.224 -10.900 1.00 90.25 297 ILE A CA 1
ATOM 2431 C C . ILE A 1 297 ? -1.226 -1.150 -10.219 1.00 90.25 297 ILE A C 1
ATOM 2433 O O . ILE A 1 297 ? -1.267 -2.343 -10.507 1.00 90.25 297 ILE A O 1
ATOM 2437 N N . TYR A 1 298 ? -2.054 -0.596 -9.342 1.00 87.44 298 TYR A N 1
ATOM 2438 C CA . TYR A 1 298 ? -3.036 -1.346 -8.582 1.00 87.44 298 TYR A CA 1
ATOM 2439 C C . TYR A 1 298 ? -3.972 -2.133 -9.510 1.00 87.44 298 TYR A C 1
ATOM 2441 O O . TYR A 1 298 ? -4.093 -3.352 -9.396 1.00 87.44 298 TYR A O 1
ATOM 2449 N N . ASN A 1 299 ? -4.557 -1.460 -10.505 1.00 85.06 299 ASN A N 1
ATOM 2450 C CA . ASN A 1 299 ? -5.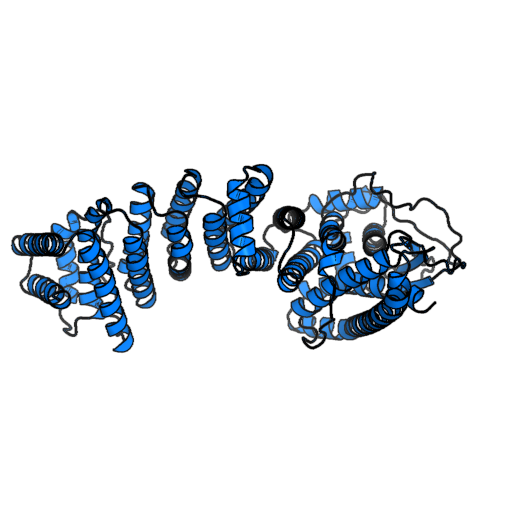481 -2.085 -11.453 1.00 85.06 299 ASN A CA 1
ATOM 2451 C C . ASN A 1 299 ? -4.799 -3.115 -12.366 1.00 85.06 299 ASN A C 1
ATOM 2453 O O . ASN A 1 299 ? -5.433 -4.082 -12.780 1.00 85.06 299 ASN A O 1
ATOM 2457 N N . LYS A 1 300 ? -3.524 -2.907 -12.708 1.00 85.75 300 LYS A N 1
ATOM 2458 C CA . LYS A 1 300 ? -2.785 -3.752 -13.656 1.00 85.75 300 LYS A CA 1
ATOM 2459 C C . LYS A 1 300 ? -2.061 -4.926 -13.021 1.00 85.75 300 LYS A C 1
ATOM 2461 O O . LYS A 1 300 ? -1.676 -5.830 -13.746 1.00 85.75 300 LYS A O 1
ATOM 2466 N N . THR A 1 301 ? -1.871 -4.923 -11.706 1.00 86.75 301 THR A N 1
ATOM 2467 C CA . THR A 1 301 ? -1.158 -5.994 -10.994 1.00 86.75 301 THR A CA 1
ATOM 2468 C C . THR A 1 301 ? -2.089 -7.004 -10.331 1.00 86.75 301 THR A C 1
ATOM 2470 O O . THR A 1 301 ? -1.604 -7.984 -9.773 1.00 86.75 301 THR A O 1
ATOM 2473 N N . CYS A 1 302 ? -3.410 -6.802 -10.405 1.00 80.38 302 CYS A N 1
ATOM 2474 C CA . CYS A 1 302 ? -4.427 -7.740 -9.912 1.00 80.38 302 CYS A CA 1
ATOM 2475 C C . CYS A 1 302 ? -4.179 -8.213 -8.466 1.00 80.38 302 CYS A C 1
ATOM 2477 O O . CYS A 1 302 ? -4.436 -9.364 -8.128 1.00 80.38 302 CYS A O 1
ATOM 2479 N N . GLY A 1 303 ? -3.632 -7.335 -7.623 1.00 80.19 303 GLY A N 1
ATOM 2480 C CA . GLY A 1 303 ? -3.346 -7.640 -6.224 1.00 80.19 303 GLY A CA 1
ATOM 2481 C C . GLY A 1 303 ? -2.060 -8.443 -5.960 1.00 80.19 303 GLY A C 1
ATOM 2482 O O . GLY A 1 303 ? -1.789 -8.794 -4.816 1.00 80.19 303 GLY A O 1
ATOM 2483 N N . MET A 1 304 ? -1.232 -8.728 -6.972 1.00 85.75 304 MET A N 1
ATOM 2484 C CA . MET A 1 304 ? -0.032 -9.567 -6.804 1.00 85.75 304 MET A CA 1
ATOM 2485 C C . MET A 1 304 ? 1.152 -8.860 -6.122 1.00 85.75 304 MET A C 1
ATOM 2487 O O . MET A 1 304 ? 2.079 -9.533 -5.684 1.00 85.75 304 MET A O 1
ATOM 2491 N N . ILE A 1 305 ? 1.143 -7.523 -6.028 1.00 87.50 305 ILE A N 1
ATOM 2492 C CA . ILE A 1 305 ? 2.205 -6.727 -5.373 1.00 87.50 305 ILE A CA 1
ATOM 2493 C C . ILE A 1 305 ? 1.642 -5.732 -4.347 1.00 87.50 305 ILE A C 1
ATOM 2495 O O . ILE A 1 305 ? 2.149 -4.621 -4.181 1.00 87.50 305 ILE A O 1
ATOM 2499 N N . LEU A 1 306 ? 0.549 -6.107 -3.676 1.00 86.81 306 LEU A N 1
ATOM 2500 C CA . LEU A 1 306 ? -0.137 -5.229 -2.723 1.00 86.81 306 LEU A CA 1
ATOM 2501 C C . LEU A 1 306 ? 0.776 -4.743 -1.598 1.00 86.81 306 LEU A C 1
ATOM 2503 O O . LEU A 1 306 ? 0.668 -3.588 -1.206 1.00 86.81 306 LEU A O 1
ATOM 2507 N N . ASP A 1 307 ? 1.723 -5.561 -1.135 1.00 86.31 307 ASP A N 1
ATOM 2508 C CA . ASP A 1 307 ? 2.674 -5.140 -0.104 1.00 86.31 307 ASP A CA 1
ATOM 2509 C C . ASP A 1 307 ? 3.510 -3.927 -0.525 1.00 86.31 307 ASP A C 1
ATOM 2511 O O . ASP A 1 307 ? 3.635 -2.991 0.268 1.00 86.31 307 ASP A O 1
ATOM 2515 N N . ASP A 1 308 ? 4.023 -3.911 -1.761 1.00 89.56 308 ASP A N 1
ATOM 2516 C CA . ASP A 1 308 ? 4.806 -2.799 -2.315 1.00 89.56 308 ASP A CA 1
ATOM 2517 C C . ASP A 1 308 ? 3.940 -1.535 -2.487 1.00 89.56 308 ASP A C 1
ATOM 2519 O O . ASP A 1 308 ? 4.387 -0.411 -2.243 1.00 89.56 308 ASP A O 1
ATOM 2523 N N . ILE A 1 309 ? 2.675 -1.711 -2.887 1.00 89.12 309 ILE A N 1
ATOM 2524 C CA . ILE A 1 309 ? 1.693 -0.623 -3.010 1.00 89.12 309 ILE A CA 1
ATOM 2525 C C . ILE A 1 309 ? 1.384 -0.020 -1.637 1.00 89.12 309 ILE A C 1
ATOM 2527 O O . ILE A 1 309 ? 1.395 1.202 -1.468 1.00 89.12 309 ILE A O 1
ATOM 2531 N N . TYR A 1 310 ? 1.116 -0.871 -0.650 1.00 88.81 310 TYR A N 1
ATOM 2532 C CA . TYR A 1 310 ? 0.803 -0.454 0.707 1.00 88.81 310 TYR A CA 1
ATOM 2533 C C . TYR A 1 310 ? 2.007 0.197 1.385 1.00 88.81 310 TYR A C 1
ATOM 2535 O O . TYR A 1 310 ? 1.819 1.189 2.079 1.00 88.81 310 TYR A O 1
ATOM 2543 N N . ASP A 1 311 ? 3.240 -0.263 1.146 1.00 87.69 311 ASP A N 1
ATOM 2544 C CA . ASP A 1 311 ? 4.442 0.435 1.630 1.00 87.69 311 ASP A CA 1
ATOM 2545 C C . ASP A 1 311 ? 4.522 1.861 1.103 1.00 87.69 311 ASP A C 1
ATOM 2547 O O . ASP A 1 311 ? 4.766 2.788 1.877 1.00 87.69 311 ASP A O 1
ATOM 2551 N N . LEU A 1 312 ? 4.258 2.055 -0.191 1.00 86.81 312 LEU A N 1
ATOM 2552 C CA . LEU A 1 312 ? 4.247 3.385 -0.785 1.00 86.81 312 LEU A CA 1
ATOM 2553 C C . LEU A 1 312 ? 3.177 4.285 -0.168 1.00 86.81 312 LEU A C 1
ATOM 2555 O O . LEU A 1 312 ? 3.454 5.431 0.184 1.00 86.81 312 LEU A O 1
ATOM 2559 N N . VAL A 1 313 ? 1.967 3.766 0.025 1.00 83.81 313 VAL A N 1
ATOM 2560 C CA . VAL A 1 313 ? 0.872 4.518 0.654 1.00 83.81 313 VAL A CA 1
ATOM 2561 C C . VAL A 1 313 ? 1.196 4.842 2.107 1.00 83.81 313 VAL A C 1
ATOM 2563 O O . VAL A 1 313 ? 1.024 5.984 2.537 1.00 83.81 313 VAL A O 1
ATOM 2566 N N . MET A 1 314 ? 1.712 3.866 2.855 1.00 81.06 314 MET A N 1
ATOM 2567 C CA . MET A 1 314 ? 2.163 4.068 4.225 1.00 81.06 314 MET A CA 1
ATOM 2568 C C . MET A 1 314 ? 3.215 5.157 4.285 1.00 81.06 314 MET A C 1
ATOM 2570 O O . MET A 1 314 ? 3.112 6.033 5.134 1.00 81.06 314 MET A O 1
ATOM 2574 N N . TYR A 1 315 ? 4.180 5.155 3.375 1.00 80.31 315 TYR A N 1
ATOM 2575 C CA . TYR A 1 315 ? 5.233 6.159 3.332 1.00 80.31 315 TYR A CA 1
ATOM 2576 C C . TYR A 1 315 ? 4.703 7.559 3.045 1.00 80.31 315 TYR A C 1
ATOM 2578 O O . TYR A 1 315 ? 5.047 8.496 3.760 1.00 80.31 315 TYR A O 1
ATOM 2586 N N . ILE A 1 316 ? 3.793 7.689 2.077 1.00 76.94 316 ILE A N 1
ATOM 2587 C CA . ILE A 1 316 ? 3.091 8.949 1.795 1.00 76.94 316 ILE A CA 1
ATOM 2588 C C . ILE A 1 316 ? 2.335 9.431 3.039 1.00 76.94 316 ILE A C 1
ATOM 2590 O O . ILE A 1 316 ? 2.363 10.618 3.352 1.00 76.94 316 ILE A O 1
ATOM 2594 N N . SER A 1 317 ? 1.698 8.518 3.779 1.00 71.88 317 SER A N 1
ATOM 2595 C CA . SER A 1 317 ? 0.951 8.851 4.998 1.00 71.88 317 SER A CA 1
ATOM 2596 C C . SER A 1 317 ? 1.838 9.127 6.225 1.00 71.88 317 SER A C 1
ATOM 2598 O O . SER A 1 317 ? 1.439 9.874 7.116 1.00 71.88 317 SER A O 1
ATOM 2600 N N . ASN A 1 318 ? 3.029 8.518 6.289 1.00 69.31 318 ASN A N 1
ATOM 2601 C CA . ASN A 1 318 ? 3.929 8.536 7.444 1.00 69.31 318 ASN A CA 1
ATOM 2602 C C . ASN A 1 318 ? 5.018 9.597 7.356 1.00 69.31 318 ASN A C 1
ATOM 2604 O O . ASN A 1 318 ? 5.569 9.925 8.408 1.00 69.31 318 ASN A O 1
ATOM 2608 N N . ASN A 1 319 ? 5.364 10.102 6.165 1.00 61.31 319 ASN A N 1
ATOM 2609 C CA . ASN A 1 319 ? 6.372 11.149 6.031 1.00 61.31 319 ASN A CA 1
ATOM 2610 C C . ASN A 1 319 ? 5.868 12.437 6.694 1.00 61.31 319 ASN A C 1
ATOM 2612 O O . ASN A 1 319 ? 5.188 13.284 6.118 1.00 61.31 319 ASN A O 1
ATOM 2616 N N . ARG A 1 320 ? 6.200 12.512 7.986 1.00 50.16 320 ARG A N 1
ATOM 2617 C CA . ARG A 1 320 ? 5.994 13.606 8.917 1.00 50.16 320 ARG A CA 1
ATOM 2618 C C . ARG A 1 320 ? 6.779 14.817 8.442 1.00 50.16 320 ARG A C 1
ATOM 2620 O O . ARG A 1 320 ? 7.918 15.016 8.843 1.00 50.16 320 ARG A O 1
ATOM 2627 N N . THR A 1 321 ? 6.118 15.708 7.739 1.00 44.56 321 THR A N 1
ATOM 2628 C CA . THR A 1 321 ? 6.307 17.127 8.010 1.00 44.56 321 THR A CA 1
ATOM 2629 C C . THR A 1 321 ? 4.941 17.768 7.973 1.00 44.56 321 THR A C 1
ATOM 2631 O O . THR A 1 321 ? 4.107 17.478 7.114 1.00 44.56 321 THR A O 1
ATOM 2634 N N . GLU A 1 322 ? 4.709 18.671 8.919 1.00 45.75 322 GLU A N 1
ATOM 2635 C CA . GLU A 1 322 ? 3.580 19.591 8.889 1.00 45.75 322 GLU A CA 1
ATOM 2636 C C . GLU A 1 322 ? 3.409 20.219 7.500 1.00 45.75 322 GLU A C 1
ATOM 2638 O O . GLU A 1 322 ? 2.294 20.558 7.170 1.00 45.75 322 GLU A O 1
ATOM 2643 N N . GLY A 1 323 ? 4.446 20.287 6.652 1.00 45.66 323 GLY A N 1
ATOM 2644 C CA . GLY A 1 323 ? 4.377 20.640 5.232 1.00 45.66 323 GLY A CA 1
ATOM 2645 C C . GLY A 1 323 ? 3.394 19.811 4.399 1.00 45.66 323 GLY A C 1
ATOM 2646 O O . GLY A 1 323 ? 2.499 20.408 3.825 1.00 45.66 323 GLY A O 1
ATOM 2647 N N . ILE A 1 324 ? 3.475 18.475 4.366 1.00 49.41 324 ILE A N 1
ATOM 2648 C CA . ILE A 1 324 ? 2.580 17.639 3.533 1.00 49.41 324 ILE A CA 1
ATOM 2649 C C . ILE A 1 324 ? 1.165 17.619 4.104 1.00 49.41 324 ILE A C 1
ATOM 2651 O O . ILE A 1 324 ? 0.204 17.720 3.358 1.00 49.41 324 ILE A O 1
ATOM 2655 N N . LEU A 1 325 ? 1.011 17.535 5.426 1.00 49.34 325 LEU A N 1
ATOM 2656 C CA . LEU A 1 325 ? -0.302 17.571 6.076 1.00 49.34 325 LEU A CA 1
ATOM 2657 C C . LEU A 1 325 ? -0.938 18.963 6.006 1.00 49.34 325 LEU A C 1
ATOM 2659 O O . LEU A 1 325 ? -2.150 19.053 5.885 1.00 49.34 325 LEU A O 1
ATOM 2663 N N . ARG A 1 326 ? -0.155 20.047 6.056 1.00 50.62 326 ARG A N 1
ATOM 2664 C CA . ARG A 1 326 ? -0.622 21.427 5.858 1.00 50.62 326 ARG A CA 1
ATOM 2665 C C . ARG A 1 326 ? -0.849 21.721 4.390 1.00 50.62 326 ARG A C 1
ATOM 2667 O O . ARG A 1 326 ? -1.791 22.432 4.105 1.00 50.62 326 ARG A O 1
ATOM 2674 N N . GLU A 1 327 ? -0.067 21.181 3.463 1.00 54.06 327 GLU A N 1
ATOM 2675 C CA . GLU A 1 327 ? -0.335 21.281 2.029 1.00 54.06 327 GLU A CA 1
ATOM 2676 C C . GLU A 1 327 ? -1.545 20.449 1.651 1.00 54.06 327 GLU A C 1
ATOM 2678 O O . GLU A 1 327 ? -2.404 21.013 1.007 1.00 54.06 327 GLU A O 1
ATOM 2683 N N . LEU A 1 328 ? -1.695 19.207 2.125 1.00 53.50 328 LEU A N 1
ATOM 2684 C CA . LEU A 1 328 ? -2.903 18.388 1.977 1.00 53.50 328 LEU A CA 1
ATOM 2685 C C . LEU A 1 328 ? -4.104 19.039 2.667 1.00 53.50 328 LEU A C 1
ATOM 2687 O O . LEU A 1 328 ? -5.160 19.098 2.063 1.00 53.50 328 LEU A O 1
ATOM 2691 N N . LYS A 1 329 ? -3.984 19.596 3.880 1.00 53.31 329 LYS A N 1
ATOM 2692 C CA . LYS A 1 329 ? -5.086 20.327 4.545 1.00 53.31 329 LYS A CA 1
ATOM 2693 C C . LYS A 1 329 ? -5.408 21.660 3.860 1.00 53.31 329 LYS A C 1
ATOM 2695 O O . LYS A 1 329 ? -6.581 21.981 3.700 1.00 53.31 329 LYS A O 1
ATOM 2700 N N . ASN A 1 330 ? -4.409 22.410 3.393 1.00 50.50 330 ASN A N 1
ATOM 2701 C CA . ASN A 1 330 ? -4.601 23.620 2.582 1.00 50.50 330 ASN A CA 1
ATOM 2702 C C . ASN A 1 330 ? -5.187 23.270 1.204 1.00 50.50 330 ASN A C 1
ATOM 2704 O O . ASN A 1 330 ? -6.013 24.005 0.685 1.00 50.50 330 ASN A O 1
ATOM 2708 N N . PHE A 1 331 ? -4.814 22.128 0.635 1.00 51.31 331 PHE A N 1
ATOM 2709 C CA . PHE A 1 331 ? -5.326 21.543 -0.605 1.00 51.31 331 PHE A CA 1
ATOM 2710 C C . PHE A 1 331 ? -6.777 21.069 -0.452 1.00 51.31 331 PHE A C 1
ATOM 2712 O O . PHE A 1 331 ? -7.610 21.376 -1.300 1.00 51.31 331 PHE A O 1
ATOM 2719 N N . LEU A 1 332 ? -7.108 20.426 0.671 1.00 49.03 332 LEU A N 1
ATOM 2720 C CA . LEU A 1 332 ? -8.471 20.076 1.080 1.00 49.03 332 LEU A CA 1
ATOM 2721 C C . LEU A 1 332 ? -9.326 21.337 1.289 1.00 49.03 332 LEU A C 1
ATOM 2723 O O . LEU A 1 332 ? -10.520 21.326 0.997 1.00 49.03 332 LEU A O 1
ATOM 2727 N N . ALA A 1 333 ? -8.719 22.446 1.724 1.00 46.19 333 ALA A N 1
ATOM 2728 C CA . ALA A 1 333 ? -9.379 23.747 1.834 1.00 46.19 333 ALA A CA 1
ATOM 2729 C C . ALA A 1 333 ? -9.545 24.481 0.483 1.00 46.19 333 ALA A C 1
ATOM 2731 O O . ALA A 1 333 ? -10.429 25.332 0.363 1.00 46.19 333 ALA A O 1
ATOM 2732 N N . LEU A 1 334 ? -8.748 24.153 -0.545 1.00 43.41 334 LEU A N 1
ATOM 2733 C CA . LEU A 1 334 ? -8.705 24.857 -1.839 1.00 43.41 334 LEU A CA 1
ATOM 2734 C C . LEU A 1 334 ? -9.740 24.382 -2.883 1.00 43.41 334 LEU A C 1
ATOM 2736 O O . LEU A 1 334 ? -9.789 24.951 -3.970 1.00 43.41 334 LEU A O 1
ATOM 2740 N N . LYS A 1 335 ? -10.625 23.422 -2.566 1.00 45.53 335 LYS A N 1
ATOM 2741 C CA . LYS A 1 335 ? -11.732 22.957 -3.444 1.00 45.53 335 LYS A CA 1
ATOM 2742 C C . LYS A 1 335 ? -11.319 22.411 -4.825 1.00 45.53 335 LYS A C 1
ATOM 2744 O O . LYS A 1 335 ? -12.163 22.341 -5.720 1.00 45.53 335 LYS A O 1
ATOM 2749 N N . ASP A 1 336 ? -10.072 21.988 -5.031 1.00 47.59 336 ASP A N 1
ATOM 2750 C CA . ASP A 1 336 ? -9.683 21.369 -6.305 1.00 47.59 336 ASP A CA 1
ATOM 2751 C C . ASP A 1 336 ? -10.098 19.880 -6.316 1.00 47.59 336 ASP A C 1
ATOM 2753 O O . ASP A 1 336 ? -9.341 18.973 -5.963 1.00 47.59 336 ASP A O 1
ATOM 2757 N N . ASN A 1 337 ? -11.377 19.644 -6.637 1.00 57.25 337 ASN A N 1
ATOM 2758 C CA . ASN A 1 337 ? -12.090 18.372 -6.450 1.00 57.25 337 ASN A CA 1
ATOM 2759 C C . ASN A 1 337 ? -11.458 17.163 -7.166 1.00 57.25 337 ASN A C 1
ATOM 2761 O O . ASN A 1 337 ? -11.641 16.036 -6.716 1.00 57.25 337 ASN A O 1
ATOM 2765 N N . SER A 1 338 ? -10.741 17.355 -8.274 1.00 59.09 338 SER A N 1
ATOM 2766 C CA . SER A 1 338 ? -10.242 16.254 -9.117 1.00 59.09 338 SER A CA 1
ATOM 2767 C C . SER A 1 338 ? -9.186 15.392 -8.423 1.00 59.09 338 SER A C 1
ATOM 2769 O O . SER A 1 338 ? -9.198 14.170 -8.544 1.00 59.09 338 SER A O 1
ATOM 2771 N N . ASN A 1 339 ? -8.300 16.014 -7.653 1.00 60.75 339 ASN A N 1
ATOM 2772 C CA . ASN A 1 339 ? -7.170 15.329 -7.033 1.00 60.75 339 ASN A CA 1
ATOM 2773 C C . ASN A 1 339 ? -7.600 14.585 -5.759 1.00 60.75 339 ASN A C 1
ATOM 2775 O O . ASN A 1 339 ? -7.129 13.482 -5.490 1.00 60.75 339 ASN A O 1
ATOM 2779 N N . LEU A 1 340 ? -8.561 15.144 -5.013 1.00 68.19 340 LEU A N 1
ATOM 2780 C CA . LEU A 1 340 ? -9.180 14.472 -3.870 1.00 68.19 340 LEU A CA 1
ATOM 2781 C C . LEU A 1 340 ? -9.873 13.166 -4.283 1.00 68.19 340 LEU A C 1
ATOM 2783 O O . LEU A 1 340 ? -9.823 12.177 -3.555 1.00 68.19 340 LEU A O 1
ATOM 2787 N N . LEU A 1 341 ? -10.499 13.154 -5.464 1.00 75.81 341 LEU A N 1
ATOM 2788 C CA . LEU A 1 341 ? -11.172 11.970 -5.994 1.00 75.81 341 LEU A CA 1
ATOM 2789 C C . LEU A 1 341 ? -10.203 10.807 -6.235 1.00 75.81 341 LEU A C 1
ATOM 2791 O O . LEU A 1 341 ? -10.567 9.677 -5.931 1.00 75.81 341 LEU A O 1
ATOM 2795 N N . LEU A 1 342 ? -8.968 11.072 -6.679 1.00 75.88 342 LEU A N 1
ATOM 2796 C CA . LEU A 1 342 ? -7.961 10.025 -6.896 1.00 75.88 342 LEU A CA 1
ATOM 2797 C C . LEU A 1 342 ? -7.551 9.346 -5.583 1.00 75.88 342 LEU A C 1
ATOM 2799 O O . LEU A 1 342 ? -7.488 8.122 -5.505 1.00 75.88 342 LEU A O 1
ATOM 2803 N N . PHE A 1 343 ? -7.330 10.123 -4.521 1.00 76.44 343 PHE A N 1
ATOM 2804 C CA . PHE A 1 343 ? -7.042 9.554 -3.201 1.00 76.44 343 PHE A CA 1
ATOM 2805 C C . PHE A 1 343 ? -8.248 8.798 -2.622 1.00 76.44 343 PHE A C 1
ATOM 2807 O O . PHE A 1 343 ? -8.074 7.733 -2.028 1.00 76.44 343 PHE A O 1
ATOM 2814 N N . LYS A 1 344 ? -9.474 9.305 -2.830 1.00 81.06 344 LYS A N 1
ATOM 2815 C CA . LYS A 1 344 ? -10.708 8.591 -2.456 1.00 81.06 344 LYS A CA 1
ATOM 2816 C C . LYS A 1 344 ? -10.847 7.274 -3.228 1.00 81.06 344 LYS A C 1
ATOM 2818 O O . LYS A 1 344 ? -11.295 6.290 -2.651 1.00 81.06 344 LYS A O 1
ATOM 2823 N N . GLU A 1 345 ? -10.443 7.228 -4.495 1.00 83.88 345 GLU A N 1
ATOM 2824 C CA . GLU A 1 345 ? -10.446 6.011 -5.312 1.00 83.88 345 GLU A CA 1
ATOM 2825 C C . GLU A 1 345 ? -9.461 4.963 -4.780 1.00 83.88 345 GLU A C 1
ATOM 2827 O O . GLU A 1 345 ? -9.855 3.813 -4.590 1.00 83.88 345 GLU A O 1
ATOM 2832 N N . VAL A 1 346 ? -8.230 5.364 -4.433 1.00 83.12 346 VAL A N 1
ATOM 2833 C CA . VAL A 1 346 ? -7.254 4.469 -3.781 1.00 83.12 346 VAL A CA 1
ATOM 2834 C C . VAL A 1 346 ? -7.804 3.928 -2.455 1.00 83.12 346 VAL A C 1
ATOM 2836 O O . VAL A 1 346 ? -7.703 2.731 -2.193 1.00 83.12 346 VAL A O 1
ATOM 2839 N N . ALA A 1 347 ? -8.436 4.775 -1.636 1.00 83.19 347 ALA A N 1
ATOM 2840 C CA . ALA A 1 347 ? -9.051 4.340 -0.381 1.00 83.19 347 ALA A CA 1
ATOM 2841 C C . ALA A 1 347 ? -10.198 3.337 -0.605 1.00 83.19 347 ALA A C 1
ATOM 2843 O O . ALA A 1 347 ? -10.289 2.345 0.114 1.00 83.19 347 ALA A O 1
ATOM 2844 N N . ASN A 1 348 ? -11.043 3.545 -1.622 1.00 84.00 348 ASN A N 1
ATOM 2845 C CA . ASN A 1 348 ? -12.114 2.600 -1.961 1.00 84.00 348 ASN A CA 1
ATOM 2846 C C . ASN A 1 348 ? -11.545 1.249 -2.424 1.00 84.00 348 ASN A C 1
ATOM 2848 O O . ASN A 1 348 ? -12.064 0.208 -2.036 1.00 84.00 348 ASN A O 1
ATOM 2852 N N . LYS A 1 349 ? -10.453 1.256 -3.198 1.00 85.19 349 LYS A N 1
ATOM 2853 C CA . LYS A 1 349 ? -9.742 0.032 -3.592 1.00 85.19 349 LYS A CA 1
ATOM 2854 C C . LYS A 1 349 ? -9.194 -0.740 -2.392 1.00 85.19 349 LYS A C 1
ATOM 2856 O O . LYS A 1 349 ? -9.398 -1.943 -2.289 1.00 85.19 349 LYS A O 1
ATOM 2861 N N . MET A 1 350 ? -8.607 -0.045 -1.421 1.00 85.44 350 MET A N 1
ATOM 2862 C CA . MET A 1 350 ? -8.183 -0.676 -0.165 1.00 85.44 350 MET A CA 1
ATOM 2863 C C . MET A 1 350 ? -9.361 -1.228 0.646 1.00 85.44 350 MET A C 1
ATOM 2865 O O . MET A 1 350 ? -9.227 -2.265 1.285 1.00 85.44 350 MET A O 1
ATOM 2869 N N . ALA A 1 351 ? -10.528 -0.580 0.615 1.00 83.12 351 ALA A N 1
ATOM 2870 C CA . ALA A 1 351 ? -11.726 -1.133 1.247 1.00 83.12 351 ALA A CA 1
ATOM 2871 C C . ALA A 1 351 ? -12.155 -2.457 0.587 1.00 83.12 351 ALA A C 1
ATOM 2873 O O . ALA A 1 351 ? -12.458 -3.424 1.286 1.00 83.12 351 ALA A O 1
ATOM 2874 N N . GLU A 1 352 ? -12.152 -2.519 -0.752 1.00 83.44 352 GLU A N 1
ATOM 2875 C CA . GLU A 1 352 ? -12.404 -3.755 -1.514 1.00 83.44 352 GLU A CA 1
ATOM 2876 C C . GLU A 1 352 ? -11.412 -4.862 -1.116 1.00 83.44 352 GLU A C 1
ATOM 2878 O O . GLU A 1 352 ? -11.813 -5.999 -0.879 1.00 83.44 352 GLU A O 1
ATOM 2883 N N . ASP A 1 353 ? -10.135 -4.522 -0.963 1.00 84.12 353 ASP A N 1
ATOM 2884 C CA . ASP A 1 353 ? -9.084 -5.447 -0.534 1.00 84.12 353 ASP A CA 1
ATOM 2885 C C . ASP A 1 353 ? -9.281 -6.008 0.874 1.00 84.12 353 ASP A C 1
ATOM 2887 O O . ASP A 1 353 ? -9.138 -7.218 1.076 1.00 84.12 353 ASP A O 1
ATOM 2891 N N . VAL A 1 354 ? -9.630 -5.152 1.842 1.00 82.88 354 VAL A N 1
ATOM 2892 C CA . VAL A 1 354 ? -9.958 -5.601 3.203 1.00 82.88 354 VAL A CA 1
ATOM 2893 C C . VAL A 1 354 ? -11.131 -6.579 3.146 1.00 82.88 354 VAL A C 1
ATOM 2895 O O . VAL A 1 354 ? -11.066 -7.651 3.746 1.00 82.88 354 VAL A O 1
ATOM 2898 N N . ASN A 1 355 ? -12.163 -6.265 2.359 1.00 77.81 355 ASN A N 1
ATOM 2899 C CA . ASN A 1 355 ? -13.334 -7.128 2.190 1.00 77.81 355 ASN A CA 1
ATOM 2900 C C . ASN A 1 355 ? -13.001 -8.490 1.567 1.00 77.81 355 ASN A C 1
ATOM 2902 O O . ASN A 1 355 ? -13.649 -9.482 1.900 1.00 77.81 355 ASN A O 1
ATOM 2906 N N . ASN A 1 356 ? -11.996 -8.546 0.693 1.00 78.56 356 ASN A N 1
ATOM 2907 C CA . ASN A 1 356 ? -11.585 -9.762 -0.008 1.00 78.56 356 ASN A CA 1
ATOM 2908 C C . ASN A 1 356 ? -10.602 -10.639 0.784 1.00 78.56 356 ASN A C 1
ATOM 2910 O O . ASN A 1 356 ? -10.251 -11.720 0.314 1.00 78.56 356 ASN A O 1
ATOM 2914 N N . TYR A 1 357 ? -10.177 -10.214 1.979 1.00 73.75 357 TYR A N 1
ATOM 2915 C CA . TYR A 1 357 ? -9.299 -10.985 2.865 1.00 73.75 357 TYR A CA 1
ATOM 2916 C C . TYR A 1 357 ? -7.981 -11.422 2.187 1.00 73.75 357 TYR A C 1
ATOM 2918 O O . TYR A 1 357 ? -7.626 -12.601 2.151 1.00 73.75 357 TYR A O 1
ATOM 2926 N N . ASN A 1 358 ? -7.244 -10.469 1.609 1.00 72.81 358 ASN A N 1
ATOM 2927 C CA . ASN A 1 358 ? -5.955 -10.771 0.981 1.00 72.81 358 ASN A CA 1
ATOM 2928 C C . ASN A 1 358 ? -4.845 -11.098 2.011 1.00 72.81 358 ASN A C 1
ATOM 2930 O O . ASN A 1 358 ? -4.988 -10.873 3.214 1.00 72.81 358 ASN A O 1
ATOM 2934 N N . SER A 1 359 ? -3.707 -11.622 1.541 1.00 74.56 359 SER A N 1
ATOM 2935 C CA . SER A 1 359 ? -2.554 -11.999 2.383 1.00 74.56 359 SER A CA 1
ATOM 2936 C C . SER A 1 359 ? -1.939 -10.839 3.175 1.00 74.56 359 SER A C 1
ATOM 2938 O O . SER A 1 359 ? -1.254 -11.065 4.168 1.00 74.56 359 SER A O 1
ATOM 2940 N N . SER A 1 360 ? -2.207 -9.605 2.759 1.00 81.31 360 SER A N 1
ATOM 2941 C CA . SER A 1 360 ? -1.651 -8.368 3.303 1.00 81.31 360 SER A CA 1
ATOM 2942 C C . SER A 1 360 ? -2.696 -7.564 4.088 1.00 81.31 360 SER A C 1
ATOM 2944 O O . SER A 1 360 ? -2.513 -6.366 4.317 1.00 81.31 360 SER A O 1
ATOM 2946 N N . VAL A 1 361 ? -3.794 -8.205 4.521 1.00 85.75 361 VAL A N 1
ATOM 2947 C CA . VAL A 1 361 ? -4.976 -7.548 5.108 1.00 85.75 361 VAL A CA 1
ATOM 2948 C C . VAL A 1 361 ? -4.645 -6.628 6.286 1.00 85.75 361 VAL A C 1
ATOM 2950 O O . VAL A 1 361 ? -5.205 -5.541 6.377 1.00 85.75 361 VAL A O 1
ATOM 2953 N N . LEU A 1 362 ? -3.689 -6.990 7.150 1.00 87.75 362 LEU A N 1
ATOM 2954 C CA . LEU A 1 362 ? -3.286 -6.154 8.292 1.00 87.75 362 LEU A CA 1
ATOM 2955 C C . LEU A 1 362 ? -2.643 -4.834 7.852 1.00 87.75 362 LEU A C 1
ATOM 2957 O O . LEU A 1 362 ? -2.891 -3.780 8.439 1.00 87.75 362 LEU A O 1
ATOM 2961 N N . LYS A 1 363 ? -1.816 -4.890 6.807 1.00 87.81 363 LYS A N 1
ATOM 2962 C CA . LYS A 1 363 ? -1.149 -3.721 6.232 1.00 87.81 363 LYS A CA 1
ATOM 2963 C C . LYS A 1 363 ? -2.138 -2.881 5.430 1.00 87.81 363 LYS A C 1
ATOM 2965 O O . LYS A 1 363 ? -2.166 -1.666 5.589 1.00 87.81 363 LYS A O 1
ATOM 2970 N N . CYS A 1 364 ? -3.006 -3.538 4.659 1.00 88.44 364 CYS A N 1
ATOM 2971 C CA . CYS A 1 364 ? -4.113 -2.901 3.951 1.00 88.44 364 CYS A CA 1
ATOM 2972 C C . CYS A 1 364 ? -5.014 -2.116 4.907 1.00 88.44 364 CYS A C 1
ATOM 2974 O O . CYS A 1 364 ? -5.363 -0.972 4.633 1.00 88.44 364 CYS A O 1
ATOM 2976 N N . LEU A 1 365 ? -5.367 -2.718 6.044 1.00 88.19 365 LEU A N 1
ATOM 2977 C CA . LEU A 1 365 ? -6.199 -2.104 7.069 1.00 88.19 365 LEU A CA 1
ATOM 2978 C C . LEU A 1 365 ? -5.547 -0.847 7.650 1.00 88.19 365 LEU A C 1
ATOM 2980 O O . LEU A 1 365 ? -6.200 0.187 7.779 1.00 88.19 365 LEU A O 1
ATOM 2984 N N . GLU A 1 366 ? -4.250 -0.912 7.954 1.00 86.81 366 GLU A N 1
ATOM 2985 C CA . GLU A 1 366 ? -3.499 0.253 8.421 1.00 86.81 366 GLU A CA 1
ATOM 2986 C C . GLU A 1 366 ? -3.470 1.371 7.367 1.00 86.81 366 GLU A C 1
ATOM 2988 O O . GLU A 1 366 ? -3.764 2.526 7.692 1.00 86.81 366 GLU A O 1
ATOM 2993 N N . CYS A 1 367 ? -3.173 1.036 6.104 1.00 86.06 367 CYS A N 1
ATOM 2994 C CA . CYS A 1 367 ? -3.212 1.988 4.994 1.00 86.06 367 CYS A CA 1
ATOM 2995 C C . CYS A 1 367 ? -4.588 2.625 4.848 1.00 86.06 367 CYS A C 1
ATOM 2997 O O . CYS A 1 367 ? -4.688 3.842 4.712 1.00 86.06 367 CYS A O 1
ATOM 2999 N N . TYR A 1 368 ? -5.638 1.807 4.893 1.00 87.00 368 TYR A N 1
ATOM 3000 C CA . TYR A 1 368 ? -7.009 2.249 4.733 1.00 87.00 368 TYR A CA 1
ATOM 3001 C C . TYR A 1 368 ? -7.395 3.248 5.822 1.00 87.00 368 TYR A C 1
ATOM 3003 O O . TYR A 1 368 ? -7.817 4.347 5.485 1.00 87.00 368 TYR A O 1
ATOM 3011 N N . ILE A 1 369 ? -7.191 2.927 7.106 1.00 83.00 369 ILE A N 1
ATOM 3012 C CA . ILE A 1 369 ? -7.533 3.821 8.232 1.00 83.00 369 ILE A CA 1
ATOM 3013 C C . ILE A 1 369 ? -6.759 5.144 8.139 1.00 83.00 369 ILE A C 1
ATOM 3015 O O . ILE A 1 369 ? -7.305 6.231 8.351 1.00 83.00 369 ILE A O 1
ATOM 3019 N N . ARG A 1 370 ? -5.472 5.080 7.790 1.00 80.50 370 ARG A N 1
ATOM 3020 C CA . ARG A 1 370 ? -4.636 6.277 7.629 1.00 80.50 370 ARG A CA 1
ATOM 3021 C C . ARG A 1 370 ? -5.098 7.133 6.468 1.00 80.50 370 ARG A C 1
ATOM 3023 O O . ARG A 1 370 ? -5.259 8.336 6.624 1.00 80.50 370 ARG A O 1
ATOM 3030 N N . LEU A 1 371 ? -5.329 6.526 5.313 1.00 79.50 371 LEU A N 1
ATOM 3031 C CA . LEU A 1 371 ? -5.716 7.259 4.124 1.00 79.50 371 LEU A CA 1
ATOM 3032 C C . LEU A 1 371 ? -7.127 7.839 4.266 1.00 79.50 371 LEU A C 1
ATOM 3034 O O . LEU A 1 371 ? -7.334 9.006 3.944 1.00 79.50 371 LEU A O 1
ATOM 3038 N N . THR A 1 372 ? -8.083 7.080 4.806 1.00 79.25 372 THR A N 1
ATOM 3039 C CA . THR A 1 372 ? -9.448 7.576 5.032 1.00 79.25 372 THR A CA 1
ATOM 3040 C C . THR A 1 372 ? -9.477 8.729 6.025 1.00 79.25 372 THR A C 1
ATOM 3042 O O . THR A 1 372 ? -10.105 9.743 5.731 1.00 79.25 372 THR A O 1
ATOM 3045 N N . SER A 1 373 ? -8.728 8.638 7.130 1.00 75.06 373 SER A N 1
ATOM 3046 C CA . SER A 1 373 ? -8.624 9.730 8.111 1.00 75.06 373 SER A CA 1
ATOM 3047 C C . SER A 1 373 ? -7.924 10.986 7.580 1.00 75.06 373 SER A C 1
ATOM 3049 O O . SER A 1 373 ? -8.070 12.054 8.171 1.00 75.06 373 SER A O 1
ATOM 3051 N N . LEU A 1 374 ? -7.154 10.884 6.491 1.00 74.19 374 LEU A N 1
ATOM 3052 C CA . LEU A 1 374 ? -6.515 12.027 5.834 1.00 74.19 374 LEU A CA 1
ATOM 3053 C C . LEU A 1 374 ? -7.402 12.667 4.760 1.00 74.19 374 LEU A C 1
ATOM 3055 O O . LEU A 1 374 ? -7.331 13.874 4.545 1.00 74.19 374 LEU A O 1
ATOM 3059 N N . VAL A 1 375 ? -8.181 11.854 4.048 1.00 73.81 375 VAL A N 1
ATOM 3060 C CA . VAL A 1 375 ? -8.854 12.238 2.797 1.00 73.81 375 VAL A CA 1
ATOM 3061 C C . VAL A 1 375 ? -10.317 12.620 3.016 1.00 73.81 375 VAL A C 1
ATOM 3063 O O . VAL A 1 375 ? -10.876 13.397 2.239 1.00 73.81 375 VAL A O 1
ATOM 3066 N N . TYR A 1 376 ? -10.945 12.081 4.056 1.00 72.94 376 TYR A N 1
ATOM 3067 C CA . TYR A 1 376 ? -12.306 12.425 4.437 1.00 72.94 376 TYR A CA 1
ATOM 3068 C C . TYR A 1 376 ? -12.301 13.338 5.666 1.00 72.94 376 TYR A C 1
ATOM 3070 O O . TYR A 1 376 ? -11.477 13.179 6.564 1.00 72.94 376 TYR A O 1
ATOM 3078 N N . ASN A 1 377 ? -13.211 14.313 5.689 1.00 69.06 377 ASN A N 1
ATOM 3079 C CA . ASN A 1 377 ? -13.409 15.197 6.841 1.00 69.06 377 ASN A CA 1
ATOM 3080 C C . ASN A 1 377 ? -14.634 14.778 7.671 1.00 69.06 377 ASN A C 1
ATOM 3082 O O . ASN A 1 377 ? -15.440 13.954 7.245 1.00 69.06 377 ASN A O 1
ATOM 3086 N N . ASP A 1 378 ? -14.794 15.406 8.833 1.00 63.06 378 ASP A N 1
ATOM 3087 C CA . ASP A 1 378 ? -15.901 15.217 9.780 1.00 63.06 378 ASP A CA 1
ATOM 3088 C C . ASP A 1 378 ? -17.306 15.474 9.198 1.00 63.06 378 ASP A C 1
ATOM 3090 O O . ASP A 1 378 ? -18.303 15.023 9.769 1.00 63.06 378 ASP A O 1
ATOM 3094 N N . LYS A 1 379 ? -17.396 16.172 8.058 1.00 67.62 379 LYS A N 1
ATOM 3095 C CA . LYS A 1 379 ? -18.644 16.487 7.341 1.00 67.62 379 LYS A CA 1
ATOM 3096 C C . LYS A 1 379 ? -18.955 15.527 6.193 1.00 67.62 379 LYS A C 1
ATOM 3098 O O . LYS A 1 379 ? -20.069 15.558 5.667 1.00 67.62 379 LYS A O 1
ATOM 3103 N N . ASP A 1 380 ? -18.009 14.689 5.784 1.00 70.38 380 ASP A N 1
ATOM 3104 C CA . ASP A 1 380 ? -18.219 13.713 4.723 1.00 70.38 380 ASP A CA 1
ATOM 3105 C C . ASP A 1 380 ? -19.019 12.527 5.287 1.00 70.38 380 ASP A C 1
ATOM 3107 O O . ASP A 1 380 ? -18.448 11.630 5.896 1.00 70.38 380 ASP A O 1
ATOM 3111 N N . ILE A 1 381 ? -20.334 12.470 5.041 1.00 73.88 381 ILE A N 1
ATOM 3112 C CA . ILE A 1 381 ? -21.208 11.347 5.466 1.00 73.88 381 ILE A CA 1
ATOM 3113 C C . ILE A 1 381 ? -20.624 9.989 5.049 1.00 73.88 381 ILE A C 1
ATOM 3115 O O . ILE A 1 381 ? -20.626 9.032 5.817 1.00 73.88 381 ILE A O 1
ATOM 3119 N N . LYS A 1 382 ? -20.030 9.946 3.853 1.00 75.88 382 LYS A N 1
ATOM 3120 C CA . LYS A 1 382 ? -19.379 8.759 3.296 1.00 75.88 382 LYS A CA 1
ATOM 3121 C C . LYS A 1 382 ? -18.246 8.212 4.175 1.00 75.88 382 LYS A C 1
ATOM 3123 O O . LYS A 1 382 ? -17.951 7.029 4.096 1.00 75.88 382 LYS A O 1
ATOM 3128 N N . SER A 1 383 ? -17.603 9.047 4.994 1.00 74.94 383 SER A N 1
ATOM 3129 C CA . SER A 1 383 ? -16.570 8.595 5.934 1.00 74.94 383 SER A CA 1
ATOM 3130 C C . SER A 1 383 ? -17.142 7.659 6.997 1.00 74.94 383 SER A C 1
ATOM 3132 O O . SER A 1 383 ? -16.580 6.591 7.224 1.00 74.94 383 SER A O 1
ATOM 3134 N N . TYR A 1 384 ? -18.306 8.004 7.554 1.00 76.50 384 TYR A N 1
ATOM 3135 C CA . TYR A 1 384 ? -19.016 7.177 8.520 1.00 76.50 384 TYR A CA 1
ATOM 3136 C C . TYR A 1 384 ? -19.491 5.879 7.868 1.00 76.50 384 TYR A C 1
ATOM 3138 O O . TYR A 1 384 ? -19.144 4.821 8.367 1.00 76.50 384 TYR A O 1
ATOM 3146 N N . GLU A 1 385 ? -20.136 5.926 6.696 1.00 80.44 385 GLU A N 1
ATOM 3147 C CA . GLU A 1 385 ? -20.569 4.710 5.973 1.00 80.44 385 GLU A CA 1
ATOM 3148 C C . GLU A 1 385 ? -19.409 3.727 5.719 1.00 80.44 385 GLU A C 1
ATOM 3150 O O . GLU A 1 385 ? -19.543 2.510 5.867 1.00 80.44 385 GLU A O 1
ATOM 3155 N N . LEU A 1 386 ? -18.245 4.263 5.343 1.00 79.88 386 LEU A N 1
ATOM 3156 C CA . LEU A 1 386 ? -17.026 3.502 5.082 1.00 79.88 386 LEU A CA 1
ATOM 3157 C C . LEU A 1 386 ? -16.419 2.889 6.352 1.00 79.88 386 LEU A C 1
ATOM 3159 O O . LEU A 1 386 ? -15.852 1.796 6.290 1.00 79.88 386 LEU A O 1
ATOM 3163 N N . VAL A 1 387 ? -16.514 3.582 7.488 1.00 81.44 387 VAL A N 1
ATOM 3164 C CA . VAL A 1 387 ? -16.071 3.072 8.791 1.00 81.44 387 VAL A CA 1
ATOM 3165 C C . VAL A 1 387 ? -17.046 2.035 9.336 1.00 81.44 387 VAL A C 1
ATOM 3167 O O . VAL A 1 387 ? -16.599 0.983 9.777 1.00 81.44 387 VAL A O 1
ATOM 3170 N N . GLU A 1 388 ? -18.348 2.285 9.245 1.00 84.19 388 GLU A N 1
ATOM 3171 C CA . GLU A 1 388 ? -19.412 1.356 9.641 1.00 84.19 388 GLU A CA 1
ATOM 3172 C C . GLU A 1 388 ? -19.281 0.029 8.882 1.00 84.19 388 GLU A C 1
ATOM 3174 O O . GLU A 1 388 ? -19.152 -1.035 9.485 1.00 84.19 388 GLU A O 1
ATOM 3179 N N . THR A 1 389 ? -19.151 0.100 7.551 1.00 84.75 389 THR A N 1
ATOM 3180 C CA . THR A 1 389 ? -18.935 -1.083 6.700 1.00 84.75 389 THR A CA 1
ATOM 3181 C C . THR A 1 389 ? -17.661 -1.841 7.082 1.00 84.75 389 THR A C 1
ATOM 3183 O O . THR A 1 389 ? -17.634 -3.074 7.057 1.00 84.75 389 THR A O 1
ATOM 3186 N N . LEU A 1 390 ? -16.587 -1.119 7.424 1.00 85.44 390 LEU A N 1
ATOM 3187 C CA . LEU A 1 390 ? -15.344 -1.743 7.866 1.00 85.44 390 LEU A CA 1
ATOM 3188 C C . LEU A 1 390 ? -15.526 -2.450 9.216 1.00 85.44 390 LEU A C 1
ATOM 3190 O O . LEU A 1 390 ? -15.067 -3.582 9.362 1.00 85.44 390 LEU A O 1
ATOM 3194 N N . ILE A 1 391 ? -16.186 -1.813 10.185 1.00 87.12 391 ILE A N 1
ATOM 3195 C CA . ILE A 1 391 ? -16.435 -2.393 11.508 1.00 87.12 391 ILE A CA 1
ATOM 3196 C C . ILE A 1 391 ? -17.271 -3.665 11.374 1.00 87.12 391 ILE A C 1
ATOM 3198 O O . ILE A 1 391 ? -16.853 -4.706 11.880 1.00 87.12 391 ILE A O 1
ATOM 3202 N N . ASP A 1 392 ? -18.372 -3.624 10.618 1.00 85.75 392 ASP A N 1
ATOM 3203 C CA . ASP A 1 392 ? -19.208 -4.800 10.348 1.00 85.75 392 ASP A CA 1
ATOM 3204 C C . ASP A 1 392 ? -18.373 -5.954 9.784 1.00 85.75 392 ASP A C 1
ATOM 3206 O O . ASP A 1 392 ? -18.511 -7.114 10.175 1.00 85.75 392 ASP A O 1
ATOM 3210 N N . ARG A 1 393 ? -17.447 -5.644 8.874 1.00 85.94 393 ARG A N 1
ATOM 3211 C CA . ARG A 1 393 ? -16.570 -6.644 8.263 1.00 85.94 393 ARG A CA 1
ATOM 3212 C C . ARG A 1 393 ? -15.553 -7.213 9.233 1.00 85.94 393 ARG A C 1
ATOM 3214 O O . ARG A 1 393 ? -15.342 -8.421 9.213 1.00 85.94 393 ARG A O 1
ATOM 3221 N N . ILE A 1 394 ? -14.968 -6.390 10.093 1.00 86.94 394 ILE A N 1
ATOM 3222 C CA . ILE A 1 394 ? -14.037 -6.840 11.131 1.00 86.94 394 ILE A CA 1
ATOM 3223 C C . ILE A 1 394 ? -14.757 -7.740 12.143 1.00 86.94 394 ILE A C 1
ATOM 3225 O O . ILE A 1 394 ? -14.259 -8.826 12.445 1.00 86.94 394 ILE A O 1
ATOM 3229 N N . ILE A 1 395 ? -15.958 -7.347 12.587 1.00 84.06 395 ILE A N 1
ATOM 3230 C CA . ILE A 1 395 ? -16.814 -8.165 13.460 1.00 84.06 395 ILE A CA 1
ATOM 3231 C C . ILE A 1 395 ? -17.089 -9.524 12.800 1.00 84.06 395 ILE A C 1
ATOM 3233 O O . ILE A 1 395 ? -16.903 -10.564 13.430 1.00 84.06 395 ILE A O 1
ATOM 3237 N N . LEU A 1 396 ? -17.467 -9.536 11.515 1.00 84.25 396 LEU A N 1
ATOM 3238 C CA . LEU A 1 396 ? -17.725 -10.770 10.762 1.00 84.25 396 LEU A CA 1
ATOM 3239 C C . LEU A 1 396 ? -16.478 -11.644 10.578 1.00 84.25 396 LEU A C 1
ATOM 3241 O O . LEU A 1 396 ? -16.584 -12.869 10.604 1.00 84.25 396 LEU A O 1
ATOM 3245 N N . MET A 1 397 ? -15.305 -11.041 10.365 1.00 83.31 397 MET A N 1
ATOM 3246 C CA . MET A 1 397 ? -14.045 -11.778 10.232 1.00 83.31 397 MET A CA 1
ATOM 3247 C C . MET A 1 397 ? -13.651 -12.464 11.539 1.00 83.31 397 MET A C 1
ATOM 3249 O O . MET A 1 397 ? -13.079 -13.553 11.485 1.00 83.31 397 MET A O 1
ATOM 3253 N N . ASN A 1 398 ? -13.944 -11.830 12.680 1.00 80.62 398 ASN A N 1
ATOM 3254 C CA . ASN A 1 398 ? -13.686 -12.328 14.029 1.00 80.62 398 ASN A CA 1
ATOM 3255 C C . ASN A 1 398 ? -12.262 -12.894 14.203 1.00 80.62 398 ASN A C 1
ATOM 3257 O O . ASN A 1 398 ? -12.062 -14.059 14.557 1.00 80.62 398 ASN A O 1
ATOM 3261 N N . LYS A 1 399 ? -11.252 -12.068 13.901 1.00 84.25 399 LYS A N 1
ATOM 3262 C CA . LYS A 1 399 ? -9.834 -12.433 14.023 1.00 84.25 399 LYS A CA 1
ATOM 3263 C C . LYS A 1 399 ? -9.094 -11.468 14.934 1.00 84.25 399 LYS A C 1
ATOM 3265 O O . LYS A 1 399 ? -9.011 -10.278 14.643 1.00 84.25 399 LYS A O 1
ATOM 3270 N N . ALA A 1 400 ? -8.492 -12.028 15.981 1.00 81.56 400 ALA A N 1
ATOM 3271 C CA . ALA A 1 400 ? -7.713 -11.326 16.998 1.00 81.56 400 ALA A CA 1
ATOM 3272 C C . ALA A 1 400 ? -6.728 -10.298 16.415 1.00 81.56 400 ALA A C 1
ATOM 3274 O O . ALA A 1 400 ? -6.778 -9.126 16.774 1.00 81.56 400 ALA A O 1
ATOM 3275 N N . GLU A 1 401 ? -5.889 -10.717 15.464 1.00 87.06 401 GLU A N 1
ATOM 3276 C CA . GLU A 1 401 ? -4.852 -9.869 14.857 1.00 87.06 401 GLU A CA 1
ATOM 3277 C C . GLU A 1 401 ? -5.430 -8.661 14.100 1.00 87.06 401 GLU A C 1
ATOM 3279 O O . GLU A 1 401 ? -4.860 -7.571 14.132 1.00 87.06 401 GLU A O 1
ATOM 3284 N N . ILE A 1 402 ? -6.577 -8.837 13.436 1.00 87.25 402 ILE A N 1
ATOM 3285 C CA . ILE A 1 402 ? -7.261 -7.766 12.696 1.00 87.25 402 ILE A CA 1
ATOM 3286 C C . ILE A 1 402 ? -7.898 -6.784 13.673 1.00 87.25 402 ILE A C 1
ATOM 3288 O O . ILE A 1 402 ? -7.741 -5.575 13.508 1.00 87.25 402 ILE A O 1
ATOM 3292 N N . ASN A 1 403 ? -8.575 -7.300 14.701 1.00 86.56 403 ASN A N 1
ATOM 3293 C CA . ASN A 1 403 ? -9.190 -6.490 15.748 1.00 86.56 403 ASN A CA 1
ATOM 3294 C C . ASN A 1 403 ? -8.134 -5.640 16.463 1.00 86.56 403 ASN A C 1
ATOM 3296 O O . ASN A 1 403 ? -8.307 -4.433 16.613 1.00 86.56 403 ASN A O 1
ATOM 3300 N N . GLU A 1 404 ? -7.010 -6.255 16.838 1.00 86.75 404 GLU A N 1
ATOM 3301 C CA . GLU A 1 404 ? -5.853 -5.569 17.412 1.00 86.75 404 GLU A CA 1
ATOM 3302 C C . GLU A 1 404 ? -5.378 -4.436 16.492 1.00 86.75 404 GLU A C 1
ATOM 3304 O O . GLU A 1 404 ? -5.342 -3.272 16.900 1.00 86.75 404 GLU A O 1
ATOM 3309 N N . LYS A 1 405 ? -5.086 -4.754 15.226 1.00 88.12 405 LYS A N 1
ATOM 3310 C CA . LYS A 1 405 ? -4.544 -3.786 14.271 1.00 88.12 405 LYS A CA 1
ATOM 3311 C C . LYS A 1 405 ? -5.504 -2.626 13.996 1.00 88.12 405 LYS A C 1
ATOM 3313 O O . LYS A 1 405 ? -5.055 -1.486 13.847 1.00 88.12 405 LYS A O 1
ATOM 3318 N N . PHE A 1 406 ? -6.806 -2.902 13.931 1.00 88.12 406 PHE A N 1
ATOM 3319 C CA . PHE A 1 406 ? -7.845 -1.886 13.792 1.00 88.12 406 PHE A CA 1
ATOM 3320 C C . PHE A 1 406 ? -7.822 -0.912 14.971 1.00 88.12 406 PHE A C 1
ATOM 3322 O O . PHE A 1 406 ? -7.666 0.292 14.764 1.00 88.12 406 PHE A O 1
ATOM 3329 N N . MET A 1 407 ? -7.911 -1.433 16.199 1.00 86.44 407 MET A N 1
ATOM 3330 C CA . MET A 1 407 ? -8.006 -0.629 17.422 1.00 86.44 407 MET A CA 1
ATOM 3331 C C . MET A 1 407 ? -6.781 0.267 17.623 1.00 86.44 407 MET A C 1
ATOM 3333 O O . MET A 1 407 ? -6.920 1.448 17.938 1.00 86.44 407 MET A O 1
ATOM 3337 N N . GLU A 1 408 ? -5.576 -0.250 17.365 1.00 86.19 408 GLU A N 1
ATOM 3338 C CA . GLU A 1 408 ? -4.333 0.526 17.475 1.00 86.19 408 GLU A CA 1
ATOM 3339 C C . GLU A 1 408 ? -4.298 1.756 16.552 1.00 86.19 408 GLU A C 1
ATOM 3341 O O . GLU A 1 408 ? -3.712 2.793 16.897 1.00 86.19 408 GLU A O 1
ATOM 3346 N N 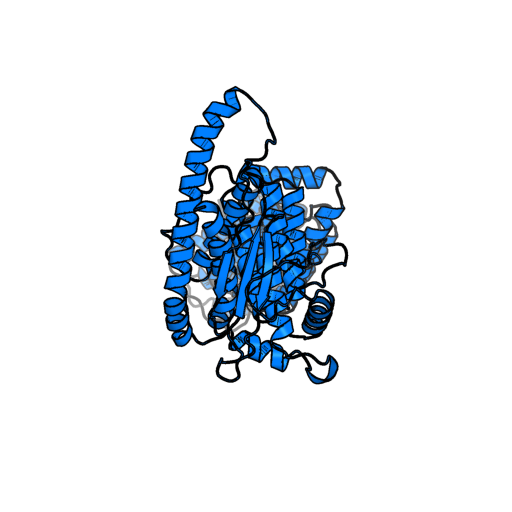. ASN A 1 409 ? -4.911 1.641 15.370 1.00 83.81 409 ASN A N 1
ATOM 3347 C CA . ASN A 1 409 ? -4.877 2.668 14.331 1.00 83.81 409 ASN A CA 1
ATOM 3348 C C . ASN A 1 409 ? -6.115 3.570 14.330 1.00 83.81 409 ASN A C 1
ATOM 3350 O O . ASN A 1 409 ? -6.030 4.703 13.854 1.00 83.81 409 ASN A O 1
ATOM 3354 N N . TYR A 1 410 ? -7.240 3.130 14.895 1.00 82.81 410 TYR A N 1
ATOM 3355 C CA . TYR A 1 410 ? -8.505 3.864 14.847 1.00 82.81 410 TYR A CA 1
ATOM 3356 C C . TYR A 1 410 ? -8.453 5.238 15.527 1.00 82.81 410 TYR A C 1
ATOM 3358 O O . TYR A 1 410 ? -9.132 6.169 15.100 1.00 82.81 410 TYR A O 1
ATOM 3366 N N . LYS A 1 411 ? -7.568 5.445 16.510 1.00 78.88 411 LYS A N 1
ATOM 3367 C CA . LYS A 1 411 ? -7.327 6.781 17.091 1.00 78.88 411 LYS A CA 1
ATOM 3368 C C . LYS A 1 411 ? -6.963 7.853 16.053 1.00 78.88 411 LYS A C 1
ATOM 3370 O O . LYS A 1 411 ? -7.178 9.038 16.290 1.00 78.88 411 LYS A O 1
ATOM 3375 N N . LEU A 1 412 ? -6.383 7.461 14.912 1.00 77.88 412 LEU A N 1
ATOM 3376 C CA . LEU A 1 412 ? -6.089 8.381 13.808 1.00 77.88 412 LEU A CA 1
ATOM 3377 C C . LEU A 1 412 ? -7.375 8.912 13.171 1.00 77.88 412 LEU A C 1
ATOM 3379 O O . LEU A 1 412 ? -7.438 10.094 12.840 1.00 77.88 412 LEU A O 1
ATOM 3383 N N . TYR A 1 413 ? -8.398 8.062 13.064 1.00 75.31 413 TYR A N 1
ATOM 3384 C CA . TYR A 1 413 ? -9.730 8.462 12.632 1.00 75.31 413 TYR A CA 1
ATOM 3385 C C . TYR A 1 413 ? -10.364 9.419 13.648 1.00 75.31 413 TYR A C 1
ATOM 3387 O O . TYR A 1 413 ? -10.712 10.537 13.278 1.00 75.31 413 TYR A O 1
ATOM 3395 N N . LEU A 1 414 ? -10.386 9.050 14.937 1.00 75.62 414 LEU A N 1
ATOM 3396 C CA . LEU A 1 414 ? -10.983 9.865 16.010 1.00 75.62 414 LEU A CA 1
ATOM 3397 C C . LEU A 1 414 ? -10.431 11.298 16.082 1.00 75.62 414 LEU A C 1
ATOM 3399 O O . LEU A 1 414 ? -11.183 12.239 16.316 1.00 75.62 414 LEU A O 1
ATOM 3403 N N . LYS A 1 415 ? -9.129 11.480 15.828 1.00 74.31 415 LYS A N 1
ATOM 3404 C CA . LYS A 1 415 ? -8.483 12.804 15.832 1.00 74.31 415 LYS A CA 1
ATOM 3405 C C . LYS A 1 415 ? -8.953 13.738 14.718 1.00 74.31 415 LYS A C 1
ATOM 3407 O O . LYS A 1 415 ? -8.885 14.953 14.893 1.00 74.31 415 LYS A O 1
ATOM 3412 N N . ASN A 1 416 ? -9.348 13.193 13.570 1.00 67.06 416 ASN A N 1
ATOM 3413 C CA . ASN A 1 416 ? -9.670 13.976 12.373 1.00 67.06 416 ASN A CA 1
ATOM 3414 C C . ASN A 1 416 ? -11.178 14.022 12.083 1.00 67.06 416 ASN A C 1
ATOM 3416 O O . ASN A 1 416 ? -11.658 15.014 11.538 1.00 67.06 416 ASN A O 1
ATOM 3420 N N . ALA A 1 417 ? -11.907 12.971 12.454 1.00 68.56 417 ALA A N 1
ATOM 3421 C CA . ALA A 1 417 ? -13.349 12.830 12.315 1.00 68.56 417 ALA A CA 1
ATOM 3422 C C . ALA A 1 417 ? -13.902 12.171 13.596 1.00 68.56 417 ALA A C 1
ATOM 3424 O O . ALA A 1 417 ? -14.126 10.958 13.618 1.00 68.56 417 ALA A O 1
ATOM 3425 N N . PRO A 1 418 ? -14.067 12.936 14.695 1.00 65.62 418 PRO A N 1
ATOM 3426 C CA . PRO A 1 418 ? -14.657 12.403 15.918 1.00 65.62 418 PRO A CA 1
ATOM 3427 C C . PRO A 1 418 ? -16.046 11.836 15.615 1.00 65.62 418 PRO A C 1
ATOM 3429 O O . PRO A 1 418 ? -16.762 12.343 14.754 1.00 65.62 418 PRO A O 1
ATOM 3432 N N . LEU A 1 419 ? -16.424 10.753 16.289 1.00 64.25 419 LEU A N 1
ATOM 3433 C CA . LEU A 1 419 ? -17.675 10.050 16.017 1.00 64.25 419 LEU A CA 1
ATOM 3434 C C . LEU A 1 419 ? -18.883 10.925 16.372 1.00 64.25 419 LEU A C 1
ATOM 3436 O O . LEU A 1 419 ? -19.235 11.057 17.541 1.00 64.25 419 LEU A O 1
ATOM 3440 N N . VAL A 1 420 ? -19.530 11.509 15.358 1.00 59.88 420 VAL A N 1
ATOM 3441 C CA . VAL A 1 420 ? -20.737 12.337 15.543 1.00 59.88 420 VAL A CA 1
ATOM 3442 C C . VAL A 1 420 ? -22.031 11.520 15.380 1.00 59.88 420 VAL A C 1
ATOM 3444 O O . VAL A 1 420 ? -23.081 11.923 15.877 1.00 59.88 420 VAL A O 1
ATOM 3447 N N . CYS A 1 421 ? -21.984 10.357 14.717 1.00 71.75 421 CYS A N 1
ATOM 3448 C CA . CYS A 1 421 ? -23.163 9.520 14.467 1.00 71.75 421 CYS A CA 1
ATOM 3449 C C . CYS A 1 421 ? -23.338 8.408 15.517 1.00 71.75 421 CYS A C 1
ATOM 3451 O O . CYS A 1 421 ? -22.407 7.662 15.823 1.00 71.75 421 CYS A O 1
ATOM 3453 N N . ALA A 1 422 ? -24.569 8.246 16.017 1.00 74.69 422 ALA A N 1
ATOM 3454 C CA . ALA A 1 422 ? -24.925 7.206 16.984 1.00 74.69 422 ALA A CA 1
ATOM 3455 C C . ALA A 1 422 ? -24.785 5.772 16.431 1.00 74.69 422 ALA A C 1
ATOM 3457 O O . ALA A 1 422 ? -24.467 4.866 17.196 1.00 74.69 422 ALA A O 1
ATOM 3458 N N . ALA A 1 423 ? -24.992 5.561 15.125 1.00 79.69 423 ALA A N 1
ATOM 3459 C CA . ALA A 1 423 ? -24.863 4.242 14.497 1.00 79.69 423 ALA A CA 1
ATOM 3460 C C . ALA A 1 423 ? -23.403 3.766 14.493 1.00 79.69 423 ALA A C 1
ATOM 3462 O O . ALA A 1 423 ? -23.098 2.706 15.039 1.00 79.69 423 ALA A O 1
ATOM 3463 N N . THR A 1 424 ? -22.489 4.609 14.004 1.00 80.12 424 THR A N 1
ATOM 3464 C CA . THR A 1 424 ? -21.047 4.335 14.039 1.00 80.12 424 THR A CA 1
ATOM 3465 C C . THR A 1 424 ? -20.546 4.127 15.469 1.00 80.12 424 THR A C 1
ATOM 3467 O O . THR A 1 424 ? -19.693 3.273 15.707 1.00 80.12 424 THR A O 1
ATOM 3470 N N . MET A 1 425 ? -21.094 4.870 16.441 1.00 82.19 425 MET A N 1
ATOM 3471 C CA . MET A 1 425 ? -20.791 4.679 17.862 1.00 82.19 425 MET A CA 1
ATOM 3472 C C . MET A 1 425 ? -21.189 3.289 18.356 1.00 82.19 425 MET A C 1
ATOM 3474 O O . MET A 1 425 ? -20.378 2.610 18.979 1.00 82.19 425 MET A O 1
ATOM 3478 N N . LEU A 1 426 ? -22.425 2.872 18.077 1.00 85.62 426 LEU A N 1
ATOM 3479 C CA . LEU A 1 426 ? -22.945 1.582 18.516 1.00 85.62 426 LEU A CA 1
ATOM 3480 C C . LEU A 1 426 ? -22.097 0.437 17.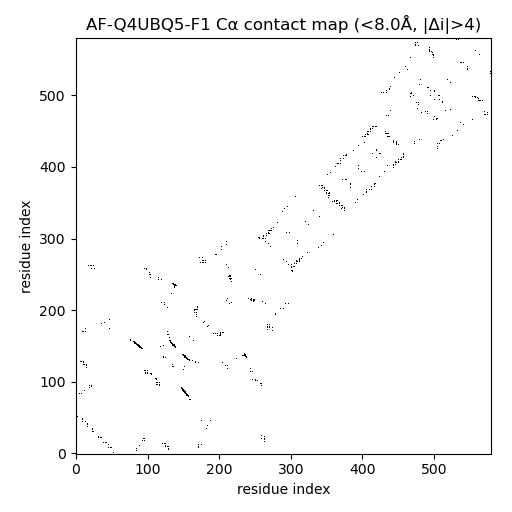963 1.00 85.62 426 LEU A C 1
ATOM 3482 O O . LEU A 1 426 ? -21.639 -0.393 18.737 1.00 85.62 426 LEU A O 1
ATOM 3486 N N . GLN A 1 427 ? -21.803 0.447 16.662 1.00 87.31 427 GLN A N 1
ATOM 3487 C CA . GLN A 1 427 ? -20.953 -0.568 16.032 1.00 87.31 427 GLN A CA 1
ATOM 3488 C C . GLN A 1 427 ? -19.523 -0.564 16.588 1.00 87.31 427 GLN A C 1
ATOM 3490 O O . GLN A 1 427 ? -18.935 -1.620 16.822 1.00 87.31 427 GLN A O 1
ATOM 3495 N N . THR A 1 428 ? -18.954 0.620 16.838 1.00 88.12 428 THR A N 1
ATOM 3496 C CA . THR A 1 428 ? -17.622 0.735 17.453 1.00 88.12 428 THR A CA 1
ATOM 3497 C C . THR A 1 428 ? -17.626 0.121 18.852 1.00 88.12 428 THR A C 1
ATOM 3499 O O . THR A 1 428 ? -16.758 -0.691 19.166 1.00 88.12 428 THR A 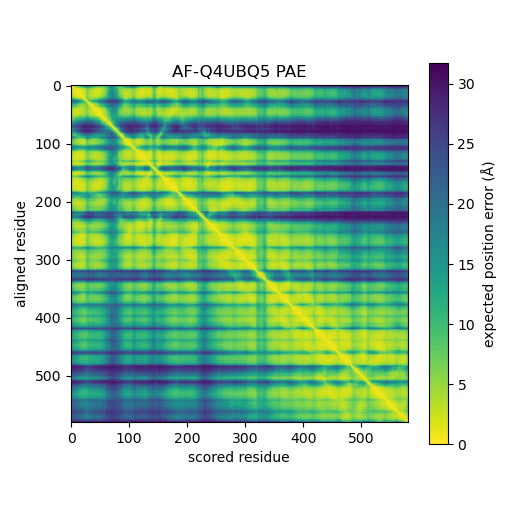O 1
ATOM 3502 N N . MET A 1 429 ? -18.635 0.446 19.667 1.00 88.62 429 MET A N 1
ATOM 3503 C CA . MET A 1 429 ? -18.818 -0.136 20.996 1.00 88.62 429 MET A CA 1
ATOM 3504 C C . MET A 1 429 ? -19.041 -1.650 20.922 1.00 88.62 429 MET A C 1
ATOM 3506 O O . MET A 1 429 ? -18.417 -2.373 21.688 1.00 88.62 429 MET A O 1
ATOM 3510 N N . GLU A 1 430 ? -19.850 -2.150 19.984 1.00 89.31 430 GLU A N 1
ATOM 3511 C CA . GLU A 1 430 ? -20.050 -3.586 19.736 1.00 89.31 430 GLU A CA 1
ATOM 3512 C C . GLU A 1 430 ? -18.733 -4.312 19.464 1.00 89.31 430 GLU A C 1
ATOM 3514 O O . GLU A 1 430 ? -18.443 -5.322 20.109 1.00 89.31 430 GLU A O 1
ATOM 3519 N N . LEU A 1 431 ? -17.894 -3.772 18.577 1.00 90.50 431 LEU A N 1
ATOM 3520 C CA . LEU A 1 431 ? -16.588 -4.351 18.287 1.00 90.50 431 LEU A CA 1
ATOM 3521 C C . LEU A 1 431 ? -15.668 -4.313 19.515 1.00 90.50 431 LEU A C 1
ATOM 3523 O O . LEU A 1 431 ? -15.080 -5.335 19.870 1.00 90.50 431 LEU A O 1
ATOM 3527 N N . THR A 1 432 ? -15.532 -3.160 20.177 1.00 90.81 432 THR A N 1
ATOM 3528 C CA . THR A 1 432 ? -14.651 -3.005 21.346 1.00 90.81 432 THR A CA 1
ATOM 3529 C C . THR A 1 432 ? -15.066 -3.919 22.485 1.00 90.81 432 THR A C 1
ATOM 3531 O O . THR A 1 432 ? -14.234 -4.578 23.104 1.00 90.81 432 THR A O 1
ATOM 3534 N N . PHE A 1 433 ? -16.360 -3.994 22.754 1.00 91.56 433 PHE A N 1
ATOM 3535 C CA . PHE A 1 433 ? -16.900 -4.831 23.804 1.00 91.56 433 PHE A CA 1
ATOM 3536 C C . PHE A 1 433 ? -16.833 -6.315 23.464 1.00 91.56 433 PHE A C 1
ATOM 3538 O O . PHE A 1 433 ? -16.439 -7.084 24.332 1.00 91.56 433 PHE A O 1
ATOM 3545 N N . GLY A 1 434 ? -17.075 -6.715 22.213 1.00 88.69 434 GLY A N 1
ATOM 3546 C CA . GLY A 1 434 ? -16.817 -8.086 21.767 1.00 88.69 434 GLY A CA 1
ATOM 3547 C C . GLY A 1 434 ? -15.344 -8.486 21.928 1.00 88.69 434 GLY A C 1
ATOM 3548 O O . GLY A 1 434 ? -15.035 -9.599 22.352 1.00 88.69 434 GLY A O 1
ATOM 3549 N N . CYS A 1 435 ? -14.418 -7.554 21.678 1.00 88.69 435 CYS A N 1
ATOM 3550 C CA . CYS A 1 435 ? -12.991 -7.758 21.933 1.00 88.69 435 CYS A CA 1
ATOM 3551 C C . CYS A 1 435 ? -12.683 -7.935 23.428 1.00 88.69 435 CYS A C 1
ATOM 3553 O O . CYS A 1 435 ? -11.884 -8.801 23.782 1.00 88.69 435 CYS A O 1
ATOM 3555 N N . ILE A 1 436 ? -13.323 -7.169 24.317 1.00 90.19 436 ILE A N 1
ATOM 3556 C CA . ILE A 1 436 ? -13.168 -7.343 25.770 1.00 90.19 436 ILE A CA 1
ATOM 3557 C C . ILE A 1 436 ? -13.750 -8.684 26.228 1.00 90.19 436 ILE A C 1
ATOM 3559 O O . ILE A 1 436 ? -13.116 -9.395 27.008 1.00 90.19 436 ILE A O 1
ATOM 3563 N N . ASP A 1 437 ? -14.918 -9.048 25.707 1.00 86.25 437 ASP A N 1
ATOM 3564 C CA . ASP A 1 437 ? -15.632 -10.278 26.042 1.00 86.25 437 ASP A CA 1
ATOM 3565 C C . ASP A 1 437 ? -14.859 -11.539 25.595 1.00 86.25 437 ASP A C 1
ATOM 3567 O O . ASP A 1 437 ? -15.041 -12.611 26.173 1.00 86.25 437 ASP A O 1
ATOM 3571 N N . SER A 1 438 ? -13.924 -11.413 24.637 1.00 82.50 438 SER A N 1
ATOM 3572 C CA . SER A 1 438 ? -12.982 -12.486 24.274 1.00 82.50 438 SER A CA 1
ATOM 3573 C C . SER A 1 438 ? -12.081 -12.923 25.434 1.00 82.50 438 SER A C 1
ATOM 3575 O O . SER A 1 438 ? -11.588 -14.051 25.424 1.00 82.50 438 SER A O 1
ATOM 3577 N N . LEU A 1 439 ? -11.852 -12.034 26.410 1.00 81.06 439 LEU A N 1
ATOM 3578 C CA . LEU A 1 439 ? -10.950 -12.213 27.547 1.00 81.06 439 LEU A CA 1
ATOM 3579 C C . LEU A 1 439 ? -9.546 -12.718 27.150 1.00 81.06 439 LEU A C 1
ATOM 3581 O O . LEU A 1 439 ? -8.853 -13.364 27.949 1.00 81.06 439 LEU A O 1
ATOM 3585 N N . GLU A 1 440 ? -9.062 -12.352 25.964 1.00 84.44 440 GLU A N 1
ATOM 3586 C CA . GLU A 1 440 ? -7.654 -12.501 25.610 1.00 84.44 440 GLU A CA 1
ATOM 3587 C C . GLU A 1 440 ? -6.843 -11.320 26.184 1.00 84.44 440 GLU A C 1
ATOM 3589 O O . GLU A 1 440 ? -7.125 -10.168 25.842 1.00 84.44 440 GLU A O 1
ATOM 3594 N N . PRO A 1 441 ? -5.815 -11.553 27.030 1.00 84.81 441 PRO A N 1
ATOM 3595 C CA . PRO A 1 441 ? -5.143 -10.486 27.780 1.00 84.81 441 PRO A CA 1
ATOM 3596 C C . PRO A 1 441 ? -4.672 -9.297 26.939 1.00 84.81 441 PRO A C 1
ATOM 3598 O O . PRO A 1 441 ? -4.880 -8.141 27.309 1.00 84.81 441 PRO A O 1
ATOM 3601 N N . LYS A 1 442 ? -4.039 -9.581 25.797 1.00 86.69 442 LYS A N 1
ATOM 3602 C CA . LYS A 1 442 ? -3.486 -8.561 24.905 1.00 86.69 442 LYS A CA 1
ATOM 3603 C C . LYS A 1 442 ? -4.596 -7.718 24.274 1.00 86.69 442 LYS A C 1
ATOM 3605 O O . LYS A 1 442 ? -4.529 -6.492 24.322 1.00 86.69 442 LYS A O 1
ATOM 3610 N N . ILE A 1 443 ? -5.639 -8.371 23.764 1.00 86.94 443 ILE A N 1
ATOM 3611 C CA . ILE A 1 443 ? -6.800 -7.713 23.155 1.00 86.94 443 ILE A CA 1
ATOM 3612 C C . ILE A 1 443 ? -7.542 -6.860 24.184 1.00 86.94 443 ILE A C 1
ATOM 3614 O O . ILE A 1 443 ? -7.918 -5.732 23.873 1.00 86.94 443 ILE A O 1
ATOM 3618 N N . VAL A 1 444 ? -7.714 -7.350 25.417 1.00 89.69 444 VAL A N 1
ATOM 3619 C CA . VAL A 1 444 ? -8.362 -6.593 26.500 1.00 89.69 444 VAL A CA 1
ATOM 3620 C C . VAL A 1 444 ? -7.599 -5.307 26.802 1.00 89.69 444 VAL A C 1
ATOM 3622 O O . VAL A 1 444 ? -8.210 -4.243 26.859 1.00 89.69 444 VAL A O 1
ATOM 3625 N N . MET A 1 445 ? -6.273 -5.368 26.950 1.00 90.25 445 MET A N 1
ATOM 3626 C CA . MET A 1 445 ? -5.465 -4.168 27.199 1.00 90.25 445 MET A CA 1
ATOM 3627 C C . MET A 1 445 ? -5.588 -3.149 26.060 1.00 90.25 445 MET A C 1
ATOM 3629 O O . MET A 1 445 ? -5.791 -1.962 26.317 1.00 90.25 445 MET A O 1
ATOM 3633 N N . ILE A 1 446 ? -5.525 -3.607 24.807 1.00 90.56 446 ILE A N 1
ATOM 3634 C CA . ILE A 1 446 ? -5.673 -2.742 23.629 1.00 90.56 446 ILE A CA 1
ATOM 3635 C C . ILE A 1 446 ? -7.079 -2.135 23.570 1.00 90.56 446 ILE A C 1
ATOM 3637 O O . ILE A 1 446 ? -7.216 -0.942 23.324 1.00 90.56 446 ILE A O 1
ATOM 3641 N N . SER A 1 447 ? -8.115 -2.917 23.877 1.00 92.00 447 SER A N 1
ATOM 3642 C CA . SER A 1 447 ? -9.513 -2.465 23.884 1.00 92.00 447 SER A CA 1
ATOM 3643 C C . SER A 1 447 ? -9.791 -1.453 24.997 1.00 92.00 447 SER A C 1
ATOM 3645 O O . SER A 1 447 ? -10.507 -0.482 24.780 1.00 92.00 447 SER A O 1
ATOM 3647 N N . LEU A 1 448 ? -9.196 -1.627 26.182 1.00 92.50 448 LEU A N 1
ATOM 3648 C CA . LEU A 1 448 ? -9.291 -0.653 27.274 1.00 92.50 448 LEU A CA 1
ATOM 3649 C C . LEU A 1 448 ? -8.592 0.661 26.924 1.00 92.50 448 LEU A C 1
ATOM 3651 O O . LEU A 1 448 ? -9.147 1.732 27.162 1.00 92.50 448 LEU A O 1
ATOM 3655 N N . LYS A 1 449 ? -7.398 0.586 26.325 1.00 91.25 449 LYS A N 1
ATOM 3656 C CA . LYS A 1 449 ? -6.705 1.778 25.827 1.00 91.25 449 LYS A CA 1
ATOM 3657 C C . LYS A 1 449 ? -7.506 2.463 24.719 1.00 91.25 449 LYS A C 1
ATOM 3659 O O . LYS A 1 449 ? -7.569 3.685 24.675 1.00 91.25 449 LYS A O 1
ATOM 3664 N N . PHE A 1 450 ? -8.146 1.678 23.860 1.00 90.31 450 PHE A N 1
ATOM 3665 C CA . PHE A 1 450 ? -9.032 2.190 22.831 1.00 90.31 450 PHE A CA 1
ATOM 3666 C C . PHE A 1 450 ? -10.265 2.890 23.412 1.00 90.31 450 PHE A C 1
ATOM 3668 O O . PHE A 1 450 ? -10.615 3.957 22.929 1.00 90.31 450 PHE A O 1
ATOM 3675 N N . LEU A 1 451 ? -10.895 2.348 24.463 1.00 90.31 451 LEU A N 1
ATOM 3676 C CA . LEU A 1 451 ? -11.995 3.023 25.164 1.00 90.31 451 LEU A CA 1
ATOM 3677 C C . LEU A 1 451 ? -11.552 4.360 25.763 1.00 90.31 451 LEU A C 1
ATOM 3679 O O . LEU A 1 451 ? -12.302 5.327 25.684 1.00 90.31 451 LEU A O 1
ATOM 3683 N N . GLU A 1 452 ? -10.353 4.417 26.349 1.00 87.81 452 GLU A N 1
ATOM 3684 C CA . GLU A 1 452 ? -9.776 5.661 26.875 1.00 87.81 452 GLU A CA 1
ATOM 3685 C C . GLU A 1 452 ? -9.702 6.723 25.773 1.00 87.81 452 GLU A C 1
ATOM 3687 O O . GLU A 1 452 ? -10.261 7.809 25.930 1.00 87.81 452 GLU A O 1
ATOM 3692 N N . ASP A 1 453 ? -9.079 6.371 24.643 1.00 86.19 453 ASP A N 1
ATOM 3693 C CA . ASP A 1 453 ? -8.977 7.255 23.484 1.00 86.19 453 ASP A CA 1
ATOM 3694 C C . ASP A 1 453 ? -10.379 7.617 22.969 1.00 86.19 453 ASP A C 1
ATOM 3696 O O . ASP A 1 453 ? -10.660 8.786 22.757 1.00 86.19 453 ASP A O 1
ATOM 3700 N N . LEU A 1 454 ? -11.283 6.645 22.813 1.00 86.81 454 LEU A N 1
ATOM 3701 C CA . LEU A 1 454 ? -12.643 6.847 22.320 1.00 86.81 454 LEU A CA 1
ATOM 3702 C C . LEU A 1 454 ? -13.369 7.912 23.142 1.00 86.81 454 LEU A C 1
ATOM 3704 O O . LEU A 1 454 ? -13.748 8.935 22.574 1.00 86.81 454 LEU A O 1
ATOM 3708 N N . PHE A 1 455 ? -13.501 7.708 24.458 1.00 83.56 455 PHE A N 1
ATOM 3709 C CA . PHE A 1 455 ? -14.219 8.623 25.344 1.00 83.56 455 PHE A CA 1
ATOM 3710 C C . PHE A 1 455 ? -13.635 10.036 25.333 1.00 83.56 455 PHE A C 1
ATOM 3712 O O . PHE A 1 455 ? -14.415 10.977 25.405 1.00 83.56 455 PHE A O 1
ATOM 3719 N N . GLU A 1 456 ? -12.321 10.223 25.162 1.00 82.62 456 GLU A N 1
ATOM 3720 C CA . GLU A 1 456 ? -11.715 11.561 25.061 1.00 82.62 456 GLU A CA 1
ATOM 3721 C C . GLU A 1 456 ? -12.328 12.415 23.931 1.00 82.62 456 GLU A C 1
ATOM 3723 O O . GLU A 1 456 ? -12.460 13.631 24.085 1.00 82.62 456 GLU A O 1
ATOM 3728 N N . TYR A 1 457 ? -12.746 11.789 22.823 1.00 79.06 457 TYR A N 1
ATOM 3729 C CA . TYR A 1 457 ? -13.310 12.475 21.652 1.00 79.06 457 TYR A CA 1
ATOM 3730 C C . TYR A 1 457 ? -14.849 12.455 21.592 1.00 79.06 457 TYR A C 1
ATOM 3732 O O . TYR A 1 457 ? -15.407 12.978 20.624 1.00 79.06 457 TYR A O 1
ATOM 3740 N N . LEU A 1 458 ? -15.552 11.866 22.573 1.00 73.06 458 LEU A N 1
ATOM 3741 C CA . LEU A 1 458 ? -17.017 11.735 22.519 1.00 73.06 458 LEU A CA 1
ATOM 3742 C C . LEU A 1 458 ? -17.775 12.896 23.176 1.00 73.06 458 LEU A C 1
ATOM 3744 O O . LEU A 1 458 ? -17.319 13.450 24.177 1.00 73.06 458 LEU A O 1
ATOM 3748 N N . PRO A 1 459 ? -18.977 13.233 22.666 1.00 68.62 459 PRO A N 1
ATOM 3749 C CA . PRO A 1 459 ? -19.911 14.114 23.357 1.00 68.62 459 PRO A CA 1
ATOM 3750 C C . PRO A 1 459 ? -20.408 13.518 24.682 1.00 68.62 459 PRO A C 1
ATOM 3752 O O . PRO A 1 459 ? -20.590 12.306 24.807 1.00 68.62 459 PRO A O 1
ATOM 3755 N N . ASN A 1 460 ? -20.777 14.394 25.622 1.00 67.94 460 ASN A N 1
ATOM 3756 C CA . ASN A 1 460 ? -21.389 14.026 26.909 1.00 67.94 460 ASN A CA 1
ATOM 3757 C C . ASN A 1 460 ? -22.700 13.223 26.776 1.00 67.94 460 ASN A C 1
ATOM 3759 O O . ASN A 1 460 ? -23.160 12.629 27.746 1.00 67.94 460 ASN A O 1
ATOM 3763 N N . ASP A 1 461 ? -23.316 13.183 25.595 1.00 65.06 461 ASP A N 1
ATOM 3764 C CA . ASP A 1 461 ? -24.550 12.431 25.365 1.00 65.06 461 ASP A CA 1
ATOM 3765 C C . ASP A 1 461 ? -24.293 10.936 25.106 1.00 65.06 461 ASP A C 1
ATOM 3767 O O . ASP A 1 461 ? -25.226 10.143 25.163 1.00 65.06 461 ASP A O 1
ATOM 3771 N N . CYS A 1 462 ? -23.040 10.506 24.897 1.00 70.38 462 CYS A N 1
ATOM 3772 C CA . CYS A 1 462 ? -22.660 9.089 24.758 1.00 70.38 462 CYS A CA 1
ATOM 3773 C C . CYS A 1 462 ? -22.618 8.331 26.101 1.00 70.38 462 CYS A C 1
ATOM 3775 O O . CYS A 1 462 ? -22.263 7.154 26.161 1.00 70.38 462 CYS A O 1
ATOM 3777 N N . MET A 1 463 ? -23.001 8.986 27.196 1.00 69.12 463 MET A N 1
ATOM 3778 C CA . MET A 1 463 ? -22.856 8.475 28.559 1.00 69.12 463 MET A CA 1
ATOM 3779 C C . MET A 1 463 ? -23.818 7.343 28.923 1.00 69.12 463 MET A C 1
ATOM 3781 O O . MET A 1 463 ? -23.622 6.666 29.932 1.00 69.12 463 MET A O 1
ATOM 3785 N N . TYR A 1 464 ? -24.815 7.067 28.082 1.00 78.00 464 TYR A N 1
ATOM 3786 C CA . TYR A 1 464 ? -25.683 5.902 28.236 1.00 78.00 464 TYR A CA 1
ATOM 3787 C C . TYR A 1 464 ? -24.932 4.562 28.090 1.00 78.00 464 TYR A C 1
ATOM 3789 O O . TYR A 1 464 ? -25.406 3.555 28.607 1.00 78.00 464 TYR A O 1
ATOM 3797 N N . TYR A 1 465 ? -23.731 4.545 27.489 1.00 85.06 465 TYR A N 1
ATOM 3798 C CA . TYR A 1 465 ? -22.850 3.365 27.457 1.00 85.06 465 TYR A CA 1
ATOM 3799 C C . TYR A 1 465 ? -22.091 3.121 28.775 1.00 85.06 465 TYR A C 1
ATOM 3801 O O . TYR A 1 465 ? -21.367 2.133 28.893 1.00 85.06 465 TYR A O 1
ATOM 3809 N N . PHE A 1 466 ? -22.233 3.976 29.798 1.00 85.31 466 PHE A N 1
ATOM 3810 C CA . PHE A 1 466 ? -21.519 3.786 31.068 1.00 85.31 466 PHE A CA 1
ATOM 3811 C C . PHE A 1 466 ? -21.834 2.433 31.721 1.00 85.31 466 PHE A C 1
ATOM 3813 O O . PHE A 1 466 ? -20.932 1.749 32.205 1.00 85.31 466 PHE A O 1
ATOM 3820 N N . GLN A 1 467 ? -23.103 2.019 31.692 1.00 85.94 467 GLN A N 1
ATOM 3821 C CA . GLN A 1 467 ? -23.534 0.734 32.241 1.00 85.94 467 GLN A CA 1
ATOM 3822 C C . GLN A 1 467 ? -22.861 -0.446 31.518 1.00 85.94 467 GLN A C 1
ATOM 3824 O O . GLN A 1 467 ? -22.438 -1.409 32.161 1.00 85.94 467 GLN A O 1
ATOM 3829 N N . ASP A 1 468 ? -22.698 -0.341 30.198 1.00 89.75 468 ASP A N 1
ATOM 3830 C CA . ASP A 1 468 ? -21.980 -1.293 29.352 1.00 89.75 468 ASP A CA 1
ATOM 3831 C C . ASP A 1 468 ? -20.489 -1.388 29.696 1.00 89.75 468 ASP A C 1
ATOM 3833 O O . ASP A 1 468 ? -19.969 -2.500 29.835 1.00 89.75 468 ASP A O 1
ATOM 3837 N N . CYS A 1 469 ? -19.810 -0.252 29.886 1.00 89.19 469 CYS A N 1
ATOM 3838 C CA . CYS A 1 469 ? -18.411 -0.219 30.319 1.00 89.19 469 CYS A CA 1
ATOM 3839 C C . CYS A 1 469 ? -18.237 -0.831 31.713 1.00 89.19 469 CYS A C 1
ATOM 3841 O O . CYS A 1 469 ? -17.393 -1.707 31.912 1.00 89.19 469 CYS A O 1
ATOM 3843 N N . TYR A 1 470 ? -19.064 -0.406 32.671 1.00 87.00 470 TYR A N 1
ATOM 3844 C CA . TYR A 1 470 ? -18.993 -0.865 34.057 1.00 87.00 470 TYR A CA 1
ATOM 3845 C C . TYR A 1 470 ? -19.209 -2.383 34.162 1.00 87.00 470 TYR A C 1
ATOM 3847 O O . TYR A 1 470 ? -18.465 -3.082 34.851 1.00 87.00 470 TYR A O 1
ATOM 3855 N N . SER A 1 471 ? -20.152 -2.918 33.383 1.00 85.62 471 SER A N 1
ATOM 3856 C CA . SER A 1 471 ? -20.431 -4.358 33.288 1.00 85.62 471 SER A CA 1
ATOM 3857 C C . SER A 1 471 ? -19.229 -5.181 32.816 1.00 85.62 471 SER A C 1
ATOM 3859 O O . SER A 1 471 ? -19.013 -6.295 33.296 1.00 85.62 471 SER A O 1
ATOM 3861 N N . ARG A 1 472 ? -18.404 -4.631 31.921 1.00 89.25 472 ARG A N 1
ATOM 3862 C CA . ARG A 1 472 ? -17.191 -5.285 31.402 1.00 89.25 472 ARG A CA 1
ATOM 3863 C C . ARG A 1 472 ? -15.988 -5.113 32.317 1.00 89.25 472 ARG A C 1
ATOM 3865 O O . ARG A 1 472 ? -15.178 -6.030 32.437 1.00 89.25 472 ARG A O 1
ATOM 3872 N N . PHE A 1 473 ? -15.914 -4.012 33.063 1.00 89.38 473 PHE A N 1
ATOM 3873 C CA . PHE A 1 473 ? -14.951 -3.884 34.158 1.00 89.38 473 PHE A CA 1
ATOM 3874 C C . PHE A 1 473 ? -15.148 -4.958 35.229 1.00 89.38 473 PHE A C 1
ATOM 3876 O O . PHE A 1 473 ? -14.166 -5.473 35.764 1.00 89.38 473 PHE A O 1
ATOM 3883 N N . ILE A 1 474 ? -16.396 -5.364 35.476 1.00 84.19 474 ILE A N 1
ATOM 3884 C CA . ILE A 1 474 ? -16.710 -6.497 36.350 1.00 84.19 474 ILE A CA 1
ATOM 3885 C C . ILE A 1 474 ? -16.152 -7.809 35.805 1.00 84.19 474 ILE A C 1
ATOM 3887 O O . ILE A 1 474 ? -15.492 -8.540 36.548 1.00 84.19 474 ILE A O 1
ATOM 3891 N N . LEU A 1 475 ? -16.333 -8.079 34.510 1.00 83.62 475 LEU A N 1
ATOM 3892 C CA . LEU A 1 475 ? -15.757 -9.264 33.870 1.00 83.62 475 LEU A CA 1
ATOM 3893 C C . LEU A 1 475 ? -14.232 -9.294 33.994 1.00 83.62 475 LEU A C 1
ATOM 3895 O O . LEU A 1 475 ? -13.664 -10.292 34.440 1.00 83.62 475 LEU A O 1
ATOM 3899 N N . ILE A 1 476 ? -13.577 -8.181 33.662 1.00 87.56 476 ILE A N 1
ATOM 3900 C CA . ILE A 1 476 ? -12.121 -8.029 33.740 1.00 87.56 476 ILE A CA 1
ATOM 3901 C C . ILE A 1 476 ? -11.636 -8.251 35.176 1.00 87.56 476 ILE A C 1
ATOM 3903 O O . ILE A 1 476 ? -10.674 -8.990 35.402 1.00 87.56 476 ILE A O 1
ATOM 3907 N N . TYR A 1 477 ? -12.319 -7.670 36.166 1.00 85.75 477 TYR A N 1
ATOM 3908 C CA . TYR A 1 477 ? -11.961 -7.842 37.569 1.00 85.75 477 TYR A CA 1
ATOM 3909 C C . TYR A 1 477 ? -12.041 -9.307 38.005 1.00 85.75 477 TYR A C 1
ATOM 3911 O O . TYR A 1 477 ? -11.083 -9.856 38.559 1.00 85.75 477 TYR A O 1
ATOM 3919 N N . VAL A 1 478 ? -13.162 -9.973 37.720 1.00 80.19 478 VAL A N 1
ATOM 3920 C CA . VAL A 1 478 ? -13.352 -11.386 38.065 1.00 80.19 478 VAL A CA 1
ATOM 3921 C C . VAL A 1 478 ? -12.302 -12.257 37.371 1.00 80.19 478 VAL A C 1
ATOM 3923 O O . VAL A 1 478 ? -11.713 -13.140 38.005 1.00 80.19 478 VAL A O 1
ATOM 3926 N N . LYS A 1 479 ? -12.010 -11.983 36.096 1.00 80.56 479 LYS A N 1
ATOM 3927 C CA . LYS A 1 479 ? -11.130 -12.833 35.297 1.00 80.56 479 LYS A CA 1
ATOM 3928 C C . LYS A 1 479 ? -9.648 -12.661 35.605 1.00 80.56 479 LYS A C 1
ATOM 3930 O O . LYS A 1 479 ? -8.953 -13.669 35.701 1.00 80.56 479 LYS A O 1
ATOM 3935 N N . TYR A 1 480 ? -9.183 -11.426 35.771 1.00 82.50 480 TYR A N 1
ATOM 3936 C CA . TYR A 1 480 ? -7.753 -11.106 35.827 1.00 82.50 480 TYR A CA 1
ATOM 3937 C C . TYR A 1 480 ? -7.283 -10.539 37.165 1.00 82.50 480 TYR A C 1
ATOM 3939 O O . TYR A 1 480 ? -6.107 -10.659 37.508 1.00 82.50 480 TYR A O 1
ATOM 3947 N N . LEU A 1 481 ? -8.167 -9.880 37.918 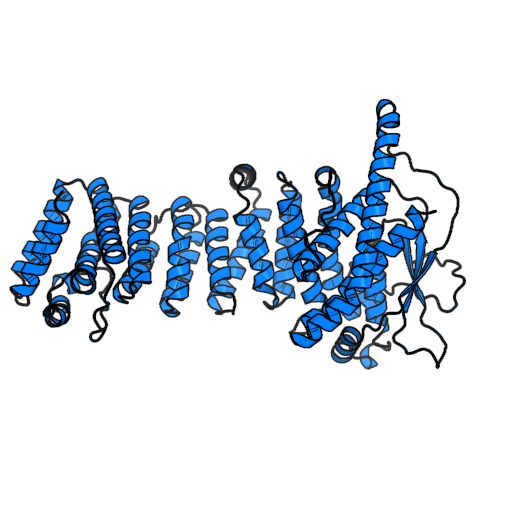1.00 80.19 481 LEU A N 1
ATOM 3948 C CA . LEU A 1 481 ? -7.767 -9.101 39.093 1.00 80.19 481 LEU A CA 1
ATOM 3949 C C . LEU A 1 481 ? -8.127 -9.771 40.418 1.00 80.19 481 LEU A C 1
ATOM 3951 O O . LEU A 1 481 ? -7.481 -9.488 41.425 1.00 80.19 481 LEU A O 1
ATOM 3955 N N . SER A 1 482 ? -9.105 -10.672 40.446 1.00 76.31 482 SER A N 1
ATOM 3956 C CA . SER A 1 482 ? -9.468 -11.383 41.670 1.00 76.31 482 SER A CA 1
ATOM 3957 C C . SER A 1 482 ? -8.547 -12.588 41.925 1.00 76.31 482 SER A C 1
ATOM 3959 O O . SER A 1 482 ? -8.372 -13.462 41.081 1.00 76.31 482 SER A O 1
ATOM 3961 N N . ASN A 1 483 ? -7.954 -12.639 43.123 1.00 64.38 483 ASN A N 1
ATOM 3962 C CA . ASN A 1 483 ? -7.099 -13.750 43.573 1.00 64.38 483 ASN A CA 1
ATOM 3963 C C . ASN A 1 483 ? -7.905 -14.936 44.136 1.00 64.38 483 ASN A C 1
ATOM 3965 O O . ASN A 1 483 ? -7.345 -15.978 44.464 1.00 64.38 483 ASN A O 1
ATOM 3969 N N . GLU A 1 484 ? -9.220 -14.788 44.285 1.00 62.78 484 GLU A N 1
ATOM 3970 C CA . GLU A 1 484 ? -10.079 -15.794 44.906 1.00 62.78 484 GLU A CA 1
ATOM 3971 C C . GLU A 1 484 ? -10.553 -16.782 43.829 1.00 62.78 484 GLU A C 1
ATOM 3973 O O . GLU A 1 484 ? -11.161 -16.392 42.832 1.00 62.78 484 GLU A O 1
ATOM 3978 N N . GLY A 1 485 ? -10.227 -18.069 43.983 1.00 54.28 485 GLY A N 1
ATOM 3979 C CA . GLY A 1 485 ? -10.512 -19.145 43.016 1.00 54.28 485 GLY A CA 1
ATOM 3980 C C . GLY A 1 485 ? -11.995 -19.447 42.760 1.00 54.28 485 GLY A C 1
ATOM 3981 O O . GLY A 1 485 ? -12.300 -20.209 41.855 1.00 54.28 485 GLY A O 1
ATOM 3982 N N . ASN A 1 486 ? -12.915 -18.841 43.517 1.00 57.28 486 ASN A N 1
ATOM 3983 C CA . ASN A 1 486 ? -14.317 -19.271 43.618 1.00 57.28 486 ASN A CA 1
ATOM 3984 C C . ASN A 1 486 ? -15.329 -18.348 42.903 1.00 57.28 486 ASN A C 1
ATOM 3986 O O . ASN A 1 486 ? -16.522 -18.409 43.208 1.00 57.28 486 ASN A O 1
ATOM 3990 N N . PHE A 1 487 ? -14.876 -17.477 41.993 1.00 61.00 487 PHE A N 1
ATOM 3991 C CA . PHE A 1 487 ? -15.741 -16.542 41.253 1.00 61.00 487 PHE A CA 1
ATOM 3992 C C . PHE A 1 487 ? -16.137 -17.018 39.841 1.00 61.00 487 PHE A C 1
ATOM 3994 O O . PHE A 1 487 ? -16.868 -16.311 39.152 1.00 61.00 487 PHE A O 1
ATOM 4001 N N . GLU A 1 488 ? -15.714 -18.207 39.395 1.00 55.81 488 GLU A N 1
ATOM 4002 C CA . GLU A 1 488 ? -16.174 -18.774 38.111 1.00 55.81 488 GLU A CA 1
ATOM 4003 C C . GLU A 1 488 ? -17.693 -19.023 38.103 1.00 55.81 488 GLU A C 1
ATOM 4005 O O . GLU A 1 488 ? -18.366 -18.633 37.151 1.00 55.81 488 GLU A O 1
ATOM 4010 N N . ASP A 1 489 ? -18.261 -19.523 39.208 1.00 56.66 489 ASP A N 1
ATOM 4011 C CA . ASP A 1 489 ? -19.719 -19.630 39.391 1.00 56.66 489 ASP A CA 1
ATOM 4012 C C . ASP A 1 489 ? -20.420 -18.259 39.359 1.00 56.66 489 ASP A C 1
ATOM 4014 O O . ASP A 1 489 ? -21.606 -18.158 39.044 1.00 56.66 489 ASP A O 1
ATOM 4018 N N . SER A 1 490 ? -19.695 -17.182 39.683 1.00 61.09 490 SER A N 1
ATOM 4019 C CA . SER A 1 490 ? -20.230 -15.822 39.692 1.00 61.09 490 SER A CA 1
ATOM 4020 C C . SER A 1 490 ? -20.387 -15.248 38.286 1.00 61.09 490 SER A C 1
ATOM 4022 O O . SER A 1 490 ? -21.335 -14.503 38.087 1.00 61.09 490 SER A O 1
ATOM 4024 N N . LEU A 1 491 ? -19.566 -15.633 37.299 1.00 61.09 491 LEU A N 1
ATOM 4025 C CA . LEU A 1 491 ? -19.760 -15.224 35.895 1.00 61.09 491 LEU A CA 1
ATOM 4026 C C . LEU A 1 491 ? -21.099 -15.729 35.337 1.00 61.09 491 LEU A C 1
ATOM 4028 O O . LEU A 1 491 ? -21.880 -14.940 34.814 1.00 61.09 491 LEU A O 1
ATOM 4032 N N . ASN A 1 492 ? -21.421 -17.004 35.570 1.00 63.16 492 ASN A N 1
ATOM 4033 C CA . ASN A 1 492 ? -22.691 -17.611 35.142 1.00 63.16 492 ASN A CA 1
ATOM 4034 C C . ASN A 1 492 ? -23.924 -17.033 35.868 1.00 63.16 492 ASN A C 1
ATOM 4036 O O . ASN A 1 492 ? -25.055 -17.178 35.403 1.00 63.16 492 ASN A O 1
ATOM 4040 N N . ASN A 1 493 ? -23.727 -16.420 37.040 1.00 65.31 493 ASN A N 1
ATOM 4041 C CA . ASN A 1 493 ? -24.786 -15.732 37.782 1.00 65.31 493 ASN A CA 1
ATOM 4042 C C . ASN A 1 493 ? -24.876 -14.241 37.431 1.00 65.31 493 ASN A C 1
ATOM 4044 O O . ASN A 1 493 ? -25.961 -13.676 37.527 1.00 65.31 493 ASN A O 1
ATOM 4048 N N . LEU A 1 494 ? -23.776 -13.616 36.995 1.00 69.81 494 LEU A N 1
ATOM 4049 C CA . LEU A 1 494 ? -23.758 -12.235 36.511 1.00 69.81 494 LEU A CA 1
ATOM 4050 C C . LEU A 1 494 ? -24.670 -12.095 35.288 1.00 69.81 494 LEU A C 1
ATOM 4052 O O . LEU A 1 494 ? -25.534 -11.228 35.294 1.00 69.81 494 LEU A O 1
ATOM 4056 N N . GLU A 1 495 ? -24.596 -13.012 34.320 1.00 67.50 495 GLU A N 1
ATOM 4057 C CA . GLU A 1 495 ? -25.465 -13.007 33.126 1.00 67.50 495 GLU A CA 1
ATOM 4058 C C . GLU A 1 495 ? -26.973 -13.038 33.438 1.00 67.50 495 GLU A C 1
ATOM 4060 O O . GLU A 1 495 ? -27.784 -12.619 32.616 1.00 67.50 495 GLU A O 1
ATOM 4065 N N . LYS A 1 496 ? -27.366 -13.517 34.626 1.00 73.50 496 LYS A N 1
ATOM 4066 C CA . LYS A 1 496 ? -28.773 -13.611 35.052 1.00 73.50 496 LYS A CA 1
ATOM 4067 C C . LYS A 1 496 ? -29.304 -12.333 35.702 1.00 73.50 496 LYS A C 1
ATOM 4069 O O . LYS A 1 496 ? -30.499 -12.270 35.997 1.00 73.50 496 LYS A O 1
ATOM 4074 N N . LEU A 1 497 ? -28.453 -11.340 35.964 1.00 75.81 497 LEU A N 1
ATOM 4075 C CA . LEU A 1 497 ? -28.889 -10.072 36.546 1.00 75.81 497 LEU A CA 1
ATOM 4076 C C . LEU A 1 497 ? -29.587 -9.207 35.494 1.00 75.81 497 LEU A C 1
ATOM 4078 O O . LEU A 1 497 ? -29.152 -9.106 34.345 1.00 75.81 497 LEU A O 1
ATOM 4082 N N . ASN A 1 498 ? -30.609 -8.471 35.923 1.00 75.38 498 ASN A N 1
ATOM 4083 C CA . ASN A 1 498 ? -31.322 -7.517 35.075 1.00 75.38 498 ASN A CA 1
ATOM 4084 C C . ASN A 1 498 ? -30.417 -6.405 34.529 1.00 75.38 498 ASN A C 1
ATOM 4086 O O . ASN A 1 498 ? -30.676 -5.883 33.445 1.00 75.38 498 ASN A O 1
ATOM 4090 N N . LEU A 1 499 ? -29.329 -6.080 35.239 1.00 79.69 499 LEU A N 1
ATOM 4091 C CA . LEU A 1 499 ? -28.296 -5.155 34.7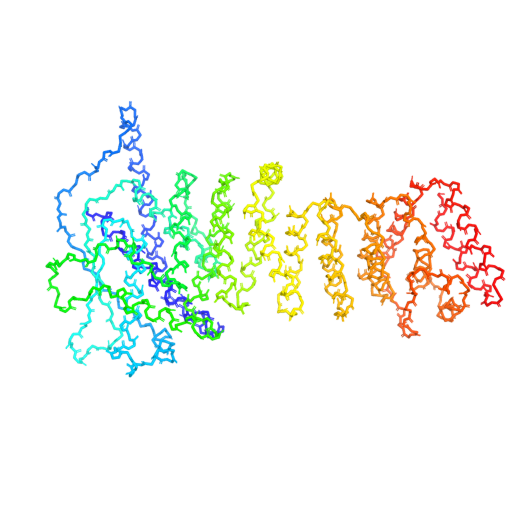70 1.00 79.69 499 LEU A CA 1
ATOM 4092 C C . LEU A 1 499 ? -27.771 -5.542 33.377 1.00 79.69 499 LEU A C 1
ATOM 4094 O O . LEU A 1 499 ? -27.653 -4.674 32.515 1.00 79.69 499 LEU A O 1
ATOM 4098 N N . TYR A 1 500 ? -27.500 -6.833 33.155 1.00 77.12 500 TYR A N 1
ATOM 4099 C CA . TYR A 1 500 ? -26.951 -7.346 31.897 1.00 77.12 500 TYR A CA 1
ATOM 4100 C C . TYR A 1 500 ? -28.013 -7.453 30.795 1.00 77.12 500 TYR A C 1
ATOM 4102 O O . TYR A 1 500 ? -27.731 -7.201 29.622 1.00 77.12 500 TYR A O 1
ATOM 4110 N N . ASN A 1 501 ? -29.266 -7.731 31.170 1.00 74.56 501 ASN A N 1
ATOM 4111 C CA . ASN A 1 501 ? -30.394 -7.722 30.233 1.00 74.56 501 ASN A CA 1
ATOM 4112 C C . ASN A 1 501 ? -30.637 -6.333 29.627 1.00 74.56 501 ASN A C 1
ATOM 4114 O O . ASN A 1 501 ? -31.011 -6.234 28.456 1.00 74.56 501 ASN A O 1
ATOM 4118 N N . ASN A 1 502 ? -30.380 -5.273 30.393 1.00 80.88 502 ASN A N 1
ATOM 4119 C CA . ASN A 1 502 ? -30.622 -3.887 29.991 1.00 80.88 502 ASN A CA 1
ATOM 4120 C C . ASN A 1 502 ? -29.430 -3.215 29.292 1.00 80.88 502 ASN A C 1
ATOM 4122 O O . ASN A 1 502 ? -29.516 -2.030 28.979 1.00 80.88 502 ASN A O 1
ATOM 4126 N N . LEU A 1 503 ? -28.340 -3.945 29.029 1.00 86.50 503 LEU A N 1
ATOM 4127 C CA . LEU A 1 503 ? -27.202 -3.406 28.283 1.00 86.50 503 LEU A CA 1
ATOM 4128 C C . LEU A 1 503 ? -27.580 -3.086 26.845 1.00 86.50 503 LEU A C 1
ATOM 4130 O O . LEU A 1 503 ? -28.367 -3.812 26.215 1.00 86.50 503 LEU A O 1
ATOM 4134 N N . ILE A 1 504 ? -26.974 -2.012 26.349 1.00 87.06 504 ILE A N 1
ATOM 4135 C CA . ILE A 1 504 ? -27.171 -1.519 24.991 1.00 87.06 504 ILE A CA 1
ATOM 4136 C C . ILE A 1 504 ? -26.441 -2.438 24.024 1.00 87.06 504 ILE A C 1
ATOM 4138 O O . ILE A 1 504 ? -27.046 -2.926 23.072 1.00 87.06 504 ILE A O 1
ATOM 4142 N N . VAL A 1 505 ? -25.184 -2.759 24.330 1.00 87.69 505 VAL A N 1
ATOM 4143 C CA . VAL A 1 505 ? -24.422 -3.791 23.638 1.00 87.69 505 VAL A CA 1
ATOM 4144 C C . VAL A 1 505 ? -24.494 -5.067 24.460 1.00 87.69 505 VAL A C 1
ATOM 4146 O O . VAL A 1 505 ? -23.989 -5.140 25.586 1.00 87.69 505 VAL A O 1
ATOM 4149 N N . LYS A 1 506 ? -25.108 -6.107 23.893 1.00 86.75 506 LYS A N 1
ATOM 4150 C CA . LYS A 1 506 ? -25.269 -7.382 24.596 1.00 86.75 506 LYS A CA 1
ATOM 4151 C C . LYS A 1 506 ? -23.920 -7.985 24.969 1.00 86.75 506 LYS A C 1
ATOM 4153 O O . LYS A 1 506 ? -22.977 -7.981 24.185 1.00 86.75 506 LYS A O 1
ATOM 4158 N N . LEU A 1 507 ? -23.854 -8.474 26.202 1.00 82.69 507 LEU A N 1
ATOM 4159 C CA . LEU A 1 507 ? -22.701 -9.186 26.724 1.00 82.69 507 LEU A CA 1
ATOM 4160 C C . LEU A 1 507 ? -22.636 -10.578 26.090 1.00 82.69 507 LEU A C 1
ATOM 4162 O O . LEU A 1 507 ? -23.642 -11.288 26.087 1.00 82.69 507 LEU A O 1
ATOM 4166 N N . LEU A 1 508 ? -21.468 -10.975 25.589 1.00 74.31 508 LEU A N 1
ATOM 4167 C CA . LEU A 1 508 ? -21.252 -12.293 24.992 1.00 74.31 508 LEU A CA 1
ATOM 4168 C C . LEU A 1 508 ? -20.115 -13.016 25.714 1.00 74.31 508 LEU A C 1
ATOM 4170 O O . LEU A 1 508 ? -19.005 -13.120 25.202 1.00 74.31 508 LEU A O 1
ATOM 4174 N N . VAL A 1 509 ? -20.375 -13.545 26.911 1.00 65.38 509 VAL A N 1
ATOM 4175 C CA . VAL A 1 509 ? -19.357 -14.325 27.627 1.00 65.38 509 VAL A CA 1
ATOM 4176 C C . VAL A 1 509 ? -19.421 -15.775 27.166 1.00 65.38 509 VAL A C 1
ATOM 4178 O O . VAL A 1 509 ? -20.442 -16.448 27.270 1.00 65.38 509 VAL A O 1
ATOM 4181 N N . THR A 1 510 ? -18.307 -16.303 26.660 1.00 61.34 510 THR A N 1
ATOM 4182 C CA . THR A 1 510 ? -18.205 -17.750 26.422 1.00 61.34 510 THR A CA 1
ATOM 4183 C C . THR A 1 510 ? -18.042 -18.500 27.755 1.00 61.34 510 THR A C 1
ATOM 4185 O O . THR A 1 510 ? -17.033 -18.301 28.438 1.00 61.34 510 THR A O 1
ATOM 4188 N N . PRO A 1 511 ? -18.965 -19.410 28.126 1.00 50.34 511 PRO A N 1
ATOM 4189 C CA . PRO A 1 511 ? -19.097 -19.935 29.495 1.00 50.34 511 PRO A CA 1
ATOM 4190 C C . PRO A 1 511 ? -17.971 -20.879 29.975 1.00 50.34 511 PRO A C 1
ATOM 4192 O O . PRO A 1 511 ? -18.056 -21.439 31.068 1.00 50.34 511 PRO A O 1
ATOM 4195 N N . HIS A 1 512 ? -16.894 -21.077 29.204 1.00 52.16 512 HIS A N 1
ATOM 4196 C CA . HIS A 1 512 ? -15.851 -22.078 29.492 1.00 52.16 512 HIS A CA 1
ATOM 4197 C C . HIS A 1 512 ? -14.403 -21.596 29.329 1.00 52.16 512 HIS A C 1
ATOM 4199 O O . HIS A 1 512 ? -13.481 -22.410 29.239 1.00 52.16 512 HIS A O 1
ATOM 4205 N N . GLN A 1 513 ? -14.153 -20.289 29.294 1.00 58.84 513 GLN A N 1
ATOM 4206 C CA . GLN A 1 513 ? -12.776 -19.809 29.195 1.00 58.84 513 GLN A CA 1
ATOM 4207 C C . GLN A 1 513 ? -12.034 -20.026 30.517 1.00 58.84 513 GLN A C 1
ATOM 4209 O O . GLN A 1 513 ? -12.540 -19.665 31.577 1.00 58.84 513 GLN A O 1
ATOM 4214 N N . LYS A 1 514 ? -10.818 -20.582 30.482 1.00 61.78 514 LYS A N 1
ATOM 4215 C CA . LYS A 1 514 ? -9.968 -20.724 31.678 1.00 61.78 514 LYS A CA 1
ATOM 4216 C C . LYS A 1 514 ? -9.505 -19.359 32.176 1.00 61.78 514 LYS A C 1
ATOM 4218 O O . LYS A 1 514 ? -9.376 -18.412 31.407 1.00 61.78 514 LYS A O 1
ATOM 4223 N N . ARG A 1 515 ? -9.267 -19.233 33.481 1.00 66.50 515 ARG A N 1
ATOM 4224 C CA . ARG A 1 515 ? -8.635 -18.038 34.054 1.00 66.50 515 ARG A CA 1
ATOM 4225 C C . ARG A 1 515 ? -7.240 -17.842 33.448 1.00 66.50 515 ARG A C 1
ATOM 4227 O O . ARG A 1 515 ? -6.445 -18.780 33.432 1.00 66.50 515 ARG A O 1
ATOM 4234 N N . HIS A 1 516 ? -6.949 -16.638 32.964 1.00 70.06 516 HIS A N 1
ATOM 4235 C CA . HIS A 1 516 ? -5.605 -16.278 32.518 1.00 70.06 516 HIS A CA 1
ATOM 4236 C C . HIS A 1 516 ? -4.789 -15.809 33.721 1.00 70.06 516 HIS A C 1
ATOM 4238 O O . HIS A 1 516 ? -5.215 -14.918 34.454 1.00 70.06 516 HIS A O 1
ATOM 4244 N N . VAL A 1 517 ? -3.620 -16.415 33.927 1.00 71.12 517 VAL A N 1
ATOM 4245 C CA . VAL A 1 517 ? -2.663 -15.961 34.940 1.00 71.12 517 VAL A CA 1
ATOM 4246 C C . VAL A 1 517 ? -1.816 -14.865 34.308 1.00 71.12 517 VAL A C 1
ATOM 4248 O O . VAL A 1 517 ? -0.980 -15.148 33.454 1.00 71.12 517 VAL A O 1
ATOM 4251 N N . LEU A 1 518 ? -2.086 -13.621 34.693 1.00 80.19 518 LEU A N 1
ATOM 4252 C CA . LEU A 1 518 ? -1.286 -12.460 34.313 1.00 80.19 518 LEU A CA 1
ATOM 4253 C C . LEU A 1 518 ? -0.168 -12.235 35.327 1.00 80.19 518 LEU A C 1
ATOM 4255 O O . LEU A 1 518 ? -0.347 -12.517 36.515 1.00 80.19 518 LEU A O 1
ATOM 4259 N N . ASP A 1 519 ? 0.950 -11.681 34.870 1.00 84.62 519 ASP A N 1
ATOM 4260 C CA . ASP A 1 519 ? 1.969 -11.162 35.780 1.00 84.62 519 ASP A CA 1
ATOM 4261 C C . ASP A 1 519 ? 1.507 -9.855 36.460 1.00 84.62 519 ASP A C 1
ATOM 4263 O O . ASP A 1 519 ? 0.533 -9.211 36.053 1.00 84.62 519 ASP A O 1
ATOM 4267 N N . ASP A 1 520 ? 2.199 -9.454 37.528 1.00 84.38 520 ASP A N 1
ATOM 4268 C CA . ASP A 1 520 ? 1.838 -8.254 38.291 1.00 84.38 520 ASP A CA 1
ATOM 4269 C C . ASP A 1 520 ? 1.925 -6.967 37.451 1.00 84.38 520 ASP A C 1
ATOM 4271 O O . ASP A 1 520 ? 1.181 -6.017 37.699 1.00 84.38 520 ASP A O 1
ATOM 4275 N N . VAL A 1 521 ? 2.790 -6.923 36.432 1.00 87.25 521 VAL A N 1
ATOM 4276 C CA . VAL A 1 521 ? 2.935 -5.758 35.546 1.00 87.25 521 VAL A CA 1
ATOM 4277 C C . VAL A 1 521 ? 1.684 -5.602 34.683 1.00 87.25 521 VAL A C 1
ATOM 4279 O O . VAL A 1 521 ? 1.088 -4.526 34.659 1.00 87.25 521 VAL A O 1
ATOM 4282 N N . GLN A 1 522 ? 1.239 -6.678 34.040 1.00 87.44 522 GLN A N 1
ATOM 4283 C CA . GLN A 1 522 ? 0.028 -6.727 33.223 1.00 87.44 522 GLN A CA 1
ATOM 4284 C C . GLN A 1 522 ? -1.225 -6.425 34.052 1.00 87.44 522 GLN A C 1
ATOM 4286 O O . GLN A 1 522 ? -2.085 -5.654 33.625 1.00 87.44 522 GLN A O 1
ATOM 4291 N N . ARG A 1 523 ? -1.323 -6.968 35.273 1.00 85.62 523 ARG A N 1
ATOM 4292 C CA . ARG A 1 523 ? -2.445 -6.670 36.183 1.00 85.62 523 ARG A CA 1
ATOM 4293 C C . ARG A 1 523 ? -2.503 -5.192 36.547 1.00 85.62 523 ARG A C 1
ATOM 4295 O O . ARG A 1 523 ? -3.573 -4.589 36.478 1.00 85.62 523 ARG A O 1
ATOM 4302 N N . ASN A 1 524 ? -1.362 -4.599 36.896 1.00 87.94 524 ASN A N 1
ATOM 4303 C CA . ASN A 1 524 ? -1.278 -3.174 37.210 1.00 87.94 524 ASN A CA 1
ATOM 4304 C C . ASN A 1 524 ? -1.613 -2.297 35.997 1.00 87.94 524 ASN A C 1
ATOM 4306 O O . ASN A 1 524 ? -2.286 -1.281 36.156 1.00 87.94 524 ASN A O 1
ATOM 4310 N N . GLN A 1 525 ? -1.209 -2.701 34.789 1.00 90.38 525 GLN A N 1
ATOM 4311 C CA . GLN A 1 525 ? -1.573 -2.008 33.549 1.00 90.38 525 GLN A CA 1
ATOM 4312 C C . GLN A 1 525 ? -3.083 -2.036 33.290 1.00 90.38 525 GLN A C 1
ATOM 4314 O O . GLN A 1 525 ? -3.659 -0.994 32.988 1.00 90.38 525 GLN A O 1
ATOM 4319 N N . ILE A 1 526 ? -3.743 -3.186 33.461 1.00 90.06 526 ILE A N 1
ATOM 4320 C CA . ILE A 1 526 ? -5.203 -3.292 33.318 1.00 90.06 526 ILE A CA 1
ATOM 4321 C C . ILE A 1 526 ? -5.914 -2.378 34.321 1.00 90.06 526 ILE A C 1
ATOM 4323 O O . ILE A 1 526 ? -6.781 -1.601 33.926 1.00 90.06 526 ILE A O 1
ATOM 4327 N N . ILE A 1 527 ? -5.522 -2.422 35.601 1.00 89.38 527 ILE A N 1
ATOM 4328 C CA . ILE A 1 527 ? -6.096 -1.549 36.639 1.00 89.38 527 ILE A CA 1
ATOM 4329 C C . ILE A 1 527 ? -5.913 -0.077 36.263 1.00 89.38 527 ILE A C 1
ATOM 4331 O O . ILE A 1 527 ? -6.852 0.709 36.374 1.00 89.38 527 ILE A O 1
ATOM 4335 N N . TYR A 1 528 ? -4.715 0.294 35.812 1.00 91.12 528 TYR A N 1
ATOM 4336 C CA . TYR A 1 528 ? -4.402 1.655 35.398 1.00 91.12 528 TYR A CA 1
ATOM 4337 C C . TYR A 1 528 ? -5.283 2.124 34.229 1.00 91.12 528 TYR A C 1
ATOM 4339 O O . TYR A 1 528 ? -5.873 3.198 34.310 1.00 91.12 528 TYR A O 1
ATOM 4347 N N . LEU A 1 529 ? -5.452 1.304 33.186 1.00 91.88 529 LEU A N 1
ATOM 4348 C CA . LEU A 1 529 ? -6.304 1.639 32.040 1.00 91.88 529 LEU A CA 1
ATOM 4349 C C . LEU A 1 529 ? -7.782 1.768 32.434 1.00 91.88 529 LEU A C 1
ATOM 4351 O O . LEU A 1 529 ? -8.438 2.726 32.034 1.00 91.88 529 LEU A O 1
ATOM 4355 N N . MET A 1 530 ? -8.303 0.855 33.263 1.00 91.12 530 MET A N 1
ATOM 4356 C CA . MET A 1 530 ? -9.678 0.947 33.777 1.00 91.12 530 MET A CA 1
ATOM 4357 C C . MET A 1 530 ? -9.898 2.247 34.565 1.00 91.12 530 MET A C 1
ATOM 4359 O O . MET A 1 530 ? -10.914 2.916 34.379 1.00 91.12 530 MET A O 1
ATOM 4363 N N . LYS A 1 531 ? -8.932 2.630 35.412 1.00 89.56 531 LYS A N 1
ATOM 4364 C CA . LYS A 1 531 ? -8.969 3.900 36.151 1.00 89.56 531 LYS A CA 1
ATOM 4365 C C . LYS A 1 531 ? -8.957 5.106 35.215 1.00 89.56 531 LYS A C 1
ATOM 4367 O O . LYS A 1 531 ? -9.761 6.007 35.409 1.00 89.56 531 LYS A O 1
ATOM 4372 N N . ASN A 1 532 ? -8.110 5.111 34.187 1.00 90.88 532 ASN A N 1
ATOM 4373 C CA . ASN A 1 532 ? -8.057 6.213 33.223 1.00 90.88 532 ASN A CA 1
ATOM 4374 C C . ASN A 1 532 ? -9.386 6.407 32.485 1.00 90.88 532 ASN A C 1
ATOM 4376 O O . ASN A 1 532 ? -9.861 7.535 32.383 1.00 90.88 532 ASN A O 1
ATOM 4380 N N . VAL A 1 533 ? -10.010 5.321 32.013 1.00 89.38 533 VAL A N 1
ATOM 4381 C CA . VAL A 1 533 ? -11.328 5.396 31.360 1.00 89.38 533 VAL A CA 1
ATOM 4382 C C . VAL A 1 533 ? -12.356 6.036 32.298 1.00 89.38 533 VAL A C 1
ATOM 4384 O O . VAL A 1 533 ? -13.101 6.925 31.892 1.00 89.38 533 VAL A O 1
ATOM 4387 N N . LEU A 1 534 ? -12.364 5.640 33.574 1.00 86.44 534 LEU A N 1
ATOM 4388 C CA . LEU A 1 534 ? -13.267 6.216 34.570 1.00 86.44 534 LEU A CA 1
ATOM 4389 C C . LEU A 1 534 ? -12.962 7.675 34.889 1.00 86.44 534 LEU A C 1
ATOM 4391 O O . LEU A 1 534 ? -13.900 8.445 35.046 1.00 86.44 534 LEU A O 1
ATOM 4395 N N . GLU A 1 535 ? -11.696 8.077 34.956 1.00 87.44 535 GLU A N 1
ATOM 4396 C CA . GLU A 1 535 ? -11.320 9.478 35.165 1.00 87.44 535 GLU A CA 1
ATOM 4397 C C . GLU A 1 535 ? -11.750 10.367 33.989 1.00 87.44 535 GLU A C 1
ATOM 4399 O O . GLU A 1 535 ? -12.231 11.481 34.202 1.00 87.44 535 GLU A O 1
ATOM 4404 N N . ILE A 1 536 ? -11.662 9.876 32.748 1.00 86.75 536 ILE A N 1
ATOM 4405 C CA . ILE A 1 536 ? -12.189 10.589 31.572 1.00 86.75 536 ILE A CA 1
ATOM 4406 C C . ILE A 1 536 ? -13.709 10.737 31.680 1.00 86.75 536 ILE A C 1
ATOM 4408 O O . ILE A 1 536 ? -14.233 11.844 31.541 1.00 86.75 536 ILE A O 1
ATOM 4412 N N . ILE A 1 537 ? -14.407 9.651 32.016 1.00 84.44 537 ILE A N 1
ATOM 4413 C CA . ILE A 1 537 ? -15.857 9.659 32.241 1.00 84.44 537 ILE A CA 1
ATOM 4414 C C . ILE A 1 537 ? -16.235 10.615 33.387 1.00 84.44 537 ILE A C 1
ATOM 4416 O O . ILE A 1 537 ? -17.162 11.414 33.251 1.00 84.44 537 ILE A O 1
ATOM 4420 N N . LYS A 1 538 ? -15.492 10.594 34.500 1.00 85.12 538 LYS A N 1
ATOM 4421 C CA . LYS A 1 538 ? -15.658 11.489 35.656 1.00 85.12 538 LYS A CA 1
ATOM 4422 C C . LYS A 1 538 ? -15.495 12.945 35.245 1.00 85.12 538 LYS A C 1
ATOM 4424 O O . LYS A 1 538 ? -16.289 13.788 35.653 1.00 85.12 538 LYS A O 1
ATOM 4429 N N . LYS A 1 539 ? -14.485 13.249 34.430 1.00 85.12 539 LYS A N 1
ATOM 4430 C CA . LYS A 1 539 ? -14.233 14.596 33.910 1.00 85.12 539 LYS A CA 1
ATOM 4431 C C . LYS A 1 539 ? -15.367 15.084 33.004 1.00 85.12 539 LYS A C 1
ATOM 4433 O O . LYS A 1 539 ? -15.670 16.273 33.031 1.00 85.12 539 LYS A O 1
ATOM 4438 N N . GLN A 1 540 ? -15.987 14.194 32.229 1.00 80.12 540 GLN A N 1
ATOM 4439 C CA . GLN A 1 540 ? -17.110 14.529 31.344 1.00 80.12 540 GLN A CA 1
ATOM 4440 C C . GLN A 1 540 ? -18.439 14.703 32.091 1.00 80.12 540 GLN A C 1
ATOM 4442 O O . GLN A 1 540 ? -19.177 15.646 31.808 1.00 80.12 540 GLN A O 1
ATOM 4447 N N . LEU A 1 541 ? -18.736 13.830 33.059 1.00 78.12 541 LEU A N 1
ATOM 4448 C CA . LEU A 1 541 ? -19.998 13.831 33.810 1.00 78.12 541 LEU A CA 1
ATOM 4449 C C . LEU A 1 541 ? -20.011 14.727 35.051 1.00 78.12 541 LEU A C 1
ATOM 4451 O O . LEU A 1 541 ? -21.074 15.162 35.488 1.00 78.12 541 LEU A O 1
ATOM 4455 N N . GLY A 1 542 ? -18.850 14.949 35.658 1.00 81.06 542 GLY A N 1
ATOM 4456 C CA . GLY A 1 542 ? -18.748 15.417 37.034 1.00 81.06 542 GLY A CA 1
ATOM 4457 C C . GLY A 1 542 ? -18.840 14.274 38.052 1.00 81.06 542 GLY A C 1
ATOM 4458 O O . GLY A 1 542 ? -19.512 13.259 37.862 1.00 81.06 542 GLY A O 1
ATOM 4459 N N . GLU A 1 543 ? -18.149 14.459 39.176 1.00 84.06 543 GLU A N 1
ATOM 4460 C CA . GLU A 1 543 ? -18.005 13.453 40.233 1.00 84.06 543 GLU A CA 1
ATOM 4461 C C . GLU A 1 543 ? -19.336 13.046 40.875 1.00 84.06 543 GLU A C 1
ATOM 4463 O O . GLU A 1 543 ? -19.560 11.864 41.123 1.00 84.06 543 GLU A O 1
ATOM 4468 N N . SER A 1 544 ? -20.246 13.998 41.098 1.00 83.50 544 SER A N 1
ATOM 4469 C CA . SER A 1 544 ? -21.562 13.716 41.682 1.00 83.50 544 SER A CA 1
ATOM 4470 C C . SER A 1 544 ? -22.381 12.770 40.808 1.00 83.50 544 SER A C 1
ATOM 4472 O O . SER A 1 544 ? -22.899 11.773 41.296 1.00 83.50 544 SER A O 1
ATOM 4474 N N . THR A 1 545 ? -22.438 13.032 39.502 1.00 82.38 545 THR A N 1
ATOM 4475 C CA . THR A 1 545 ? -23.242 12.248 38.559 1.00 82.38 545 THR A CA 1
ATOM 4476 C C . THR A 1 545 ? -22.669 10.851 38.353 1.00 82.38 545 THR A C 1
ATOM 4478 O O . THR A 1 545 ? -23.425 9.884 38.278 1.00 82.38 545 THR A O 1
ATOM 4481 N N . LEU A 1 546 ? -21.339 10.720 38.312 1.00 82.56 546 LEU A N 1
ATOM 4482 C CA . LEU A 1 546 ? -20.692 9.410 38.268 1.00 82.56 546 LEU A CA 1
ATOM 4483 C C . LEU A 1 546 ? -21.011 8.586 39.524 1.00 82.56 546 LEU A C 1
ATOM 4485 O O . LEU A 1 546 ? -21.388 7.419 39.417 1.00 82.56 546 LEU A O 1
ATOM 4489 N N . ASN A 1 547 ? -20.907 9.199 40.705 1.00 83.62 547 ASN A N 1
ATOM 4490 C CA . ASN A 1 547 ? -21.221 8.534 41.967 1.00 83.62 547 ASN A CA 1
ATOM 4491 C C . ASN A 1 547 ? -22.694 8.111 42.037 1.00 83.62 547 ASN A C 1
ATOM 4493 O O . ASN A 1 547 ? -22.976 6.992 42.462 1.00 83.62 547 ASN A O 1
ATOM 4497 N N . ASP A 1 548 ? -23.619 8.950 41.563 1.00 83.62 548 ASP A N 1
ATOM 4498 C CA . ASP A 1 548 ? -25.047 8.626 41.499 1.00 83.62 548 ASP A CA 1
ATOM 4499 C C . ASP A 1 548 ? -25.325 7.441 40.559 1.00 83.62 548 ASP A C 1
ATOM 4501 O O . ASP A 1 548 ? -26.117 6.556 40.890 1.00 83.62 548 ASP A O 1
ATOM 4505 N N . LEU A 1 549 ? -24.649 7.377 39.404 1.00 81.31 549 LEU A N 1
ATOM 4506 C CA . LEU A 1 549 ? -24.767 6.259 38.462 1.00 81.31 549 LEU A CA 1
ATOM 4507 C C . LEU A 1 549 ? -24.227 4.954 39.052 1.00 81.31 549 LEU A C 1
ATOM 4509 O O . LEU A 1 549 ? -24.900 3.926 38.971 1.00 81.31 549 LEU A O 1
ATOM 4513 N N . ILE A 1 550 ? -23.045 4.987 39.675 1.00 82.88 550 ILE A N 1
ATOM 4514 C CA . ILE A 1 550 ? -22.461 3.817 40.346 1.00 82.88 550 ILE A CA 1
ATOM 4515 C C . ILE A 1 550 ? -23.370 3.360 41.491 1.00 82.88 550 ILE A C 1
ATOM 4517 O O . ILE A 1 550 ? -23.658 2.170 41.620 1.00 82.88 550 ILE A O 1
ATOM 4521 N N . PHE A 1 551 ? -23.871 4.298 42.299 1.00 84.00 551 PHE A N 1
ATOM 4522 C CA . PHE A 1 551 ? -24.798 3.999 43.385 1.00 84.00 551 PHE A CA 1
ATOM 4523 C C . PHE A 1 551 ? -26.078 3.342 42.867 1.00 84.00 551 PHE A C 1
ATOM 4525 O O . PHE A 1 551 ? -26.516 2.331 43.419 1.00 84.00 551 PHE A O 1
ATOM 4532 N N . LYS A 1 552 ? -26.651 3.875 41.784 1.00 83.62 552 LYS A N 1
ATOM 4533 C CA . LYS A 1 552 ? -27.838 3.308 41.145 1.00 83.62 552 LYS A CA 1
ATOM 4534 C C . LYS A 1 552 ? -27.583 1.882 40.659 1.00 83.62 552 LYS A C 1
ATOM 4536 O O . LYS A 1 552 ? -28.345 0.994 41.020 1.00 83.62 552 LYS A O 1
ATOM 4541 N N . ILE A 1 553 ? -26.488 1.646 39.933 1.00 81.31 553 ILE A N 1
ATOM 4542 C CA . ILE A 1 553 ? -26.106 0.308 39.454 1.00 81.31 553 ILE A CA 1
ATOM 4543 C C . ILE A 1 553 ? -25.963 -0.670 40.631 1.00 81.31 553 ILE A C 1
ATOM 4545 O O . ILE A 1 553 ? -26.534 -1.759 40.604 1.00 81.31 553 ILE A O 1
ATOM 4549 N N . ASN A 1 554 ? -25.257 -0.273 41.693 1.00 81.06 554 ASN A N 1
ATOM 4550 C CA . ASN A 1 554 ? -25.072 -1.106 42.884 1.00 81.06 554 ASN A CA 1
ATOM 4551 C C . ASN A 1 554 ? -26.397 -1.400 43.605 1.00 81.06 554 ASN A C 1
ATOM 4553 O O . ASN A 1 554 ? -26.623 -2.523 44.057 1.00 81.06 554 ASN A O 1
ATOM 4557 N N . SER A 1 555 ? -27.282 -0.406 43.707 1.00 82.56 555 SER A N 1
ATOM 4558 C CA . SER A 1 555 ? -28.620 -0.566 44.283 1.00 82.56 555 SER A CA 1
ATOM 4559 C C . SER A 1 555 ? -29.480 -1.517 43.450 1.00 82.56 555 SER A C 1
ATOM 4561 O O . SER A 1 555 ? -30.135 -2.396 44.008 1.00 82.56 555 SER A O 1
ATOM 4563 N N . ASP A 1 556 ? -29.464 -1.377 42.125 1.00 80.94 556 ASP A N 1
ATOM 4564 C CA . ASP A 1 556 ? -30.235 -2.222 41.212 1.00 80.94 556 ASP A CA 1
ATOM 4565 C C . ASP A 1 556 ? -29.787 -3.687 41.310 1.00 80.94 556 ASP A C 1
ATOM 4567 O O . ASP A 1 556 ? -30.624 -4.584 41.381 1.00 80.94 556 ASP A O 1
ATOM 4571 N N . VAL A 1 557 ? -28.478 -3.936 41.427 1.00 80.88 557 VAL A N 1
ATOM 4572 C CA . VAL A 1 557 ? -27.933 -5.286 41.642 1.00 80.88 557 VAL A CA 1
ATOM 4573 C C . VAL A 1 557 ? -28.309 -5.833 43.016 1.00 80.88 557 VAL A C 1
ATOM 4575 O O . VAL A 1 557 ? -28.687 -6.995 43.117 1.00 80.88 557 VAL A O 1
ATOM 4578 N N . LYS A 1 558 ? -28.261 -5.014 44.073 1.00 82.25 558 LYS A N 1
ATOM 4579 C CA . LYS A 1 558 ? -28.654 -5.421 45.433 1.00 82.25 558 LYS A CA 1
ATOM 4580 C C . LYS A 1 558 ? -30.123 -5.822 45.544 1.00 82.25 558 LYS A C 1
ATOM 4582 O O . LYS A 1 558 ? -30.465 -6.670 46.363 1.00 82.25 558 LYS A O 1
ATOM 4587 N N . ASN A 1 559 ? -30.980 -5.210 44.734 1.00 82.88 559 ASN A N 1
ATOM 4588 C CA . ASN A 1 559 ? -32.409 -5.500 44.705 1.00 82.88 559 ASN A CA 1
ATOM 4589 C C . ASN A 1 559 ? -32.775 -6.611 43.703 1.00 82.88 559 ASN A C 1
ATOM 4591 O O . ASN A 1 559 ? -33.946 -6.982 43.615 1.00 82.88 559 ASN A O 1
ATOM 4595 N N . ASP A 1 560 ? -31.807 -7.146 42.951 1.00 80.50 560 ASP A N 1
ATOM 4596 C CA . ASP A 1 560 ? -32.044 -8.208 41.979 1.00 80.50 560 ASP A CA 1
ATOM 4597 C C . ASP A 1 560 ? -32.187 -9.573 42.684 1.00 80.50 560 ASP A C 1
ATOM 4599 O O . ASP A 1 560 ? -31.291 -9.967 43.442 1.00 80.50 560 ASP A O 1
ATOM 4603 N N . PRO A 1 561 ? -33.271 -10.335 42.436 1.00 76.62 561 PRO A N 1
ATOM 4604 C CA . PRO A 1 561 ? -33.497 -11.637 43.068 1.00 76.62 561 PRO A CA 1
ATOM 4605 C C . PRO A 1 561 ? -32.466 -12.705 42.671 1.00 76.62 561 PRO A C 1
ATOM 4607 O O . PRO A 1 561 ? -32.353 -13.718 43.358 1.00 76.62 561 PRO A O 1
ATOM 4610 N N . ASN A 1 562 ? -31.716 -12.494 41.585 1.00 74.62 562 ASN A N 1
ATOM 4611 C CA . ASN A 1 562 ? -30.644 -13.380 41.136 1.00 74.62 562 ASN A CA 1
ATOM 4612 C C . ASN A 1 562 ? -29.266 -12.975 41.692 1.00 74.62 562 ASN A C 1
ATOM 4614 O O . ASN A 1 562 ? -28.263 -13.621 41.377 1.00 74.62 562 ASN A O 1
ATOM 4618 N N . SER A 1 563 ? -29.187 -11.913 42.504 1.00 73.75 563 SER A N 1
ATOM 4619 C CA . SER A 1 563 ? -27.933 -11.484 43.123 1.00 73.75 563 SER A CA 1
ATOM 4620 C C . SER A 1 563 ? -27.518 -12.416 44.264 1.00 73.75 563 SER A C 1
ATOM 4622 O O . SER A 1 563 ? -28.322 -12.844 45.089 1.00 73.75 563 SER A O 1
ATOM 4624 N N . SER A 1 564 ? -26.229 -12.756 44.304 1.00 75.38 564 SER A N 1
ATOM 4625 C CA . SER A 1 564 ? -25.628 -13.519 45.403 1.00 75.38 564 SER A CA 1
ATOM 4626 C C . SER A 1 564 ? -24.729 -12.618 46.249 1.00 75.38 564 SER A C 1
ATOM 4628 O O . SER A 1 564 ? -24.163 -11.660 45.721 1.00 75.38 564 SER A O 1
ATOM 4630 N N . ASP A 1 565 ? -24.497 -12.961 47.520 1.00 74.38 565 ASP A N 1
ATOM 4631 C CA . ASP A 1 565 ? -23.559 -12.225 48.390 1.00 74.38 565 ASP A CA 1
ATOM 4632 C C . ASP A 1 565 ? -22.165 -12.074 47.753 1.00 74.38 565 ASP A C 1
ATOM 4634 O O . ASP A 1 565 ? -21.509 -11.041 47.880 1.00 74.38 565 ASP A O 1
ATOM 4638 N N . ARG A 1 566 ? -21.722 -13.087 46.994 1.00 73.31 566 ARG A N 1
ATOM 4639 C CA . ARG A 1 566 ? -20.457 -13.046 46.243 1.00 73.31 566 ARG A CA 1
ATOM 4640 C C . ARG A 1 566 ? -20.494 -12.041 45.096 1.00 73.31 566 ARG A C 1
ATOM 4642 O O . ARG A 1 566 ? -19.503 -11.359 44.856 1.00 73.31 566 ARG A O 1
ATOM 4649 N N . THR A 1 567 ? -21.624 -11.952 44.398 1.00 73.50 567 THR A N 1
ATOM 4650 C CA . THR A 1 567 ? -21.859 -10.955 43.350 1.00 73.50 567 THR A CA 1
ATOM 4651 C C . THR A 1 567 ? -21.780 -9.552 43.946 1.00 73.50 567 THR A C 1
ATOM 4653 O O . THR A 1 567 ? -21.043 -8.721 43.433 1.00 73.50 567 THR A O 1
ATOM 4656 N N . LEU A 1 568 ? -22.443 -9.308 45.078 1.00 76.12 568 LEU A N 1
ATOM 4657 C CA . LEU A 1 568 ? -22.416 -8.009 45.758 1.00 76.12 568 LEU A CA 1
ATOM 4658 C C . LEU A 1 568 ? -21.001 -7.621 46.208 1.00 76.12 568 LEU A C 1
ATOM 4660 O O . LEU A 1 568 ? -20.571 -6.495 45.965 1.00 76.12 568 LEU A O 1
ATOM 4664 N N . ALA A 1 569 ? -20.230 -8.572 46.745 1.00 76.25 569 ALA A N 1
ATOM 4665 C CA . ALA A 1 569 ? -18.837 -8.339 47.126 1.00 76.25 569 ALA A CA 1
ATOM 4666 C C . ALA A 1 569 ? -17.937 -7.944 45.936 1.00 76.25 569 ALA A C 1
ATOM 4668 O O . ALA A 1 569 ? -16.997 -7.169 46.108 1.00 76.25 569 ALA A O 1
ATOM 4669 N N . ILE A 1 570 ? -18.205 -8.449 44.724 1.00 77.62 570 ILE A N 1
ATOM 4670 C CA . ILE A 1 570 ? -17.478 -8.035 43.512 1.00 77.62 570 ILE A CA 1
ATOM 4671 C C . ILE A 1 570 ? -17.778 -6.567 43.183 1.00 77.62 570 ILE A C 1
ATOM 4673 O O . ILE A 1 570 ? -16.845 -5.792 42.968 1.00 77.62 570 ILE A O 1
ATOM 4677 N N . PHE A 1 571 ? -19.055 -6.178 43.180 1.00 78.50 571 PHE A N 1
ATOM 4678 C CA . PHE A 1 571 ? -19.477 -4.801 42.897 1.00 78.50 571 PHE A CA 1
ATOM 4679 C C . PHE A 1 571 ? -18.935 -3.809 43.934 1.00 78.50 571 PHE A C 1
ATOM 4681 O O . PHE A 1 571 ? -18.459 -2.734 43.566 1.00 78.50 571 PHE A O 1
ATOM 4688 N N . GLU A 1 572 ? -18.911 -4.182 45.216 1.00 77.94 572 GLU A N 1
ATOM 4689 C CA . GLU A 1 572 ? -18.282 -3.377 46.268 1.00 77.94 572 GLU A CA 1
ATOM 4690 C C . GLU A 1 572 ? -16.773 -3.225 46.043 1.00 77.94 572 GLU A C 1
ATOM 4692 O O . GLU A 1 572 ? -16.262 -2.107 46.069 1.00 77.94 572 GLU A O 1
ATOM 4697 N N . LYS A 1 573 ? -16.047 -4.315 45.752 1.00 77.06 573 LYS A N 1
ATOM 4698 C CA . LYS A 1 573 ? -14.593 -4.262 45.501 1.00 77.06 573 LYS A CA 1
ATOM 4699 C C . LYS A 1 573 ? -14.236 -3.418 44.278 1.00 77.06 573 LYS A C 1
ATOM 4701 O O . LYS A 1 573 ? -13.242 -2.700 44.304 1.00 77.06 573 LYS A O 1
ATOM 4706 N N . ILE A 1 574 ? -15.039 -3.488 43.223 1.00 75.69 574 ILE A N 1
ATOM 4707 C CA . ILE A 1 574 ? -14.898 -2.662 42.020 1.00 75.69 574 ILE A CA 1
ATOM 4708 C C . ILE A 1 574 ? -15.195 -1.204 42.349 1.00 75.69 574 ILE A C 1
ATOM 4710 O O . ILE A 1 574 ? -14.402 -0.335 42.016 1.00 75.69 574 ILE A O 1
ATOM 4714 N N . SER A 1 575 ? -16.267 -0.928 43.089 1.00 73.25 575 SER A N 1
ATOM 4715 C CA . SER A 1 575 ? -16.567 0.428 43.556 1.00 73.25 575 SER A CA 1
ATOM 4716 C C . SER A 1 575 ? -15.416 1.013 44.387 1.00 73.25 575 SER A C 1
ATOM 4718 O O . SER A 1 575 ? -15.059 2.166 44.186 1.00 73.25 575 SER A O 1
ATOM 4720 N N . ILE A 1 576 ? -14.781 0.212 45.252 1.00 73.94 576 ILE A N 1
ATOM 4721 C CA . ILE A 1 576 ? -13.615 0.613 46.062 1.00 73.94 576 ILE A CA 1
ATOM 4722 C C . ILE A 1 576 ? -12.365 0.824 45.201 1.00 73.94 576 ILE A C 1
ATOM 4724 O O . ILE A 1 576 ? -11.624 1.776 45.428 1.00 73.94 576 ILE A O 1
ATOM 4728 N N . LEU A 1 577 ? -12.125 -0.027 44.196 1.00 66.38 577 LEU A N 1
ATOM 4729 C CA . LEU A 1 577 ? -11.014 0.143 43.248 1.00 66.38 577 LEU A CA 1
ATOM 4730 C C . LEU A 1 577 ? -11.051 1.496 42.523 1.00 66.38 577 LEU A C 1
ATOM 4732 O O . LEU A 1 577 ? -10.015 1.928 42.011 1.00 66.38 577 LEU A O 1
ATOM 4736 N N . PHE A 1 578 ? -12.222 2.133 42.486 1.00 62.06 578 PHE A N 1
ATOM 4737 C CA . PHE A 1 578 ? -12.514 3.347 41.734 1.00 62.06 578 PHE A CA 1
ATOM 4738 C C . PHE A 1 578 ? -12.950 4.534 42.601 1.00 62.06 578 PHE A C 1
ATOM 4740 O O . PHE A 1 578 ? -13.335 5.567 42.057 1.00 62.06 578 PHE A O 1
ATOM 4747 N N . GLN A 1 579 ? -12.875 4.416 43.929 1.00 61.25 579 GLN A N 1
ATOM 4748 C CA . GLN A 1 579 ? -12.944 5.582 44.807 1.00 61.25 579 GLN A CA 1
ATOM 4749 C C . GLN A 1 579 ? -11.605 6.345 44.748 1.00 61.25 579 GLN A C 1
ATOM 4751 O O . GLN A 1 579 ? -10.559 5.694 44.647 1.00 61.25 579 GLN A O 1
ATOM 4756 N N . PRO A 1 580 ? -11.637 7.692 44.738 1.00 44.78 580 PRO A N 1
ATOM 4757 C CA . PRO A 1 580 ? -10.446 8.528 44.580 1.00 44.78 580 PRO A CA 1
ATOM 4758 C C . PRO A 1 580 ? -9.401 8.339 45.684 1.00 44.78 580 PRO A C 1
ATOM 4760 O O . PRO A 1 580 ? -9.792 8.108 46.854 1.00 44.78 580 PRO A O 1
#

Mean predicted aligned error: 12.4 Å

Radius of gyration: 31.89 Å; Cα contacts (8 Å, |Δi|>4): 596; chains: 1; bounding box: 67×58×91 Å

Organism: Theileria annulata (NCBI:txid5874)

Nearest PDB structures (foldseek):
  5tqc-assembly1_A  TM=1.519E-01  e=3.053E-02  Homo sapiens
  7abh-assembly1_u  TM=1.748E-01  e=6.932E-02  Homo sapiens
  7pw9-assembly1_A  TM=3.877E-01  e=1.630E+00  Homo sapiens
  6igx-assembly1_B  TM=2.362E-01  e=2.795E-01  Homo sapiens
  9c82-assembly1_A  TM=3.860E-01  e=2.456E+00  Homo sapiens

pLDDT: mean 75.48, std 13.26, range [34.53, 93.44]

Foldseek 3Di:
DLLVQLQLLLLLLLLQLLLLVLVLVPDDPVVNVVSVVVSLVSLVSNLVSLVVLVVVVVVCCVVVVVVVVPDPDQDFPDDDDFDKDWDWDFDQSPVQLVLQPVQPDCVVPVDDSVLLVLLLSQVSSCLLGQVQKFKWWAQDPDPPDDRRIIIMIITGHTGTPLSSLLSSLLSVLLSQLSCVVSVPDPPSDDDNPPVVVNLVPNLVSLLCLLCSQQHQDDPPPPPVQPDDDDDVDPHIDTNDSVSNNVSNVSQQVDPAHDSSLVSSLLSSLSSLLVVPVVDDDDDPVSVLSVLVSLVSSLVRHNCVPVVSSLVSLVSLLVPDDCNSLVCLVVVVVPPPPPSLVSLVVVLVSLLVVCLVPDPCNLSSLLSNLSSLLSSDAQPPPVSLVSLLSNLVSCVVVPDLSNLLSNLVRNLSNCVGHNDPDPSSVLSLLLSLLVQLLVVDLSSVLSSLLSLLSNLLSDALVVCLCVLVLLLSVLVCCLQEPDPDPPCLVVVVLSCVAVSQVPHPRHRDHDSDDDRDHDDPVSNVSSLVSSQSSVVSNCVSQPPVRSVVVLVVSLVSLVPTPSHDPVNSVSSVVSVVSRDD